Protein 5H3H (pdb70)

B-factor: mean 27.65, std 9.48, range [9.7, 84.26]

Secondary structure (DSSP, 8-state):
---EEE-TT--EEEEEEESSSSEEEEEPPTT--GGGGHHHHHHHHHHT-EEEEEPPTTSTTS---SS--SHHHHHHHHHHHHHHHT--SEEEEEETHHHHHHHHHHHHH-STTEEEEEEES---S-SB-BTTB--SB-HHHHHHHHHHHTT-HHHHHHHHHHHH-SS---HHHHHHHHHHHHTS-HHHHHHHHHHHHH---TTTGGG--SEEEEEEETT-SSS-HHHHHHHHHHSTT-EEEEETT--S-HHHHTHHHHHHHHHHHHH-/---EEE-TT-PEEEEEEE-SSSEEEEEPPTT--GGGGHHHHHHHHHTT-EEEEEPPTTSTTS---SS--SHHHHHHHHHHHHHHHT--SEEEEEETHHHHHHHHHHHHH-STTEEEEEEES---SBSB-BTTB--SB-HHHHHHHHHHHTT-HHHHHHHHHHHH-SS---HHHHHHHHHHHHTS-HHHHHHHHHHHHH-B-GGGGGG--SEEEEEEETT-SSS-HHHHHHHHHHSTT-EEEEETT--S-HHHHTHHHHHHHHHHHHH--

Foldseek 3Di:
DAAWFQFPVGWTKGKDKDAADAEEEEADAPPFFQCLCVLLCVVQRVVGYIYIGIGFAQFDPTHHDLDQLALLSRLSVVVRVCVVVVHAQYAYEAAACGLCSVLNNCVPPHPGRYQEYEYALYCPPAQADDVVRRDHHHLVVLVVLLVVLVVPVLVSLVVCLVLQKLDDDDPVVSVVRSVSNVPGHSSSSNVNSVNRNDHGCLVRQLVDDHEYEYEYECSARRGHPVRSVVSQVRHPNYHYDYRDQIYSPCCPSVVVCVSVVVVVVSVD/DDFWFQFPVRWTKGKDKAFDPAAEEEAEAPPFFQCLCVLLVVVCRVVGHIYITIGFAQADPTPNDLDQLALLSRLSVVVRVCVVVVAAQYEYEAAACGLCSVLSNCVVPNCGRYQEYEYALYCPPAQAADDPRHDHHHLVVLVVLLVCLVPPVLVSLVVVLVLQKLDDDDPVVSVVRSVSRVRGHSSSSNNNSVNNSDHGCLVRLLVADHEYEYEYECAARRRHCVRVVSSCVRHPNYDYDYDDQIYSSCCPSVVVVVSVVVVVVSVDD

Structure (mmCIF, N/CA/C/O backbone):
data_5H3H
#
_entry.id   5H3H
#
_cell.length_a   76.765
_cell.length_b   76.765
_cell.length_c   68.161
_cell.angle_alpha   90.00
_cell.angle_beta   90.00
_cell.angle_gamma   120.00
#
_symmetry.space_group_name_H-M   'P 3'
#
loop_
_entity.id
_entity.type
_entity.pdbx_description
1 polymer 'Abhydrolase domain-containing protein'
2 non-polymer 'ETHANEPEROXOIC ACID'
3 water water
#
loop_
_atom_site.group_PDB
_atom_site.id
_atom_site.type_symbol
_atom_site.label_atom_id
_atom_site.label_alt_id
_atom_site.label_comp_id
_atom_site.label_asym_id
_atom_site.label_entity_id
_atom_site.label_seq_id
_atom_site.pdbx_PDB_ins_code
_atom_site.Cartn_x
_atom_site.Cartn_y
_atom_site.Cartn_z
_atom_site.occupancy
_atom_site.B_iso_or_equiv
_atom_site.auth_seq_id
_atom_site.auth_comp_id
_atom_site.auth_asym_id
_atom_site.auth_atom_id
_atom_site.pdbx_PDB_model_num
ATOM 1 N N . MET A 1 1 ? 31.072 14.824 -8.870 1.00 47.73 1 MET A N 1
ATOM 2 C CA . MET A 1 1 ? 30.054 14.279 -9.841 1.00 55.14 1 MET A CA 1
ATOM 3 C C . MET A 1 1 ? 29.002 15.263 -10.259 1.00 58.50 1 MET A C 1
ATOM 4 O O . MET A 1 1 ? 28.559 16.063 -9.470 1.00 70.22 1 MET A O 1
ATOM 9 N N . GLY A 1 2 ? 28.514 15.112 -11.474 1.00 57.95 2 GLY A N 1
ATOM 10 C CA . GLY A 1 2 ? 27.510 15.988 -11.997 1.00 58.23 2 GLY A CA 1
ATOM 11 C C . GLY A 1 2 ? 28.178 17.014 -12.872 1.00 54.06 2 GLY A C 1
ATOM 12 O O . GLY A 1 2 ? 29.357 17.375 -12.710 1.00 51.38 2 GLY A O 1
ATOM 13 N N . THR A 1 3 ? 27.428 17.470 -13.844 1.00 49.17 3 THR A N 1
ATOM 14 C CA . THR A 1 3 ? 27.971 18.393 -14.789 1.00 49.87 3 THR A CA 1
ATOM 15 C C . THR A 1 3 ? 27.972 19.799 -14.240 1.00 40.76 3 THR A C 1
ATOM 16 O O . THR A 1 3 ? 27.613 20.078 -13.070 1.00 34.70 3 THR A O 1
ATOM 20 N N . PHE A 1 4 ? 28.395 20.688 -15.117 1.00 39.44 4 PHE A N 1
ATOM 21 C CA . PHE A 1 4 ? 28.212 22.089 -14.949 1.00 35.47 4 PHE A CA 1
ATOM 22 C C . PHE A 1 4 ? 27.251 22.503 -16.037 1.00 40.86 4 PHE A C 1
ATOM 23 O O . PHE A 1 4 ? 27.303 21.984 -17.164 1.00 36.98 4 PHE A O 1
ATOM 31 N N . ILE A 1 5 ? 26.398 23.454 -15.710 1.00 34.98 5 ILE A N 1
ATOM 32 C CA . ILE A 1 5 ? 25.484 24.008 -16.691 1.00 35.26 5 ILE A CA 1
ATOM 33 C C . ILE A 1 5 ? 25.863 25.440 -16.900 1.00 32.07 5 ILE A C 1
ATOM 34 O O . ILE A 1 5 ? 26.194 26.097 -15.933 1.00 35.43 5 ILE A O 1
ATOM 39 N N . GLN A 1 6 ? 25.810 25.937 -18.155 1.00 33.65 6 GLN A N 1
ATOM 40 C CA . GLN A 1 6 ? 25.989 27.379 -18.395 1.00 30.60 6 GLN A CA 1
ATOM 41 C C . GLN A 1 6 ? 24.726 28.175 -18.139 1.00 29.59 6 GLN A C 1
ATOM 42 O O . GLN A 1 6 ? 23.682 27.893 -18.736 1.00 28.97 6 GLN A O 1
ATOM 48 N N . ALA A 1 7 ? 24.851 29.193 -17.291 1.00 29.10 7 ALA A N 1
ATOM 49 C CA . ALA A 1 7 ? 23.846 30.262 -17.152 1.00 31.23 7 ALA A CA 1
ATOM 50 C C . ALA A 1 7 ? 23.791 31.104 -18.392 1.00 33.01 7 ALA A C 1
ATOM 51 O O . ALA A 1 7 ? 24.793 31.245 -19.117 1.00 34.62 7 ALA A O 1
ATOM 53 N N . VAL A 1 8 ? 22.694 31.824 -18.531 1.00 31.34 8 VAL A N 1
ATOM 54 C CA . VAL A 1 8 ? 22.530 32.732 -19.673 1.00 30.39 8 VAL A CA 1
ATOM 55 C C . VAL A 1 8 ? 23.736 33.649 -19.871 1.00 29.47 8 VAL A C 1
ATOM 56 O O . VAL A 1 8 ? 24.106 33.928 -21.018 1.00 26.33 8 VAL A O 1
ATOM 60 N N . ASP A 1 9 ? 24.357 34.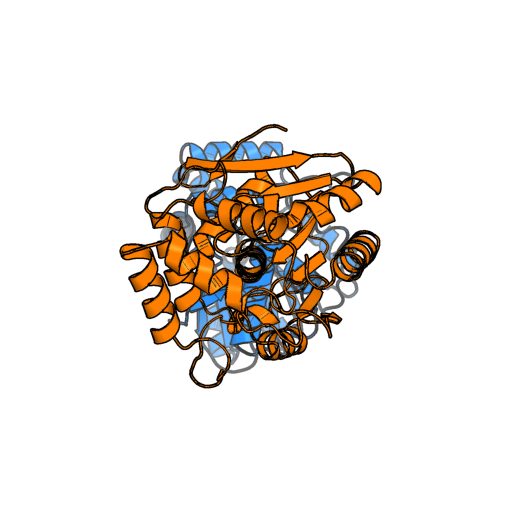124 -18.794 1.00 26.95 9 ASP A N 1
ATOM 61 C CA . ASP A 1 9 ? 25.558 34.970 -18.912 1.00 25.91 9 ASP A CA 1
ATOM 62 C C . ASP A 1 9 ? 26.917 34.177 -18.972 1.00 27.01 9 ASP A C 1
ATOM 63 O O . ASP A 1 9 ? 27.981 34.775 -18.838 1.00 26.87 9 ASP A O 1
ATOM 68 N N . GLY A 1 10 ? 26.839 32.855 -19.129 1.00 27.23 10 GLY A N 1
ATOM 69 C CA . GLY A 1 10 ? 27.990 31.966 -19.228 1.00 30.42 10 GLY A CA 1
ATOM 70 C C . GLY A 1 10 ? 28.540 31.349 -17.941 1.00 31.68 10 GLY A C 1
ATOM 71 O O . GLY A 1 10 ? 29.314 30.402 -18.023 1.00 31.61 10 GLY A O 1
ATOM 72 N N . THR A 1 11 ? 28.183 31.887 -16.768 1.00 33.66 11 THR A N 1
ATOM 73 C CA . THR A 1 11 ? 28.670 31.357 -15.477 1.00 28.97 11 THR A CA 1
ATOM 74 C C . THR A 1 11 ? 28.434 29.861 -15.445 1.00 31.77 11 THR A C 1
ATOM 75 O O . THR A 1 11 ? 27.332 29.396 -15.792 1.00 29.47 11 THR A O 1
ATOM 79 N N . LYS A 1 12 ? 29.429 29.100 -14.988 1.00 26.39 12 LYS A N 1
ATOM 80 C CA . LYS A 1 12 ? 29.285 27.682 -14.866 1.00 31.21 12 LYS A CA 1
ATOM 81 C C . LYS A 1 12 ? 28.554 27.464 -13.546 1.00 30.63 12 LYS A C 1
ATOM 82 O O . LYS A 1 12 ? 28.964 28.059 -12.535 1.00 29.00 12 LYS A O 1
ATOM 88 N N . ILE A 1 13 ? 27.518 26.603 -13.581 1.00 29.40 13 ILE A N 1
ATOM 89 C CA . ILE A 1 13 ? 26.705 26.273 -12.414 1.00 29.12 13 ILE A CA 1
ATOM 90 C C . ILE A 1 13 ? 26.821 24.756 -12.211 1.00 28.12 13 ILE A C 1
ATOM 91 O O . ILE A 1 13 ? 26.446 23.953 -13.091 1.00 26.74 13 ILE A O 1
ATOM 96 N N . TYR A 1 14 ? 27.303 24.343 -11.034 1.00 25.27 14 TYR A N 1
ATOM 97 C CA . TYR A 1 14 ? 27.479 22.935 -10.775 1.00 25.43 14 TYR A CA 1
ATOM 98 C C . TYR A 1 14 ? 26.180 22.308 -10.360 1.00 25.52 14 TYR A C 1
ATOM 99 O O . TYR A 1 14 ? 25.523 22.839 -9.441 1.00 21.93 14 TYR A O 1
ATOM 108 N N . VAL A 1 15 ? 25.838 21.168 -10.960 1.00 22.25 15 VAL A N 1
ATOM 109 C CA . VAL A 1 15 ? 24.639 20.436 -10.636 1.00 26.97 15 VAL A CA 1
ATOM 110 C C . VAL A 1 15 ? 25.014 18.979 -10.363 1.00 30.82 15 VAL A C 1
ATOM 111 O O . VAL A 1 15 ? 25.609 18.344 -11.219 1.00 31.29 15 VAL A O 1
ATOM 115 N N . GLU A 1 16 ? 24.608 18.451 -9.198 1.00 28.53 16 GLU A N 1
ATOM 116 C CA . GLU A 1 16 ? 24.793 17.025 -8.832 1.00 31.10 16 GLU A CA 1
ATOM 117 C C . GLU A 1 16 ? 23.567 16.218 -9.280 1.00 31.06 16 GLU A C 1
ATOM 118 O O . GLU A 1 16 ? 22.446 16.445 -8.820 1.00 26.08 16 GLU A O 1
ATOM 124 N N . ASP A 1 17 ? 23.752 15.262 -10.167 1.00 32.09 17 ASP A N 1
ATOM 125 C CA . ASP A 1 17 ? 22.609 14.559 -10.744 1.00 32.93 17 ASP A CA 1
ATOM 126 C C . ASP A 1 17 ? 22.799 13.086 -10.474 1.00 33.89 17 ASP A C 1
ATOM 127 O O . ASP A 1 17 ? 23.701 12.448 -11.038 1.00 33.64 17 ASP A O 1
ATOM 132 N N . ILE A 1 18 ? 21.972 12.534 -9.588 1.00 36.68 18 ILE A N 1
ATOM 133 C CA . ILE A 1 18 ? 22.230 11.199 -9.100 1.00 35.67 18 ILE A CA 1
ATOM 134 C C . ILE A 1 18 ? 20.922 10.494 -8.771 1.00 35.12 18 ILE A C 1
ATOM 135 O O . ILE A 1 18 ? 20.000 11.098 -8.194 1.00 30.04 18 ILE A O 1
ATOM 140 N N . GLY A 1 19 ? 20.866 9.192 -9.104 1.00 30.16 19 GLY A N 1
ATOM 141 C CA . GLY A 1 19 ? 19.696 8.352 -8.835 1.00 33.62 19 GLY A CA 1
ATOM 142 C C . GLY A 1 19 ? 18.777 8.254 -10.048 1.00 34.68 19 GLY A C 1
ATOM 143 O O . GLY A 1 19 ? 19.001 8.944 -11.057 1.00 32.39 19 GLY A O 1
ATOM 144 N N . SER A 1 20 ? 17.760 7.388 -9.937 1.00 32.41 20 SER A N 1
ATOM 145 C CA . SER A 1 20 ? 16.780 7.138 -11.030 1.00 32.53 20 SER A CA 1
ATOM 146 C C . SER A 1 20 ? 15.378 7.472 -10.633 1.00 28.95 20 SER A C 1
ATOM 147 O O . SER A 1 20 ? 15.009 7.357 -9.469 1.00 32.73 20 SER A O 1
ATOM 150 N N . GLY A 1 21 ? 14.591 7.821 -11.650 1.00 29.48 21 GLY A N 1
ATOM 151 C CA . GLY A 1 21 ? 13.177 8.137 -11.537 1.00 26.16 21 GLY A CA 1
ATOM 152 C C . GLY A 1 21 ? 12.865 9.635 -11.686 1.00 25.30 21 GLY A C 1
ATOM 153 O O . GLY A 1 21 ? 13.602 10.386 -12.296 1.00 25.34 21 GLY A O 1
ATOM 154 N N . GLN A 1 22 ? 11.751 10.024 -11.079 1.00 30.25 22 GLN A N 1
ATOM 155 C CA . GLN A 1 22 ? 11.188 11.371 -11.154 1.00 30.37 22 GLN A CA 1
ATOM 156 C C . GLN A 1 22 ? 12.091 12.322 -10.380 1.00 30.22 22 GLN A C 1
ATOM 157 O O . GLN A 1 22 ? 12.662 11.919 -9.352 1.00 26.89 22 GLN A O 1
ATOM 163 N N . PRO A 1 23 ? 12.271 13.550 -10.893 1.00 29.09 23 PRO A N 1
ATOM 164 C CA . PRO A 1 23 ? 13.304 14.453 -10.349 1.00 26.60 23 PRO A CA 1
ATOM 165 C C . PRO A 1 23 ? 12.901 15.222 -9.087 1.00 24.67 23 PRO A C 1
ATOM 166 O O . PRO A 1 23 ? 11.751 15.620 -8.963 1.00 25.20 23 PRO A O 1
ATOM 170 N N . VAL A 1 24 ? 13.838 15.349 -8.140 1.00 24.26 24 VAL A N 1
ATOM 171 C CA . VAL A 1 24 ? 13.677 16.145 -6.925 1.00 23.44 24 VAL A CA 1
ATOM 172 C C . VAL A 1 24 ? 14.833 17.208 -6.960 1.00 23.21 24 VAL A C 1
ATOM 173 O O . VAL A 1 24 ? 16.048 16.897 -6.812 1.00 22.60 24 VAL A O 1
ATOM 177 N N . VAL A 1 25 ? 14.470 18.468 -7.242 1.00 22.65 25 VAL A N 1
ATOM 178 C CA . VAL A 1 25 ? 15.432 19.562 -7.391 1.00 20.77 25 VAL A CA 1
ATOM 179 C C . VAL A 1 25 ? 15.470 20.238 -6.018 1.00 22.31 25 VAL A C 1
ATOM 180 O O . VAL A 1 25 ? 14.440 20.692 -5.527 1.00 20.31 25 VAL A O 1
ATOM 184 N N . MET A 1 26 ? 16.627 20.260 -5.394 1.00 20.29 26 MET A N 1
ATOM 185 C CA . MET A 1 26 ? 16.798 20.832 -4.050 1.00 20.49 26 MET A CA 1
ATOM 186 C C . MET A 1 26 ? 17.715 22.040 -4.155 1.00 19.33 26 MET A C 1
ATOM 187 O O . MET A 1 26 ? 18.809 21.945 -4.728 1.00 21.33 26 MET A O 1
ATOM 192 N N . LEU A 1 27 ? 17.294 23.153 -3.552 1.00 17.00 27 LEU A N 1
ATOM 193 C CA . LEU A 1 27 ? 17.933 24.478 -3.636 1.00 17.07 27 LEU A CA 1
ATOM 194 C C . LEU A 1 27 ? 18.367 24.918 -2.275 1.00 15.73 27 LEU A C 1
ATOM 195 O O . LEU A 1 27 ? 17.545 25.019 -1.355 1.00 14.82 27 LEU A O 1
ATOM 200 N N . HIS A 1 28 ? 19.663 25.155 -2.130 1.00 14.54 28 HIS A N 1
ATOM 201 C CA . HIS A 1 28 ? 20.266 25.310 -0.786 1.00 14.26 28 HIS A CA 1
ATOM 202 C C . HIS A 1 28 ? 20.041 26.702 -0.205 1.00 14.64 28 HIS A C 1
ATOM 203 O O . HIS A 1 28 ? 19.571 27.589 -0.872 1.00 15.70 28 HIS A O 1
ATOM 210 N N . GLY A 1 29 ? 20.346 26.824 1.083 1.00 15.81 29 GLY A N 1
ATOM 211 C CA . GLY A 1 29 ? 20.274 28.076 1.807 1.00 15.56 29 GLY A CA 1
ATOM 212 C C . GLY A 1 29 ? 21.548 28.860 1.803 1.00 15.36 29 GLY A C 1
ATOM 213 O O . GLY A 1 29 ? 22.614 28.433 1.286 1.00 16.11 29 GLY A O 1
ATOM 214 N N . TRP A 1 30 ? 21.420 30.071 2.300 1.00 14.60 30 TRP A N 1
ATOM 215 C CA . TRP A 1 30 ? 22.577 30.992 2.383 1.00 14.87 30 TRP A CA 1
ATOM 216 C C . TRP A 1 30 ? 23.347 30.596 3.631 1.00 15.66 30 TRP A C 1
ATOM 217 O O . TRP A 1 30 ? 22.689 30.313 4.614 1.00 14.15 30 TRP A O 1
ATOM 228 N N . PRO A 1 31 ? 24.708 30.497 3.611 1.00 16.63 31 PRO A N 1
ATOM 229 C CA . PRO A 1 31 ? 25.595 30.647 2.468 1.00 16.10 31 PRO A CA 1
ATOM 230 C C . PRO A 1 31 ? 26.306 29.308 2.181 1.00 16.66 31 PRO A C 1
ATOM 231 O O . PRO A 1 31 ? 27.544 29.275 2.060 1.00 17.75 31 PRO A O 1
ATOM 235 N N . ALA A 1 32 ? 25.521 28.233 2.118 1.00 16.71 32 ALA A N 1
ATOM 236 C CA . ALA A 1 32 ? 26.000 26.867 2.087 1.00 16.40 32 ALA A CA 1
ATOM 237 C C . ALA A 1 32 ? 26.155 26.374 0.620 1.00 15.73 32 ALA A C 1
ATOM 238 O O . ALA A 1 32 ? 26.583 27.152 -0.230 1.00 19.20 32 ALA A O 1
ATOM 240 N N . ASN A 1 33 ? 25.828 25.145 0.336 1.00 17.14 33 ASN A N 1
ATOM 241 C CA . ASN A 1 33 ? 25.847 24.611 -1.018 1.00 16.97 33 ASN A CA 1
ATOM 242 C C . ASN A 1 33 ? 25.038 23.366 -1.034 1.00 15.03 33 ASN A C 1
ATOM 243 O O . ASN A 1 33 ? 24.429 23.018 -0.013 1.00 14.08 33 ASN A O 1
ATOM 248 N N . ASN A 1 34 ? 24.929 22.692 -2.175 1.00 16.31 34 ASN A N 1
ATOM 249 C CA . ASN A 1 34 ? 24.061 21.517 -2.231 1.00 17.86 34 ASN A CA 1
ATOM 250 C C . ASN A 1 34 ? 24.360 20.372 -1.310 1.00 18.38 34 ASN A C 1
ATOM 251 O O . ASN A 1 34 ? 23.455 19.588 -1.059 1.00 15.86 34 ASN A O 1
ATOM 256 N N . ASN A 1 35 ? 25.591 20.225 -0.838 1.00 19.85 35 ASN A N 1
ATOM 257 C CA . ASN A 1 35 ? 25.927 19.141 0.076 1.00 19.41 35 ASN A CA 1
ATOM 258 C C . ASN A 1 35 ? 25.206 19.189 1.389 1.00 20.02 35 ASN A C 1
ATOM 259 O O . ASN A 1 35 ? 25.131 18.167 2.051 1.00 17.78 35 ASN A O 1
ATOM 264 N N . MET A 1 36 ? 24.612 20.337 1.759 1.00 18.32 36 MET A N 1
ATOM 265 C CA . MET A 1 36 ? 23.734 20.334 2.913 1.00 17.21 36 MET A CA 1
ATOM 266 C C . MET A 1 36 ? 22.568 19.303 2.915 1.00 15.69 36 MET A C 1
ATOM 267 O O . MET A 1 36 ? 22.090 18.922 3.987 1.00 15.17 36 MET A O 1
ATOM 272 N N . PHE A 1 37 ? 22.119 18.838 1.745 1.00 16.79 37 PHE A N 1
ATOM 273 C CA . PHE A 1 37 ? 21.042 17.861 1.599 1.00 18.74 37 PHE A CA 1
ATOM 274 C C . PHE A 1 37 ? 21.526 16.375 1.531 1.00 19.99 37 PHE A C 1
ATOM 275 O O . PHE A 1 37 ? 20.735 15.455 1.237 1.00 17.58 37 PHE A O 1
ATOM 283 N N . GLU A 1 38 ? 22.800 16.153 1.843 1.00 22.76 38 GLU A N 1
ATOM 284 C CA . GLU A 1 38 ? 23.413 14.829 1.803 1.00 21.44 38 GLU A CA 1
ATOM 285 C C . GLU A 1 38 ? 22.534 13.706 2.288 1.00 19.94 38 GLU A C 1
ATOM 286 O O . GLU A 1 38 ? 22.369 12.739 1.599 1.00 20.56 38 GLU A O 1
ATOM 292 N N . TYR A 1 39 ? 21.929 13.854 3.456 1.00 18.25 39 TYR A N 1
ATOM 293 C CA . TYR A 1 39 ? 21.135 12.806 4.076 1.00 20.70 39 TYR A CA 1
ATOM 294 C C . TYR A 1 39 ? 19.827 12.514 3.334 1.00 19.56 39 TYR A C 1
ATOM 295 O O . TYR A 1 39 ? 19.417 11.354 3.127 1.00 22.09 39 TYR A O 1
ATOM 304 N N . GLN A 1 40 ? 19.259 13.573 2.758 1.00 20.40 40 GLN A N 1
ATOM 305 C CA . GLN A 1 40 ? 18.062 13.447 1.964 1.00 19.27 40 GLN A CA 1
ATOM 306 C C . GLN A 1 40 ? 18.365 12.824 0.657 1.00 19.08 40 GLN A C 1
ATOM 307 O O . GLN A 1 40 ? 17.596 12.027 0.155 1.00 22.82 40 GLN A O 1
ATOM 313 N N . LYS A 1 41 ? 19.481 13.233 0.087 1.00 23.21 41 LYS A N 1
ATOM 314 C CA . LYS A 1 41 ? 19.980 12.711 -1.129 1.00 23.56 41 LYS A CA 1
ATOM 315 C C . LYS A 1 41 ? 20.141 11.168 -1.055 1.00 28.28 41 LYS A C 1
ATOM 316 O O . LYS A 1 41 ? 19.632 10.446 -1.921 1.00 26.71 41 LYS A O 1
ATOM 322 N N . ASN A 1 42 ? 20.789 10.685 0.011 1.00 23.55 42 ASN A N 1
ATOM 323 C CA . ASN A 1 42 ? 20.943 9.263 0.216 1.00 27.67 42 ASN A CA 1
ATOM 324 C C . ASN A 1 42 ? 19.586 8.539 0.205 1.00 24.53 42 ASN A C 1
ATOM 325 O O . ASN A 1 42 ? 19.421 7.560 -0.509 1.00 27.82 42 ASN A O 1
ATOM 330 N N . ARG A 1 43 ? 18.632 9.066 0.954 1.00 25.61 43 ARG A N 1
ATOM 331 C CA . ARG A 1 43 ? 17.287 8.521 1.191 1.00 29.35 43 ARG A CA 1
ATOM 332 C C . ARG A 1 43 ? 16.434 8.515 -0.099 1.00 33.33 43 ARG A C 1
ATOM 333 O O . ARG A 1 43 ? 15.639 7.573 -0.330 1.00 35.60 43 ARG A O 1
ATOM 341 N N . LEU A 1 44 ? 16.622 9.542 -0.940 1.00 30.12 44 LEU A N 1
ATOM 342 C CA . LEU A 1 44 ? 15.969 9.592 -2.264 1.00 32.30 44 LEU A CA 1
ATOM 343 C C . LEU A 1 44 ? 16.375 8.451 -3.183 1.00 34.26 44 LEU A C 1
ATOM 344 O O . LEU A 1 44 ? 15.520 7.817 -3.841 1.00 33.58 44 LEU A O 1
ATOM 349 N N . LEU A 1 45 ? 17.678 8.231 -3.233 1.00 34.42 45 LEU A N 1
ATOM 350 C CA . LEU A 1 45 ? 18.287 7.237 -4.106 1.00 40.57 45 LEU A CA 1
ATOM 351 C C . LEU A 1 45 ? 17.839 5.807 -3.752 1.00 41.33 45 LEU A C 1
ATOM 352 O O . LEU A 1 45 ? 17.487 5.036 -4.644 1.00 40.00 45 LEU A O 1
ATOM 357 N N . GLU A 1 46 ? 17.779 5.475 -2.461 1.00 40.01 46 GLU A N 1
ATOM 358 C CA . GLU A 1 46 ? 17.221 4.188 -2.057 1.00 42.69 46 GLU A CA 1
ATOM 359 C C . GLU A 1 46 ? 15.668 4.075 -2.207 1.00 39.69 46 GLU A C 1
ATOM 360 O O . GLU A 1 46 ? 15.190 2.956 -2.511 1.00 33.88 46 GLU A O 1
ATOM 366 N N . GLU A 1 47 ? 14.896 5.185 -2.109 1.00 32.12 47 GLU A N 1
ATOM 367 C CA . GLU A 1 47 ? 13.450 5.132 -2.427 1.00 31.69 47 GLU A CA 1
ATOM 368 C C . GLU A 1 47 ? 13.150 5.160 -3.948 1.00 30.43 47 GLU A C 1
ATOM 369 O O . GLU A 1 47 ? 11.980 4.971 -4.331 1.00 28.00 47 GLU A O 1
ATOM 375 N N . GLY A 1 48 ? 14.160 5.426 -4.782 1.00 26.29 48 GLY A N 1
ATOM 376 C CA . GLY A 1 48 ? 14.006 5.334 -6.270 1.00 26.22 48 GLY A CA 1
ATOM 377 C C . GLY A 1 48 ? 13.531 6.645 -6.872 1.00 26.45 48 GLY A C 1
ATOM 378 O O . GLY A 1 48 ? 12.628 6.667 -7.699 1.00 27.85 48 GLY A O 1
ATOM 379 N N . TYR A 1 49 ? 14.149 7.745 -6.443 1.00 23.72 49 TYR A N 1
ATOM 380 C CA . TYR A 1 49 ? 13.925 9.057 -7.009 1.00 24.64 49 TYR A CA 1
ATOM 381 C C . TYR A 1 49 ? 15.228 9.590 -7.445 1.00 25.01 49 TYR A C 1
ATOM 382 O O . TYR A 1 49 ? 16.284 9.047 -7.046 1.00 26.26 49 TYR A O 1
ATOM 391 N N . ARG A 1 50 ? 15.183 10.636 -8.268 1.00 21.43 50 ARG A N 1
ATOM 392 C CA . ARG A 1 50 ? 16.407 11.248 -8.817 1.00 21.68 50 ARG A CA 1
ATOM 393 C C . ARG A 1 50 ? 16.645 12.591 -8.108 1.00 22.58 50 ARG A C 1
ATOM 394 O O . ARG A 1 5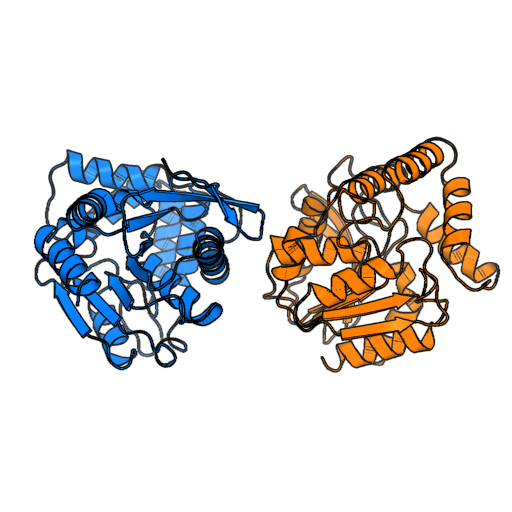0 ? 15.837 13.521 -8.199 1.00 26.30 50 ARG A O 1
ATOM 402 N N . TYR A 1 51 ? 17.766 12.670 -7.407 1.00 22.00 51 TYR A N 1
ATOM 403 C CA . TYR A 1 51 ? 18.221 13.893 -6.733 1.00 23.21 51 TYR A CA 1
ATOM 404 C C . TYR A 1 51 ? 18.923 14.819 -7.675 1.00 23.01 51 TYR A C 1
ATOM 405 O O . TYR A 1 51 ? 19.815 14.405 -8.328 1.00 22.90 51 TYR A O 1
ATOM 414 N N . ILE A 1 52 ? 18.529 16.104 -7.706 1.00 24.80 52 ILE A N 1
ATOM 415 C CA . ILE A 1 52 ? 19.178 17.138 -8.487 1.00 21.08 52 ILE A CA 1
ATOM 416 C C . ILE A 1 52 ? 19.527 18.264 -7.546 1.00 21.47 52 ILE A C 1
ATOM 417 O O . ILE A 1 52 ? 18.631 19.035 -7.099 1.00 19.70 52 ILE A O 1
ATOM 422 N N . GLY A 1 53 ? 20.822 18.359 -7.221 1.00 21.94 53 GLY A N 1
ATOM 423 C CA . GLY A 1 53 ? 21.317 19.342 -6.281 1.00 24.22 53 GLY A CA 1
ATOM 424 C C . GLY A 1 53 ? 22.088 20.436 -6.963 1.00 22.46 53 GLY A C 1
ATOM 425 O O . GLY A 1 53 ? 23.150 20.204 -7.473 1.00 29.12 53 GLY A O 1
ATOM 426 N N . VAL A 1 54 ? 21.576 21.666 -6.982 1.00 25.78 54 VAL A N 1
ATOM 427 C CA . VAL A 1 54 ? 22.316 22.771 -7.580 1.00 23.57 54 VAL A CA 1
ATOM 428 C C . VAL A 1 54 ? 23.062 23.654 -6.554 1.00 24.25 54 VAL A C 1
ATOM 429 O O . VAL A 1 54 ? 22.584 23.879 -5.475 1.00 23.79 54 VAL A O 1
ATOM 433 N N . ASP A 1 55 ? 24.291 24.057 -6.893 1.00 21.28 55 ASP A N 1
ATOM 434 C CA . ASP A 1 55 ? 25.059 25.018 -6.161 1.00 21.26 55 ASP A CA 1
ATOM 435 C C . ASP A 1 55 ? 24.820 26.319 -6.919 1.00 22.48 55 ASP A C 1
ATOM 436 O O . ASP A 1 55 ? 25.051 26.389 -8.171 1.00 22.47 55 ASP A O 1
ATOM 441 N N . TYR A 1 56 ? 24.367 27.350 -6.220 1.00 19.49 56 TYR A N 1
ATOM 442 C CA . TYR A 1 56 ? 24.161 28.656 -6.861 1.00 21.77 56 TYR A CA 1
ATOM 443 C C . TYR A 1 56 ? 25.505 29.228 -7.269 1.00 23.08 56 TYR A C 1
ATOM 444 O O . TYR A 1 56 ? 26.575 28.899 -6.705 1.00 20.42 56 TYR A O 1
ATOM 453 N N . ARG A 1 57 ? 25.433 30.090 -8.261 1.00 22.19 57 ARG A N 1
ATOM 454 C CA . ARG A 1 57 ? 26.534 30.939 -8.562 1.00 24.08 57 ARG A CA 1
ATOM 455 C C . ARG A 1 57 ? 27.058 31.578 -7.257 1.00 25.73 57 ARG A C 1
ATOM 456 O O . ARG A 1 57 ? 26.292 32.016 -6.427 1.00 22.66 57 ARG A O 1
ATOM 464 N N . GLY A 1 58 ? 28.377 31.497 -7.061 1.00 24.98 58 GLY A N 1
ATOM 465 C CA . GLY A 1 58 ? 29.029 32.021 -5.900 1.00 24.57 58 GLY A CA 1
ATOM 466 C C . GLY A 1 58 ? 29.245 31.034 -4.759 1.00 21.60 58 GLY A C 1
ATOM 467 O O . GLY A 1 58 ? 29.742 31.441 -3.728 1.00 25.52 58 GLY A O 1
ATOM 468 N N . TYR A 1 59 ? 28.778 29.801 -4.897 1.00 22.36 59 TYR A N 1
ATOM 469 C CA . TYR A 1 59 ? 28.721 28.836 -3.801 1.00 21.64 59 TYR A CA 1
ATOM 470 C C . TYR A 1 59 ? 29.225 27.497 -4.270 1.00 20.65 59 TYR A C 1
ATOM 471 O O . TYR A 1 59 ? 29.155 27.185 -5.463 1.00 20.92 59 TYR A O 1
ATOM 480 N N . GLY A 1 60 ? 29.759 26.718 -3.318 1.00 18.63 60 GLY A N 1
ATOM 481 C CA . GLY A 1 60 ? 30.212 25.347 -3.630 1.00 19.78 60 GLY A CA 1
ATOM 482 C C . GLY A 1 60 ? 31.144 25.294 -4.813 1.00 19.06 60 GLY A C 1
ATOM 483 O O . GLY A 1 60 ? 32.093 26.001 -4.850 1.00 19.25 60 GLY A O 1
ATOM 484 N N . LYS A 1 61 ? 30.830 24.482 -5.780 1.00 23.25 61 LYS A N 1
ATOM 485 C CA . LYS A 1 61 ? 31.726 24.264 -6.907 1.00 26.90 61 LYS A CA 1
ATOM 486 C C . LYS A 1 61 ? 31.350 25.065 -8.111 1.00 25.41 61 LYS A C 1
ATOM 487 O O . LYS A 1 61 ? 31.956 24.915 -9.177 1.00 23.42 61 LYS A O 1
ATOM 493 N N . SER A 1 62 ? 30.381 25.950 -7.972 1.00 25.09 62 SER A N 1
ATOM 494 C CA . SER A 1 62 ? 30.058 26.860 -9.089 1.00 25.21 62 SER A CA 1
ATOM 495 C C . SER A 1 62 ? 31.014 28.038 -9.151 1.00 25.59 62 SER A C 1
ATOM 496 O O . SER A 1 62 ? 31.659 28.416 -8.169 1.00 26.39 62 SER A O 1
ATOM 499 N N . ASP A 1 63 ? 31.090 28.659 -10.333 1.00 27.99 63 ASP A N 1
ATOM 500 C CA . ASP A 1 63 ? 31.767 29.924 -10.484 1.00 28.78 63 ASP A CA 1
ATOM 501 C C . ASP A 1 63 ? 31.129 31.035 -9.692 1.00 30.41 63 ASP A C 1
ATOM 502 O O . ASP A 1 63 ? 29.908 30.993 -9.387 1.00 26.68 63 ASP A O 1
ATOM 507 N N . ALA A 1 64 ? 31.951 32.064 -9.429 1.00 25.53 64 ALA A N 1
ATOM 508 C CA . ALA A 1 64 ? 31.577 33.159 -8.557 1.00 29.12 64 ALA A CA 1
ATOM 509 C C . ALA A 1 64 ? 31.727 34.534 -9.256 1.00 33.11 64 ALA A C 1
ATOM 510 O O . ALA A 1 64 ? 32.625 35.338 -8.932 1.00 33.62 64 ALA A O 1
ATOM 512 N N . PRO A 1 65 ? 30.809 34.862 -10.189 1.00 34.32 65 PRO A N 1
ATOM 513 C CA . PRO A 1 65 ? 30.912 36.207 -10.791 1.00 35.26 65 PRO A CA 1
ATOM 514 C C . PRO A 1 65 ? 30.791 37.395 -9.817 1.00 37.87 65 PRO A C 1
ATOM 515 O O . PRO A 1 65 ? 30.412 37.248 -8.648 1.00 31.13 65 PRO A O 1
ATOM 519 N N . ALA A 1 66 ? 31.170 38.580 -10.285 1.00 35.89 66 ALA A N 1
ATOM 520 C CA . ALA A 1 66 ? 31.052 39.782 -9.464 1.00 38.99 66 ALA A CA 1
ATOM 521 C C . ALA A 1 66 ? 29.569 40.197 -9.281 1.00 36.41 66 ALA A C 1
ATOM 522 O O . ALA A 1 66 ? 29.251 40.995 -8.393 1.00 34.06 66 ALA A O 1
ATOM 524 N N . THR A 1 67 ? 28.685 39.593 -10.082 1.00 35.60 67 THR A N 1
ATOM 525 C CA . THR A 1 67 ? 27.280 40.015 -10.244 1.00 35.44 67 THR A CA 1
ATOM 526 C C . THR A 1 67 ? 26.248 38.894 -10.381 1.00 30.16 67 THR A C 1
ATOM 527 O O . THR A 1 67 ? 26.521 37.760 -10.793 1.00 25.81 67 THR A O 1
ATOM 531 N N . GLY A 1 68 ? 24.994 39.223 -10.075 1.00 29.09 68 GLY A N 1
ATOM 532 C CA . GLY A 1 68 ? 23.909 38.300 -10.340 1.00 24.22 68 GLY A CA 1
ATOM 533 C C . GLY A 1 68 ? 23.337 37.552 -9.174 1.00 20.61 68 GLY A C 1
ATOM 534 O O . GLY A 1 68 ? 22.718 36.505 -9.372 1.00 26.36 68 GLY A O 1
ATOM 535 N N . TYR A 1 69 ? 23.378 38.156 -7.983 1.00 23.04 69 TYR A N 1
ATOM 536 C CA . TYR A 1 69 ? 22.994 37.448 -6.759 1.00 22.28 69 TYR A CA 1
ATOM 537 C C . TYR A 1 69 ? 21.538 37.776 -6.349 1.00 23.66 69 TYR A C 1
ATOM 538 O O . TYR A 1 69 ? 20.994 37.264 -5.373 1.00 26.64 69 TYR A O 1
ATOM 547 N N . ASP A 1 70 ? 20.891 38.589 -7.160 1.00 22.86 70 ASP A N 1
ATOM 548 C CA . ASP A 1 70 ? 19.484 38.959 -6.936 1.00 21.42 70 ASP A CA 1
ATOM 549 C C . ASP A 1 70 ? 18.646 37.724 -7.363 1.00 21.80 70 ASP A C 1
ATOM 550 O O . ASP A 1 70 ? 19.103 36.892 -8.154 1.00 19.38 70 ASP A O 1
ATOM 555 N N . TYR A 1 71 ? 17.433 37.600 -6.837 1.00 19.93 71 TYR A N 1
ATOM 556 C CA . TYR A 1 71 ? 16.611 36.463 -7.133 1.00 19.05 71 TYR A CA 1
ATOM 557 C C . TYR A 1 71 ? 16.249 36.274 -8.606 1.00 18.70 71 TYR A C 1
ATOM 558 O O . TYR A 1 71 ? 16.042 35.166 -8.998 1.00 16.66 71 TYR A O 1
ATOM 567 N N . THR A 1 72 ? 16.117 37.337 -9.388 1.00 19.98 72 THR A N 1
ATOM 568 C CA . THR A 1 72 ? 15.841 37.213 -10.848 1.00 20.38 72 THR A CA 1
ATOM 569 C C . THR A 1 72 ? 16.893 36.411 -11.574 1.00 20.96 72 THR A C 1
ATOM 570 O O . THR A 1 72 ? 16.568 35.412 -12.229 1.00 22.95 72 THR A O 1
ATOM 574 N N . THR A 1 73 ? 18.146 36.811 -11.381 1.00 19.80 73 THR A N 1
ATOM 575 C CA . THR A 1 73 ? 19.311 36.139 -11.986 1.00 21.81 73 THR A CA 1
ATOM 576 C C . THR A 1 73 ? 19.456 34.717 -11.481 1.00 20.06 73 THR A C 1
ATOM 577 O O . THR A 1 73 ? 19.631 33.788 -12.266 1.00 18.87 73 THR A O 1
ATOM 581 N N . MET A 1 74 ? 19.301 34.523 -10.170 1.00 20.28 74 MET A N 1
ATOM 582 C CA . MET A 1 74 ? 19.341 33.171 -9.606 1.00 20.42 74 MET A CA 1
ATOM 583 C C . MET A 1 74 ? 18.230 32.260 -10.173 1.00 20.13 74 MET A C 1
ATOM 584 O O . MET A 1 74 ? 18.440 31.088 -10.495 1.00 19.30 74 MET A O 1
ATOM 589 N N . ALA A 1 75 ? 17.010 32.814 -10.300 1.00 21.76 75 ALA A N 1
ATOM 590 C CA . ALA A 1 75 ? 15.872 32.064 -10.861 1.00 20.77 75 ALA A CA 1
ATOM 591 C C . ALA A 1 75 ? 16.101 31.672 -12.359 1.00 20.31 75 ALA A C 1
ATOM 592 O O . ALA A 1 75 ? 15.673 30.593 -12.815 1.00 21.32 75 ALA A O 1
ATOM 594 N N . SER A 1 76 ? 16.814 32.517 -13.074 1.00 21.28 76 SER A N 1
ATOM 595 C CA . SER A 1 76 ? 17.222 32.216 -14.487 1.00 25.10 76 SER A CA 1
ATOM 596 C C . SER A 1 76 ? 18.246 31.092 -14.533 1.00 25.41 76 SER A C 1
ATOM 597 O O . SER A 1 76 ? 18.229 30.265 -15.463 1.00 26.85 76 SER A O 1
ATOM 600 N N . ASP A 1 77 ? 19.119 31.049 -13.531 1.00 23.88 77 ASP A N 1
ATOM 601 C CA . ASP A 1 77 ? 20.017 29.906 -13.393 1.00 23.75 77 ASP A CA 1
ATOM 602 C C . ASP A 1 77 ? 19.220 28.631 -13.194 1.00 25.06 77 ASP A C 1
ATOM 603 O O . ASP A 1 77 ? 19.493 27.610 -13.870 1.00 23.03 77 ASP A O 1
ATOM 608 N N . ILE A 1 78 ? 18.206 28.653 -12.299 1.00 22.19 78 ILE A N 1
ATOM 609 C CA . ILE A 1 78 ? 17.422 27.459 -12.065 1.00 21.25 78 ILE A CA 1
ATOM 610 C C . ILE A 1 78 ? 16.685 27.047 -13.338 1.00 22.03 78 ILE A C 1
ATOM 611 O O . ILE A 1 78 ? 16.500 25.823 -13.620 1.00 16.90 78 ILE A O 1
ATOM 616 N N . ASN A 1 79 ? 16.216 28.063 -14.062 1.00 22.61 79 ASN A N 1
ATOM 617 C CA . ASN A 1 79 ? 15.522 27.821 -15.332 1.00 22.47 79 ASN A CA 1
ATOM 618 C C . ASN A 1 79 ? 16.428 27.070 -16.300 1.00 21.68 79 ASN A C 1
ATOM 619 O O . ASN A 1 79 ? 15.957 26.112 -16.925 1.00 22.67 79 ASN A O 1
ATOM 624 N N . GLU A 1 80 ? 17.666 27.512 -16.448 1.00 24.89 80 GLU A N 1
ATOM 625 C CA . GLU A 1 80 ? 18.650 26.799 -17.307 1.00 27.48 80 GLU A CA 1
ATOM 626 C C . GLU A 1 80 ? 18.890 25.352 -16.880 1.00 25.98 80 GLU A C 1
ATOM 627 O O . GLU A 1 80 ? 18.912 24.423 -17.714 1.00 21.36 80 GLU A O 1
ATOM 633 N N . VAL A 1 81 ? 18.971 25.122 -15.568 1.00 22.35 81 VAL A N 1
ATOM 634 C CA . VAL A 1 81 ? 19.154 23.764 -15.104 1.00 25.94 81 VAL A CA 1
ATOM 635 C C . VAL A 1 81 ? 17.969 22.881 -15.516 1.00 23.01 81 VAL A C 1
ATOM 636 O O . VAL A 1 81 ? 18.127 21.754 -16.027 1.00 23.42 81 VAL A O 1
ATOM 640 N N . ILE A 1 82 ? 16.766 23.389 -15.307 1.00 21.82 82 ILE A N 1
ATOM 641 C CA . ILE A 1 82 ? 15.571 22.632 -15.625 1.00 26.44 82 ILE A CA 1
ATOM 642 C C . ILE A 1 82 ? 15.445 22.378 -17.148 1.00 27.52 82 ILE A C 1
ATOM 643 O O . ILE A 1 82 ? 15.098 21.258 -17.546 1.00 26.97 82 ILE A O 1
ATOM 648 N N . GLN A 1 83 ? 15.840 23.380 -17.922 1.00 30.45 83 GLN A N 1
ATOM 649 C CA . GLN A 1 83 ? 15.892 23.292 -19.387 1.00 36.72 83 GLN A CA 1
ATOM 650 C C . GLN A 1 83 ? 16.928 22.309 -19.928 1.00 35.06 83 GLN A C 1
ATOM 651 O O . GLN A 1 83 ? 16.571 21.478 -20.779 1.00 37.49 83 GLN A O 1
ATOM 657 N N . GLN A 1 84 ? 18.199 22.428 -19.517 1.00 36.97 84 GLN A N 1
ATOM 658 C CA . GLN A 1 84 ? 19.231 21.525 -20.060 1.00 38.81 84 GLN A CA 1
ATOM 659 C C . GLN A 1 84 ? 18.796 20.099 -19.730 1.00 39.75 84 GLN A C 1
ATOM 660 O O . GLN A 1 84 ? 18.731 19.222 -20.609 1.00 34.51 84 GLN A O 1
ATOM 666 N N . LEU A 1 85 ? 18.419 19.879 -18.480 1.00 33.80 85 LEU A N 1
ATOM 667 C CA . LEU A 1 85 ? 18.220 18.516 -18.041 1.00 36.03 85 LEU A CA 1
ATOM 668 C C . LEU A 1 85 ? 16.860 17.979 -18.385 1.00 35.78 85 LEU A C 1
ATOM 669 O O . LEU A 1 85 ? 16.596 16.804 -18.160 1.00 34.59 85 LEU A O 1
ATOM 674 N N . LYS A 1 86 ? 15.979 18.842 -18.903 1.00 36.37 86 LYS A N 1
ATOM 675 C CA . LYS A 1 86 ? 14.725 18.438 -19.482 1.00 30.68 86 LYS A CA 1
ATOM 676 C C . LYS A 1 86 ? 13.801 17.863 -18.427 1.00 33.33 86 LYS A C 1
ATOM 677 O O . LYS A 1 86 ? 13.096 16.878 -18.623 1.00 33.99 86 LYS A O 1
ATOM 683 N N . LEU A 1 87 ? 13.788 18.511 -17.278 1.00 28.25 87 LEU A N 1
ATOM 684 C CA . LEU A 1 87 ? 13.064 17.978 -16.144 1.00 28.18 87 LEU A CA 1
ATOM 685 C C . LEU A 1 87 ? 11.590 18.346 -16.117 1.00 31.50 87 LEU A C 1
ATOM 686 O O . LEU A 1 87 ? 11.206 19.547 -16.215 1.00 25.19 87 LEU A O 1
ATOM 691 N N . THR A 1 88 ? 10.755 17.326 -15.945 1.00 29.26 88 THR A N 1
ATOM 692 C CA . THR A 1 88 ? 9.329 17.560 -15.768 1.00 31.92 88 THR A CA 1
ATOM 693 C C . THR A 1 88 ? 8.869 16.793 -14.543 1.00 27.14 88 THR A C 1
ATOM 694 O O . THR A 1 88 ? 9.615 15.985 -14.046 1.00 26.40 88 THR A O 1
ATOM 698 N N . ASN A 1 89 ? 7.652 17.051 -14.097 1.00 26.91 89 ASN A N 1
ATOM 699 C CA . ASN A 1 89 ? 7.103 16.451 -12.885 0.50 28.41 89 ASN A CA 1
ATOM 700 C C . ASN A 1 89 ? 8.091 16.567 -11.695 1.00 27.68 89 ASN A C 1
ATOM 701 O O . ASN A 1 89 ? 8.237 15.613 -10.887 1.00 24.36 89 ASN A O 1
ATOM 706 N N . VAL A 1 90 ? 8.699 17.765 -11.586 1.00 26.06 90 VAL A N 1
ATOM 707 C CA . VAL A 1 90 ? 9.673 18.129 -10.552 1.00 23.47 90 VAL A CA 1
ATOM 708 C C . VAL A 1 90 ? 9.013 18.312 -9.190 1.00 23.74 90 VAL A C 1
ATOM 709 O O . VAL A 1 90 ? 7.964 18.970 -9.080 1.00 19.12 90 VAL A O 1
ATOM 713 N N . THR A 1 91 ? 9.617 17.713 -8.150 1.00 23.74 91 THR A N 1
ATOM 714 C CA . THR A 1 91 ? 9.371 18.159 -6.777 1.00 21.83 91 THR A CA 1
ATOM 715 C C . THR A 1 91 ? 10.504 19.151 -6.475 1.00 21.94 91 THR A C 1
ATOM 716 O O . THR A 1 91 ? 11.674 18.788 -6.468 1.00 22.02 91 THR A O 1
ATOM 720 N N . LEU A 1 92 ? 10.167 20.402 -6.293 1.00 18.01 92 LEU A N 1
ATOM 721 C CA . LEU A 1 92 ? 11.145 21.486 -6.143 1.00 18.07 92 LEU A CA 1
ATOM 722 C C . LEU A 1 92 ? 11.236 21.861 -4.689 1.00 16.43 92 LEU A C 1
ATOM 723 O O . LEU A 1 92 ? 10.262 22.314 -4.136 1.00 17.09 92 LEU A O 1
ATOM 728 N N . LEU A 1 93 ? 12.352 21.590 -4.030 1.00 16.62 93 LEU A N 1
ATOM 729 C CA . LEU A 1 93 ? 12.496 21.961 -2.636 1.00 18.19 93 LEU A CA 1
ATOM 730 C C . LEU A 1 93 ? 13.412 23.158 -2.550 1.00 16.31 93 LEU A C 1
ATOM 731 O O . LEU A 1 93 ? 14.516 23.131 -3.111 1.00 19.24 93 LEU A O 1
ATOM 736 N N . GLY A 1 94 ? 12.956 24.200 -1.913 1.00 15.32 94 GLY A N 1
ATOM 737 C CA . GLY A 1 94 ? 13.775 25.390 -1.627 1.00 14.58 94 GLY A CA 1
ATOM 738 C C . GLY A 1 94 ? 13.944 25.543 -0.132 1.00 13.77 94 GLY A C 1
ATOM 739 O O . GLY A 1 94 ? 12.932 25.641 0.602 1.00 16.11 94 GLY A O 1
ATOM 740 N N . PHE A 1 95 ? 15.184 25.563 0.323 1.00 13.11 95 PHE A N 1
ATOM 741 C CA . PHE A 1 95 ? 15.504 25.726 1.720 1.00 13.48 95 PHE A CA 1
ATOM 742 C C . PHE A 1 95 ? 15.977 27.158 1.945 1.00 13.92 95 PHE A C 1
ATOM 743 O O . PHE A 1 95 ? 16.978 27.594 1.379 1.00 13.26 95 PHE A O 1
ATOM 751 N N . SER A 1 96 ? 15.304 27.845 2.840 1.00 15.02 96 SER A N 1
ATOM 752 C CA . SER A 1 96 ? 15.662 29.212 3.223 1.00 16.41 96 SER A CA 1
ATOM 753 C C . SER A 1 96 ? 15.771 30.168 2.056 1.00 15.36 96 SER A C 1
ATOM 754 O O . SER A 1 96 ? 14.778 30.325 1.337 1.00 14.79 96 SER A O 1
ATOM 757 N N . MET A 1 97 ? 16.927 30.801 1.778 1.00 15.16 97 MET A N 1
ATOM 758 C CA . MET A 1 97 ? 17.000 31.570 0.573 1.00 15.22 97 MET A CA 1
ATOM 759 C C . MET A 1 97 ? 16.555 30.828 -0.642 1.00 15.27 97 MET A C 1
ATOM 760 O O . MET A 1 97 ? 15.962 31.419 -1.536 1.00 14.51 97 MET A O 1
ATOM 765 N N . GLY A 1 98 ? 16.851 29.540 -0.702 1.00 15.23 98 GLY A N 1
ATOM 766 C CA . GLY A 1 98 ? 16.339 28.730 -1.794 1.00 16.40 98 GLY A CA 1
ATOM 767 C C . GLY A 1 98 ? 14.840 28.691 -1.984 1.00 16.23 98 GLY A C 1
ATOM 768 O O . GLY A 1 98 ? 14.356 28.531 -3.117 1.00 16.54 98 GLY A O 1
ATOM 769 N N . GLY A 1 99 ? 14.101 28.762 -0.907 1.00 15.31 99 GLY A N 1
ATOM 770 C CA . GLY A 1 99 ? 12.661 28.948 -1.023 1.00 17.56 99 GLY A CA 1
ATOM 771 C C . GLY A 1 99 ? 12.288 30.234 -1.743 1.00 17.08 99 GLY A C 1
ATOM 772 O O . GLY A 1 99 ? 11.353 30.230 -2.588 1.00 20.13 99 GLY A O 1
ATOM 773 N N . GLY A 1 100 ? 12.977 31.335 -1.443 1.00 16.85 100 GLY A N 1
ATOM 774 C CA . GLY A 1 100 ? 12.774 32.557 -2.171 1.00 16.63 100 GLY A CA 1
ATOM 775 C C . GLY A 1 100 ? 13.074 32.437 -3.655 1.00 16.33 100 GLY A C 1
ATOM 776 O O . GLY A 1 100 ? 12.299 32.889 -4.500 1.00 17.15 100 GLY A O 1
ATOM 777 N N . ILE A 1 101 ? 14.198 31.814 -3.974 1.00 17.51 101 ILE A N 1
ATOM 778 C CA . ILE A 1 101 ? 14.616 31.548 -5.344 1.00 17.92 101 ILE A CA 1
ATOM 779 C C . ILE A 1 101 ? 13.655 30.639 -6.083 1.00 18.57 101 ILE A C 1
ATOM 780 O O . ILE A 1 101 ? 13.299 30.916 -7.266 1.00 18.30 101 ILE A O 1
ATOM 785 N N . ALA A 1 102 ? 13.221 29.576 -5.416 1.00 17.17 102 ALA A N 1
ATOM 786 C CA . ALA A 1 102 ? 12.157 28.688 -5.967 1.00 18.64 102 ALA A CA 1
ATOM 787 C C . ALA A 1 102 ? 10.832 29.426 -6.338 1.00 17.31 102 ALA A C 1
ATOM 788 O O . ALA A 1 102 ? 10.332 29.318 -7.476 1.00 19.76 102 ALA A O 1
ATOM 790 N N . LEU A 1 103 ? 10.333 30.242 -5.419 1.00 17.73 103 LEU A N 1
ATOM 791 C CA . LEU A 1 103 ? 9.164 31.127 -5.677 1.00 18.34 103 LEU A CA 1
ATOM 792 C C . LEU A 1 103 ? 9.496 32.060 -6.856 1.00 17.29 103 LEU A C 1
ATOM 793 O O . LEU A 1 103 ? 8.699 32.182 -7.778 1.00 20.86 103 LEU A O 1
ATOM 798 N N . LYS A 1 104 ? 10.664 32.704 -6.889 1.00 17.17 104 LYS A N 1
ATOM 799 C CA . LYS A 1 104 ? 10.955 33.600 -7.993 1.00 19.54 104 LYS A CA 1
ATOM 800 C C . LYS A 1 104 ? 10.958 32.851 -9.316 1.00 18.02 104 LYS A C 1
ATOM 801 O O . LYS A 1 104 ? 10.508 33.368 -10.344 1.00 20.42 104 LYS A O 1
ATOM 807 N N . TYR A 1 105 ? 11.555 31.664 -9.315 1.00 19.26 105 TYR A N 1
ATOM 808 C CA . TYR A 1 105 ? 11.552 30.796 -10.526 1.00 18.70 105 TYR A CA 1
ATOM 809 C C . TYR A 1 105 ? 10.129 30.529 -11.044 1.00 17.70 105 TYR A C 1
ATOM 810 O O . TYR A 1 105 ? 9.886 30.698 -12.238 1.00 18.84 105 TYR A O 1
ATOM 819 N N . LEU A 1 106 ? 9.220 30.141 -10.158 1.00 17.70 106 LEU A N 1
ATOM 820 C CA . LEU A 1 106 ? 7.819 29.893 -10.525 1.00 18.48 106 LEU A CA 1
ATOM 821 C C . LEU A 1 106 ? 7.140 31.126 -11.090 1.00 21.04 106 LEU A C 1
ATOM 822 O O . LEU A 1 106 ? 6.501 31.035 -12.181 1.00 21.26 106 LEU A O 1
ATOM 827 N N . LEU A 1 107 ? 7.347 32.256 -10.410 1.00 20.12 107 LEU A N 1
ATOM 828 C CA . LEU A 1 107 ? 6.827 33.551 -10.823 1.00 22.00 107 LEU A CA 1
ATOM 829 C C . LEU A 1 107 ? 7.345 34.022 -12.165 1.00 21.04 107 LEU A C 1
ATOM 830 O O . LEU A 1 107 ? 6.584 34.517 -12.974 1.00 22.84 107 LEU A O 1
ATOM 835 N N . ASN A 1 108 ? 8.616 33.853 -12.417 1.00 18.84 108 ASN A N 1
ATOM 836 C CA . ASN A 1 108 ? 9.223 34.399 -13.622 1.00 22.99 108 ASN A CA 1
ATOM 837 C C . ASN A 1 108 ? 9.219 33.454 -14.801 1.00 23.88 108 ASN A C 1
ATOM 838 O O . ASN A 1 108 ? 9.232 33.918 -15.924 1.00 28.56 108 ASN A O 1
ATOM 843 N N . HIS A 1 109 ? 9.204 32.155 -14.559 1.00 23.86 109 HIS A N 1
ATOM 844 C CA . HIS A 1 109 ? 9.372 31.169 -15.662 1.00 24.09 109 HIS A CA 1
ATOM 845 C C . HIS A 1 109 ? 8.223 30.176 -15.813 1.00 24.65 109 HIS A C 1
ATOM 846 O O . HIS A 1 109 ? 8.215 29.376 -16.750 1.00 28.69 109 HIS A O 1
ATOM 853 N N . GLY A 1 110 ? 7.256 30.203 -14.887 1.00 24.11 110 GLY A N 1
ATOM 854 C CA . GLY A 1 110 ? 6.092 29.411 -14.981 1.00 22.75 110 GLY A CA 1
ATOM 855 C C . GLY A 1 110 ? 6.110 28.194 -14.134 1.00 25.50 110 GLY A C 1
ATOM 856 O O . GLY A 1 110 ? 7.153 27.805 -13.592 1.00 23.84 110 GLY A O 1
ATOM 857 N N . GLU A 1 111 ? 4.945 27.586 -14.005 1.00 23.30 111 GLU A N 1
ATOM 858 C CA . GLU A 1 111 ? 4.760 26.524 -12.988 1.00 25.20 111 GLU A CA 1
ATOM 859 C C . GLU A 1 111 ? 4.636 25.138 -13.588 1.00 23.37 111 GLU A C 1
ATOM 860 O O . GLU A 1 111 ? 4.474 24.185 -12.846 1.00 23.93 111 GLU A O 1
ATOM 866 N N . SER A 1 112 ? 4.628 25.004 -14.922 1.00 22.42 112 SER A N 1
ATOM 867 C CA . SER A 1 112 ? 4.234 23.697 -15.530 1.00 24.11 112 SER A CA 1
ATOM 868 C C . SER A 1 112 ? 5.209 22.519 -15.346 1.00 24.41 112 SER A C 1
ATOM 869 O O . SER A 1 112 ? 4.767 21.337 -15.415 1.00 24.34 112 SER A O 1
ATOM 872 N N . ASN A 1 113 ? 6.499 22.816 -15.143 1.00 24.03 113 ASN A N 1
ATOM 873 C CA . ASN A 1 113 ? 7.563 21.806 -14.861 1.00 26.74 113 ASN A CA 1
ATOM 874 C C . ASN A 1 113 ? 7.512 21.263 -13.477 1.00 23.72 113 ASN A C 1
ATOM 875 O O . ASN A 1 113 ? 8.119 20.211 -13.214 1.00 23.64 113 ASN A O 1
ATOM 880 N N . VAL A 1 114 ? 6.873 21.991 -12.576 1.00 22.35 114 VAL A N 1
ATOM 881 C CA . VAL A 1 114 ? 6.830 21.598 -11.141 1.00 22.10 114 VAL A CA 1
ATOM 882 C C . VAL A 1 114 ? 5.512 21.023 -10.715 1.00 24.83 114 VAL A C 1
ATOM 883 O O . VAL A 1 114 ? 4.481 21.691 -10.685 1.00 25.54 114 VAL A O 1
ATOM 887 N N . SER A 1 115 ? 5.548 19.766 -10.344 1.00 23.83 115 SER A N 1
ATOM 888 C CA . SER A 1 115 ? 4.396 19.110 -9.827 1.00 25.38 115 SER A CA 1
ATOM 889 C C . SER A 1 115 ? 4.161 19.473 -8.416 1.00 24.66 115 SER A C 1
ATOM 890 O O . SER A 1 115 ? 3.022 19.499 -7.961 1.00 26.40 115 SER A O 1
ATOM 893 N N . LYS A 1 116 ? 5.222 19.676 -7.666 1.00 22.48 116 LYS A N 1
ATOM 894 C CA . LYS A 1 116 ? 5.012 20.176 -6.296 1.00 23.46 116 LYS A CA 1
ATOM 895 C C . LYS A 1 116 ? 6.160 20.936 -5.801 1.00 20.81 116 LYS A C 1
ATOM 896 O O . LYS A 1 116 ? 7.274 20.681 -6.238 1.00 20.17 116 LYS A O 1
ATOM 902 N N . LEU A 1 117 ? 5.845 21.824 -4.847 1.00 20.93 117 LEU A N 1
ATOM 903 C CA . LEU A 1 117 ? 6.812 22.719 -4.256 1.00 17.33 117 LEU A CA 1
ATOM 904 C C . LEU A 1 117 ? 6.888 22.406 -2.785 1.00 17.30 117 LEU A C 1
ATOM 905 O O . LEU A 1 117 ? 5.858 22.303 -2.120 1.00 19.06 117 LEU A O 1
ATOM 910 N N . ILE A 1 118 ? 8.115 22.376 -2.234 1.00 17.08 118 ILE A N 1
ATOM 911 C CA . ILE A 1 118 ? 8.291 22.266 -0.795 1.00 15.93 118 ILE A CA 1
ATOM 912 C C . ILE A 1 118 ? 9.045 23.517 -0.346 1.00 16.00 118 ILE A C 1
ATOM 913 O O . ILE A 1 118 ? 10.039 23.894 -0.984 1.00 15.50 118 ILE A O 1
ATOM 918 N N . LEU A 1 119 ? 8.499 24.218 0.636 1.00 16.79 119 LEU A N 1
ATOM 919 C CA . LEU A 1 119 ? 9.181 25.393 1.150 1.00 16.23 119 LEU A CA 1
ATOM 920 C C . LEU A 1 119 ? 9.585 25.034 2.549 1.00 15.77 119 LEU A C 1
ATOM 921 O O . LEU A 1 119 ? 8.747 24.832 3.414 1.00 17.51 119 LEU A O 1
ATOM 926 N N . ALA A 1 120 ? 10.916 24.965 2.771 1.00 14.72 120 ALA A N 1
ATOM 927 C CA . ALA A 1 120 ? 11.476 24.498 3.995 1.00 13.40 120 ALA A CA 1
ATOM 928 C C . ALA A 1 120 ? 12.292 25.585 4.626 1.00 15.27 120 ALA A C 1
ATOM 929 O O . ALA A 1 120 ? 13.391 25.966 4.115 1.00 14.71 120 ALA A O 1
ATOM 931 N N . GLY A 1 121 ? 11.874 26.035 5.799 1.00 16.28 121 GLY A N 1
ATOM 932 C CA . GLY A 1 121 ? 12.614 27.132 6.452 1.00 16.36 121 GLY A CA 1
ATOM 933 C C . GLY A 1 121 ? 12.731 28.306 5.551 1.00 15.55 121 GLY A C 1
ATOM 934 O O . GLY A 1 121 ? 13.704 29.027 5.651 1.00 15.10 121 GLY A O 1
ATOM 935 N N . ALA A 1 122 ? 11.746 28.488 4.629 1.00 15.89 122 ALA A N 1
ATOM 936 C CA . ALA A 1 122 ? 11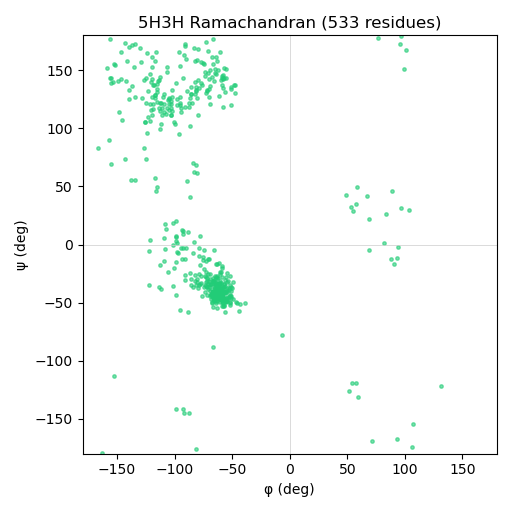.934 29.448 3.562 1.00 15.07 122 ALA A CA 1
ATOM 937 C C . ALA A 1 122 ? 12.014 30.904 4.035 1.00 14.65 122 ALA A C 1
ATOM 938 O O . ALA A 1 122 ? 11.311 31.285 4.938 1.00 17.22 122 ALA A O 1
ATOM 940 N N . ALA A 1 123 ? 12.905 31.651 3.409 1.00 15.20 123 ALA A N 1
ATOM 941 C CA . ALA A 1 123 ? 13.025 33.098 3.554 1.00 16.53 123 ALA A CA 1
ATOM 942 C C . ALA A 1 123 ? 12.014 33.814 2.606 1.00 17.59 123 ALA A C 1
ATOM 943 O O . ALA A 1 123 ? 12.376 34.424 1.588 1.00 20.02 123 ALA A O 1
ATOM 945 N N . ALA A 1 124 ? 10.732 33.683 2.951 1.00 18.63 124 ALA A N 1
ATOM 946 C CA . ALA A 1 124 ? 9.606 34.018 2.052 1.00 19.78 124 ALA A CA 1
ATOM 947 C C . ALA A 1 124 ? 8.374 34.347 2.858 1.00 17.49 124 ALA A C 1
ATOM 948 O O . ALA A 1 124 ? 8.157 33.746 3.875 1.00 15.99 124 ALA A O 1
ATOM 950 N N . PRO A 1 125 ? 7.555 35.311 2.419 1.00 15.77 125 PRO A N 1
ATOM 951 C CA . PRO A 1 125 ? 7.729 36.086 1.229 1.00 14.77 125 PRO A CA 1
ATOM 952 C C . PRO A 1 125 ? 8.835 37.166 1.394 1.00 15.59 125 PRO A C 1
ATOM 953 O O . PRO A 1 125 ? 9.168 37.780 0.410 1.00 14.61 125 PRO A O 1
ATOM 957 N N . VAL A 1 126 ? 9.283 37.427 2.626 0.50 12.67 126 VAL A N 1
ATOM 958 C CA . VAL A 1 126 ? 10.352 38.361 2.891 0.50 13.60 126 VAL A CA 1
ATOM 959 C C . VAL A 1 126 ? 11.212 37.821 4.005 0.50 12.17 126 VAL A C 1
ATOM 960 O O . VAL A 1 126 ? 10.678 37.278 4.945 0.50 9.70 126 VAL A O 1
ATOM 964 N N . PHE A 1 127 ? 12.545 37.999 3.903 1.00 13.14 127 PHE A N 1
ATOM 965 C CA . PHE A 1 127 ? 13.444 37.665 4.996 1.00 13.56 127 PHE A CA 1
ATOM 966 C C . PHE A 1 127 ? 13.468 38.729 6.100 1.00 13.50 127 PHE A C 1
ATOM 967 O O . PHE A 1 127 ? 13.800 38.448 7.256 1.00 14.59 127 PHE A O 1
ATOM 975 N N . THR A 1 128 ? 13.149 39.959 5.726 1.00 15.29 128 THR A N 1
ATOM 976 C CA . THR A 1 128 ? 13.217 41.066 6.664 1.00 14.16 128 THR A CA 1
ATOM 977 C C . THR A 1 128 ? 11.836 41.727 6.845 1.00 15.29 128 THR A C 1
ATOM 978 O O . THR A 1 128 ? 10.980 41.596 5.991 1.00 13.96 128 THR A O 1
ATOM 982 N N . GLN A 1 129 ? 11.704 42.477 7.965 1.00 15.25 129 GLN A N 1
ATOM 983 C CA . GLN A 1 129 ? 10.459 43.159 8.354 1.00 18.97 129 GLN A CA 1
ATOM 984 C C . GLN A 1 129 ? 9.951 44.130 7.308 1.00 18.19 129 GLN A C 1
ATOM 985 O O . GLN A 1 129 ? 10.703 44.722 6.592 1.00 19.24 129 GLN A O 1
ATOM 991 N N . ARG A 1 130 ? 8.619 44.181 7.163 1.00 17.37 130 ARG A N 1
ATOM 992 C CA . ARG A 1 130 ? 7.967 45.103 6.300 1.00 18.16 130 ARG A CA 1
ATOM 993 C C . ARG A 1 130 ? 6.649 45.558 6.959 1.00 21.17 130 ARG A C 1
ATOM 994 O O . ARG A 1 130 ? 6.279 45.086 8.027 1.00 19.27 130 ARG A O 1
ATOM 1002 N N . ASP A 1 131 ? 5.970 46.527 6.340 1.00 23.47 131 ASP A N 1
ATOM 1003 C CA . ASP A 1 131 ? 4.637 46.927 6.814 1.00 24.07 131 ASP A CA 1
ATOM 1004 C C . ASP A 1 131 ? 3.740 45.694 6.823 1.00 23.55 131 ASP A C 1
ATOM 1005 O O . ASP A 1 131 ? 3.680 44.992 5.794 1.00 23.93 131 ASP A O 1
ATOM 1010 N N . GLY A 1 132 ? 3.022 45.456 7.935 1.00 24.00 132 GLY A N 1
ATOM 1011 C CA . GLY A 1 132 ? 2.146 44.289 8.068 1.00 24.87 132 GLY A CA 1
ATOM 1012 C C . GLY A 1 132 ? 2.893 42.938 8.145 1.00 27.62 132 GLY A C 1
ATOM 1013 O O . GLY A 1 132 ? 2.305 41.881 7.854 1.00 28.30 132 GLY A O 1
ATOM 1014 N N . TYR A 1 133 ? 4.172 42.965 8.539 1.00 22.53 133 TYR A N 1
ATOM 1015 C CA . TYR A 1 133 ? 5.037 41.756 8.515 1.00 20.47 133 TYR A CA 1
ATOM 1016 C C . TYR A 1 133 ? 6.117 41.983 9.557 1.00 22.82 133 TYR A C 1
ATOM 1017 O O . TYR A 1 133 ? 7.296 42.206 9.238 1.00 22.37 133 TYR A O 1
ATOM 1026 N N . PRO A 1 134 ? 5.716 41.965 10.828 1.00 23.26 134 PRO A N 1
ATOM 1027 C CA . PRO A 1 134 ? 6.555 42.358 11.927 1.00 23.80 134 PRO A CA 1
ATOM 1028 C C . PRO A 1 134 ? 7.418 41.203 12.443 1.00 25.04 134 PRO A C 1
ATOM 1029 O O . PRO A 1 134 ? 7.626 41.050 13.613 1.00 26.67 134 PRO A O 1
ATOM 1033 N N . TYR A 1 135 ? 7.948 40.426 11.526 1.00 24.73 135 TYR A N 1
ATOM 1034 C CA . TYR A 1 135 ? 8.642 39.212 11.803 1.00 25.81 135 TYR A CA 1
ATOM 1035 C C . TYR A 1 135 ? 10.004 39.216 11.156 1.00 22.59 135 TYR A C 1
ATOM 1036 O O . TYR A 1 135 ? 10.143 39.676 10.023 1.00 23.83 135 TYR A O 1
ATOM 1045 N N . GLY A 1 136 ? 10.975 38.661 11.886 1.00 22.41 136 GLY A N 1
ATOM 1046 C CA . GLY A 1 136 ? 12.285 38.408 11.358 1.00 20.66 136 GLY A CA 1
ATOM 1047 C C . GLY A 1 136 ? 13.228 39.540 11.625 1.00 22.07 136 GLY A C 1
ATOM 1048 O O . GLY A 1 136 ? 12.944 40.454 12.393 1.00 19.63 136 GLY A O 1
ATOM 1049 N N . MET A 1 137 ? 14.362 39.476 10.940 1.00 21.58 137 MET A N 1
ATOM 1050 C CA . MET A 1 137 ? 15.361 40.485 11.047 1.00 21.74 137 MET A CA 1
ATOM 1051 C C . MET A 1 137 ? 14.895 41.772 10.383 1.00 20.15 137 MET A C 1
ATOM 1052 O O . MET A 1 137 ? 14.207 41.743 9.374 1.00 19.61 137 MET A O 1
ATOM 1057 N N . THR A 1 138 ? 15.330 42.904 10.935 1.00 20.00 138 THR A N 1
ATOM 1058 C CA . THR A 1 138 ? 15.165 44.179 10.252 1.00 22.25 138 THR A CA 1
ATOM 1059 C C . THR A 1 138 ? 16.294 44.336 9.237 1.00 21.32 138 THR A C 1
ATOM 1060 O O . THR A 1 138 ? 17.345 43.657 9.354 1.00 19.39 138 THR A O 1
ATOM 1064 N N . LYS A 1 139 ? 16.081 45.170 8.232 1.00 18.61 139 LYS A N 1
ATOM 1065 C CA . LYS A 1 139 ? 17.200 45.506 7.314 1.00 21.10 139 LYS A CA 1
ATOM 1066 C C . LYS A 1 139 ? 18.464 45.951 8.042 1.00 21.64 139 LYS A C 1
ATOM 1067 O O . LYS A 1 139 ? 19.574 45.612 7.614 1.00 18.60 139 LYS A O 1
ATOM 1073 N N . ASP A 1 140 ? 18.294 46.735 9.099 1.00 21.15 140 ASP A N 1
ATOM 1074 C CA . ASP A 1 140 ? 19.452 47.170 9.906 1.00 24.67 140 ASP A CA 1
ATOM 1075 C C . ASP A 1 140 ? 20.178 45.971 10.549 1.00 22.93 140 ASP A C 1
ATOM 1076 O O . ASP A 1 140 ? 21.414 45.982 10.670 1.00 18.83 140 ASP A O 1
ATOM 1081 N N . GLU A 1 141 ? 19.469 44.932 10.932 1.00 23.83 141 GLU A N 1
ATOM 1082 C CA . GLU A 1 141 ? 20.163 43.742 11.477 1.00 23.00 141 GLU A CA 1
ATOM 1083 C C . GLU A 1 141 ? 20.903 43.020 10.384 1.00 22.55 141 GLU A C 1
ATOM 1084 O O . GLU A 1 141 ? 22.025 42.478 10.613 1.00 20.27 141 GLU A O 1
ATOM 1090 N N . VAL A 1 142 ? 20.337 43.040 9.185 1.00 19.98 142 VAL A N 1
ATOM 1091 C CA . VAL A 1 142 ? 21.030 42.396 8.093 1.00 19.10 142 VAL A CA 1
ATOM 1092 C C . VAL A 1 142 ? 22.256 43.208 7.702 1.00 21.37 142 VAL A C 1
ATOM 1093 O O . VAL A 1 142 ? 23.317 42.625 7.459 1.00 16.87 142 VAL A O 1
ATOM 1097 N N . ASP A 1 143 ? 22.150 44.532 7.722 1.00 21.73 143 ASP A N 1
ATOM 1098 C CA . ASP A 1 143 ? 23.339 45.368 7.512 1.00 22.87 143 ASP A CA 1
ATOM 1099 C C . ASP A 1 143 ? 24.453 45.159 8.510 1.00 24.46 143 ASP A C 1
ATOM 1100 O O . ASP A 1 143 ? 25.637 45.151 8.092 1.00 24.12 143 ASP A O 1
ATOM 1105 N N . ALA A 1 144 ? 24.121 45.008 9.800 1.00 22.58 144 ALA A N 1
ATOM 1106 C CA . ALA A 1 144 ? 25.086 44.648 10.832 1.00 24.75 144 ALA A CA 1
ATOM 1107 C C . ALA A 1 144 ? 25.706 43.285 10.531 1.00 25.34 144 ALA A C 1
ATOM 1108 O O . ALA A 1 144 ? 26.908 43.120 10.707 1.00 23.83 144 ALA A O 1
ATOM 1110 N N . LEU A 1 145 ? 24.907 42.354 10.016 1.00 21.91 145 LEU A N 1
ATOM 1111 C CA . LEU A 1 145 ? 25.404 41.057 9.579 1.00 24.22 145 LEU A CA 1
ATOM 1112 C C . LEU A 1 145 ? 26.343 41.185 8.386 1.00 20.83 145 LEU A C 1
ATOM 1113 O O . LEU A 1 145 ? 27.372 40.526 8.356 1.00 21.76 145 LEU A O 1
ATOM 1118 N N . ILE A 1 146 ? 26.015 42.016 7.431 1.00 21.04 146 ILE A N 1
ATOM 1119 C CA . ILE A 1 146 ? 26.948 42.322 6.332 1.00 23.02 146 ILE A CA 1
ATOM 1120 C C . ILE A 1 146 ? 28.282 42.940 6.870 1.00 26.67 146 ILE A C 1
ATOM 1121 O O . ILE A 1 146 ? 29.371 42.499 6.443 1.00 25.56 146 ILE A O 1
ATOM 1126 N N . GLU A 1 147 ? 28.201 43.896 7.809 1.00 30.31 147 GLU A N 1
ATOM 1127 C CA . GLU A 1 147 ? 29.407 44.504 8.449 1.00 35.48 147 GLU A CA 1
ATOM 1128 C C . GLU A 1 147 ? 30.298 43.455 9.030 1.00 31.58 147 GLU A C 1
ATOM 1129 O O . GLU A 1 147 ? 31.505 43.530 8.814 1.00 27.16 147 GLU A O 1
ATOM 1135 N N . ASP A 1 148 ? 29.686 42.505 9.755 1.00 28.03 148 ASP A N 1
ATOM 1136 C CA . ASP A 1 148 ? 30.414 41.407 10.450 1.00 28.77 148 ASP A CA 1
ATOM 1137 C C . ASP A 1 148 ? 31.068 40.579 9.452 1.00 26.21 148 ASP A C 1
ATOM 1138 O O . ASP A 1 148 ? 32.218 40.206 9.691 1.00 30.16 148 ASP A O 1
ATOM 1143 N N . THR A 1 149 ? 30.364 40.273 8.342 1.00 27.07 149 THR A N 1
ATOM 1144 C CA . THR A 1 149 ? 30.946 39.403 7.325 1.00 27.66 149 THR A CA 1
ATOM 1145 C C . THR A 1 149 ? 32.158 40.040 6.608 1.00 33.15 149 THR A C 1
ATOM 1146 O O . THR A 1 149 ? 33.101 39.322 6.281 1.00 27.46 149 THR A O 1
ATOM 1150 N N . LYS A 1 150 ? 32.155 41.368 6.449 1.00 33.34 150 LYS A N 1
ATOM 1151 C CA . LYS A 1 150 ? 33.353 42.150 6.022 1.00 31.15 150 LYS A CA 1
ATOM 1152 C C . LYS A 1 150 ? 34.438 42.364 7.122 1.00 30.97 150 LYS A C 1
ATOM 1153 O O . LYS A 1 150 ? 35.524 42.874 6.839 1.00 33.80 150 LYS A O 1
ATOM 1159 N N . GLN A 1 151 ? 34.174 42.056 8.378 1.00 31.86 151 GLN A N 1
ATOM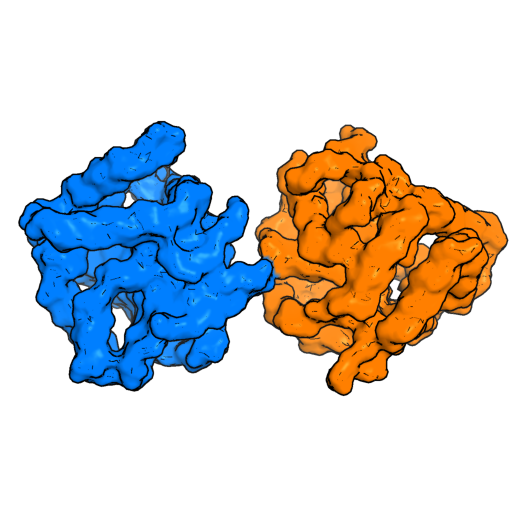 1160 C CA . GLN A 1 151 ? 35.228 42.103 9.378 1.00 35.05 151 GLN A CA 1
ATOM 1161 C C . GLN A 1 151 ? 35.865 40.772 9.707 1.00 34.29 151 GLN A C 1
ATOM 1162 O O . GLN A 1 151 ? 37.093 40.712 9.857 1.00 32.39 151 GLN A O 1
ATOM 1168 N N . ASP A 1 152 ? 35.045 39.729 9.865 1.00 26.59 152 ASP A N 1
ATOM 1169 C CA . ASP A 1 152 ? 35.539 38.386 10.173 1.00 23.59 152 ASP A CA 1
ATOM 1170 C C . ASP A 1 152 ? 34.385 37.426 9.690 1.00 22.19 152 ASP A C 1
ATOM 1171 O O . ASP A 1 152 ? 33.468 37.168 10.413 1.00 20.04 152 ASP A O 1
ATOM 1176 N N . ARG A 1 153 ? 34.414 36.970 8.437 1.00 21.60 153 ARG A N 1
ATOM 1177 C CA . ARG A 1 153 ? 33.386 36.027 7.950 1.00 18.60 153 ARG A CA 1
ATOM 1178 C C . ARG A 1 153 ? 33.278 34.721 8.761 1.00 17.64 153 ARG A C 1
ATOM 1179 O O . ARG A 1 153 ? 32.144 34.276 9.112 1.00 15.01 153 ARG A O 1
ATOM 1187 N N . PRO A 1 154 ? 34.449 34.130 9.171 1.00 17.16 154 PRO A N 1
ATOM 1188 C CA . PRO A 1 154 ? 34.336 32.899 9.908 1.00 17.59 154 PRO A CA 1
ATOM 1189 C C . PRO A 1 154 ? 33.629 33.061 11.235 1.00 16.89 154 PRO A C 1
ATOM 1190 O O . PRO A 1 154 ? 32.805 32.211 11.580 1.00 16.96 154 PRO A O 1
ATOM 1194 N N . SER A 1 155 ? 33.837 34.176 11.908 1.00 18.11 155 SER A N 1
ATOM 1195 C CA . SER A 1 155 ? 33.162 34.384 13.189 1.00 19.35 155 SER A CA 1
ATOM 1196 C C . SER A 1 155 ? 31.689 34.682 12.971 1.00 18.57 155 SER A C 1
ATOM 1197 O O . SER A 1 155 ? 30.884 34.214 13.746 1.00 18.18 155 SER A O 1
ATOM 1200 N N . MET A 1 156 ? 31.363 35.388 11.892 1.00 18.39 156 MET A N 1
ATOM 1201 C CA . MET A 1 156 ? 29.947 35.628 11.534 1.00 19.61 156 MET A CA 1
ATOM 1202 C C . MET A 1 156 ? 29.269 34.270 11.343 1.00 17.91 156 MET A C 1
ATOM 1203 O O . MET A 1 156 ? 28.167 34.022 11.880 1.00 17.19 156 MET A O 1
ATOM 1208 N N . LEU A 1 157 ? 29.933 33.402 10.585 1.00 19.86 157 LEU A N 1
ATOM 1209 C CA . LEU A 1 157 ? 29.451 32.057 10.307 1.00 18.36 157 LEU A CA 1
ATOM 1210 C C . LEU A 1 157 ? 29.283 31.229 11.562 1.00 18.93 157 LEU A C 1
ATOM 1211 O O . LEU A 1 157 ? 28.285 30.477 11.649 1.00 14.91 157 LEU A O 1
ATOM 1216 N N . LYS A 1 158 ? 30.230 31.338 12.478 1.00 18.29 158 LYS A N 1
ATOM 1217 C CA . LYS A 1 158 ? 30.074 30.641 13.754 1.00 19.03 158 LYS A CA 1
ATOM 1218 C C . LYS A 1 158 ? 28.820 31.069 14.460 1.00 20.28 158 LYS A C 1
ATOM 1219 O O . LYS A 1 158 ? 28.099 30.267 15.044 1.00 19.93 158 LYS A O 1
ATOM 1225 N N . GLY A 1 159 ? 28.603 32.390 14.504 1.00 19.56 159 GLY A N 1
ATOM 1226 C CA . GLY A 1 159 ? 27.397 32.947 15.127 1.00 19.41 159 GLY A CA 1
ATOM 1227 C C . GLY A 1 159 ? 26.110 32.520 14.494 1.00 16.04 159 GLY A C 1
ATOM 1228 O O . GLY A 1 159 ? 25.154 32.156 15.174 1.00 17.33 159 GLY A O 1
ATOM 1229 N N . PHE A 1 160 ? 26.103 32.533 13.171 1.00 17.10 160 PHE A N 1
ATOM 1230 C CA . PHE A 1 160 ? 24.992 32.093 12.389 1.00 17.89 160 PHE A CA 1
ATOM 1231 C C . PHE A 1 160 ? 24.652 30.615 12.721 1.00 18.24 160 PHE A C 1
ATOM 1232 O O . PHE A 1 160 ? 23.491 30.298 12.958 1.00 19.73 160 PHE A O 1
ATOM 1240 N N . GLY A 1 161 ? 25.691 29.774 12.802 1.00 17.06 161 GLY A N 1
ATOM 1241 C CA . GLY A 1 161 ? 25.596 28.362 13.213 1.00 18.15 161 GLY A CA 1
ATOM 1242 C C . GLY A 1 161 ? 24.917 28.107 14.557 1.00 20.11 161 GLY A C 1
ATOM 1243 O O . GLY A 1 161 ? 24.089 27.213 14.706 1.00 18.12 161 GLY A O 1
ATOM 1244 N N . GLU A 1 162 ? 25.220 28.984 15.484 1.00 22.35 162 GLU A N 1
ATOM 1245 C CA . GLU A 1 162 ? 24.683 28.953 16.813 1.00 23.61 162 GLU A CA 1
ATOM 1246 C C . GLU A 1 162 ? 23.168 29.213 16.834 1.00 24.50 162 GLU A C 1
ATOM 1247 O O . GLU A 1 162 ? 22.451 28.614 17.631 1.00 28.91 162 GLU A O 1
ATOM 1253 N N . ILE A 1 163 ? 22.663 30.057 15.936 1.00 19.68 163 ILE A N 1
ATOM 1254 C CA . ILE A 1 163 ? 21.238 30.321 15.840 1.00 20.11 163 ILE A CA 1
ATOM 1255 C C . ILE A 1 163 ? 20.507 29.454 14.801 1.00 19.62 163 ILE A C 1
ATOM 1256 O O . ILE A 1 163 ? 19.295 29.487 14.727 1.00 22.29 163 ILE A O 1
ATOM 1261 N N . PHE A 1 164 ? 21.234 28.615 14.075 1.00 16.40 164 PHE A N 1
ATOM 1262 C CA . PHE A 1 164 ? 20.724 27.882 12.917 1.00 19.34 164 PHE A CA 1
ATOM 1263 C C . PHE A 1 164 ? 20.016 26.598 13.402 1.00 18.34 164 PHE A C 1
ATOM 1264 O O . PHE A 1 164 ? 19.012 26.156 12.811 1.00 18.26 164 PHE A O 1
ATOM 1272 N N . PHE A 1 165 ? 20.540 25.962 14.465 1.00 17.23 165 PHE A N 1
ATOM 1273 C CA . PHE A 1 165 ? 19.959 24.699 14.946 1.00 19.46 165 PHE A CA 1
ATOM 1274 C C . PHE A 1 165 ? 19.382 24.855 16.321 1.00 21.91 165 PHE A C 1
ATOM 1275 O O . PHE A 1 165 ? 19.948 25.531 17.170 1.00 20.38 165 PHE A O 1
ATOM 1283 N N . ALA A 1 166 ? 18.212 24.286 16.568 1.00 21.25 166 ALA A N 1
ATOM 1284 C CA . ALA A 1 166 ? 17.719 24.281 17.929 1.00 22.51 166 ALA A CA 1
ATOM 1285 C C . ALA A 1 166 ? 18.461 23.309 18.850 1.00 23.54 166 ALA A C 1
ATOM 1286 O O . ALA A 1 166 ? 18.513 23.514 20.037 1.00 26.61 166 ALA A O 1
ATOM 1288 N N . LYS A 1 167 ? 19.084 22.282 18.305 1.00 22.99 167 LYS A N 1
ATOM 1289 C CA . LYS A 1 167 ? 19.668 21.243 19.137 1.00 26.92 167 LYS A CA 1
ATOM 1290 C C . LYS A 1 167 ? 21.148 21.270 18.927 1.00 27.43 167 LYS A C 1
ATOM 1291 O O . LYS A 1 167 ? 21.647 21.831 17.931 1.00 24.06 167 LYS A O 1
ATOM 1297 N N . GLU A 1 168 ? 21.853 20.598 19.821 1.00 28.15 168 GLU A N 1
ATOM 1298 C CA . GLU A 1 168 ? 23.295 20.693 19.909 1.00 29.95 168 GLU A CA 1
ATOM 1299 C C . GLU A 1 168 ? 23.782 19.467 19.222 1.00 26.50 168 GLU A C 1
ATOM 1300 O O . GLU A 1 168 ? 23.607 18.396 19.728 1.00 31.78 168 GLU A O 1
ATOM 1306 N N . HIS A 1 169 ? 24.306 19.621 18.016 1.00 22.62 169 HIS A N 1
ATOM 1307 C CA . HIS A 1 169 ? 24.734 18.479 17.225 1.00 21.95 169 HIS A CA 1
ATOM 1308 C C . HIS A 1 169 ? 26.187 18.168 17.528 1.00 19.70 169 HIS A C 1
ATOM 1309 O O . HIS A 1 169 ? 26.914 19.055 18.027 1.00 17.78 169 HIS A O 1
ATOM 1316 N N . PRO A 1 170 ? 26.630 16.943 17.239 1.00 19.87 170 PRO A N 1
ATOM 1317 C CA . PRO A 1 170 ? 28.058 16.673 17.511 1.00 19.96 170 PRO A CA 1
ATOM 1318 C C . PRO A 1 170 ? 28.999 17.604 16.761 1.00 22.14 170 PRO A C 1
ATOM 1319 O O . PRO A 1 170 ? 28.759 17.927 15.556 1.00 21.72 170 PRO A O 1
ATOM 1323 N N . GLU A 1 171 ? 30.109 17.945 17.406 1.00 22.54 171 GLU A N 1
ATOM 1324 C CA . GLU A 1 171 ? 31.143 18.806 16.777 1.00 24.47 171 GLU A CA 1
ATOM 1325 C C . GLU A 1 171 ? 31.506 18.509 15.310 1.00 22.48 171 GLU A C 1
ATOM 1326 O O . GLU A 1 171 ? 31.458 19.425 14.504 1.00 20.10 171 GLU A O 1
ATOM 1332 N N . PRO A 1 172 ? 31.818 17.249 14.948 1.00 20.61 172 PRO A N 1
ATOM 1333 C CA . PRO A 1 172 ? 32.165 16.983 13.522 1.00 19.47 172 PRO A CA 1
ATOM 1334 C C . PRO A 1 172 ? 31.044 17.336 12.551 1.00 16.58 172 PRO A C 1
ATOM 1335 O O . PRO A 1 172 ? 31.289 17.722 11.390 1.00 16.03 172 PRO A O 1
ATOM 1339 N N . LEU A 1 173 ? 29.824 17.151 13.011 1.00 17.27 173 LEU A N 1
ATOM 1340 C CA . LEU A 1 173 ? 28.641 17.534 12.189 1.00 21.63 173 LEU A CA 1
ATOM 1341 C C . LEU A 1 173 ? 28.514 19.045 11.986 1.00 19.63 173 LEU A C 1
ATOM 1342 O O . LEU A 1 173 ? 28.287 19.495 10.853 1.00 17.02 173 LEU A O 1
ATOM 1347 N N . GLN A 1 174 ? 28.594 19.792 13.079 1.00 17.78 174 GLN A N 1
ATOM 1348 C CA . GLN A 1 174 ? 28.627 21.264 13.060 1.00 18.93 174 GLN A CA 1
ATOM 1349 C C . GLN A 1 174 ? 29.787 21.845 12.262 1.00 17.82 174 GLN A C 1
ATOM 1350 O O . GLN A 1 174 ? 29.591 22.799 11.483 1.00 15.72 174 GLN A O 1
ATOM 1356 N N . GLN A 1 175 ? 30.963 21.217 12.391 1.00 15.72 175 GLN A N 1
ATOM 1357 C CA . GLN A 1 175 ? 32.133 21.592 11.606 1.00 17.68 175 GLN A CA 1
ATOM 1358 C C . GLN A 1 175 ? 31.888 21.347 10.102 1.00 15.81 175 GLN A C 1
ATOM 1359 O O . GLN A 1 175 ? 32.200 22.193 9.310 1.00 15.99 175 GLN A O 1
ATOM 1365 N N . TRP A 1 176 ? 31.330 20.218 9.721 1.00 18.82 176 TRP A N 1
ATOM 1366 C CA . TRP A 1 176 ? 31.090 19.920 8.283 1.00 16.19 176 TRP A CA 1
ATOM 1367 C C . TRP A 1 176 ? 30.137 20.971 7.725 1.00 16.90 176 TRP A C 1
ATOM 1368 O O . TRP A 1 176 ? 30.396 21.530 6.630 1.00 15.12 176 TRP A O 1
ATOM 1379 N N . PHE A 1 177 ? 29.114 21.297 8.509 1.00 15.64 177 PHE A N 1
ATOM 1380 C CA . PHE A 1 177 ? 28.204 22.393 8.128 1.00 17.27 177 PHE A CA 1
ATOM 1381 C C . PHE A 1 177 ? 28.834 23.784 7.977 1.00 16.40 177 PHE A C 1
ATOM 1382 O O . PHE A 1 177 ? 28.649 24.485 6.904 1.00 14.91 177 PHE A O 1
ATOM 1390 N N . HIS A 1 178 ? 29.598 24.160 8.989 1.00 15.90 178 HIS A N 1
ATOM 1391 C CA . HIS A 1 178 ? 30.424 25.372 8.955 1.00 17.89 178 HIS A CA 1
ATOM 1392 C C . HIS A 1 178 ? 31.289 25.428 7.713 1.00 19.10 178 HIS A C 1
ATOM 1393 O O . HIS A 1 178 ? 31.249 26.431 7.022 1.00 15.40 178 HIS A O 1
ATOM 1400 N N . ASN A 1 179 ? 31.964 24.336 7.330 1.00 18.02 179 ASN A N 1
ATOM 1401 C CA . ASN A 1 179 ? 32.815 24.396 6.145 1.00 20.71 179 ASN A CA 1
ATOM 1402 C C . ASN A 1 179 ? 32.126 24.500 4.773 1.00 21.77 179 ASN A C 1
ATOM 1403 O O . ASN A 1 179 ? 32.731 24.972 3.848 1.00 22.67 179 ASN A O 1
ATOM 1408 N N . LEU A 1 180 ? 30.901 24.035 4.636 1.00 20.23 180 LEU A N 1
ATOM 1409 C CA . LEU A 1 180 ? 30.084 24.404 3.457 1.00 21.73 180 LEU A CA 1
ATOM 1410 C C . LEU A 1 180 ? 30.024 25.891 3.244 1.00 19.89 180 LEU A C 1
ATOM 1411 O O . LEU A 1 180 ? 30.144 26.384 2.101 1.00 20.15 180 LEU A O 1
ATOM 1416 N N . SER A 1 181 ? 29.841 26.617 4.335 1.00 18.72 181 SER A N 1
ATOM 1417 C CA . SER A 1 181 ? 29.716 28.098 4.257 1.00 18.81 181 SER A CA 1
ATOM 1418 C C . SER A 1 181 ? 31.049 28.755 4.092 1.00 19.11 181 SER A C 1
ATOM 1419 O O . SER A 1 181 ? 31.170 29.715 3.364 1.00 19.37 181 SER A O 1
ATOM 1422 N N . VAL A 1 182 ? 32.109 28.195 4.680 1.00 19.52 182 VAL A N 1
ATOM 1423 C CA . VAL A 1 182 ? 33.396 28.866 4.551 1.00 21.77 182 VAL A CA 1
ATOM 1424 C C . VAL A 1 182 ? 33.904 28.794 3.101 1.00 20.68 182 VAL A C 1
ATOM 1425 O O . VAL A 1 182 ? 34.493 29.723 2.623 1.00 20.76 182 VAL A O 1
ATOM 1429 N N . ASP A 1 183 ? 33.626 27.727 2.379 1.00 23.44 183 ASP A N 1
ATOM 1430 C CA . ASP A 1 183 ? 34.096 27.722 1.004 1.00 26.28 183 ASP A CA 1
ATOM 1431 C C . ASP A 1 183 ? 33.248 28.538 0.005 1.00 22.63 183 ASP A C 1
ATOM 1432 O O . ASP A 1 183 ? 33.609 28.592 -1.140 1.00 19.65 183 ASP A O 1
ATOM 1437 N N . ALA A 1 184 ? 32.139 29.138 0.427 1.00 21.61 184 ALA A N 1
ATOM 1438 C CA . ALA A 1 184 ? 31.444 30.166 -0.381 1.00 20.80 184 ALA A CA 1
ATOM 1439 C C . ALA A 1 184 ? 32.345 31.292 -0.695 1.00 19.94 184 ALA A C 1
ATOM 1440 O O . ALA A 1 184 ? 33.195 31.663 0.109 1.00 20.44 184 ALA A O 1
ATOM 1442 N N . SER A 1 185 ? 32.158 31.859 -1.874 1.00 20.98 185 SER A N 1
ATOM 1443 C CA . SER A 1 185 ? 32.834 33.115 -2.184 1.00 22.27 185 SER A CA 1
ATOM 1444 C C . SER A 1 185 ? 32.416 34.179 -1.191 1.00 22.04 185 SER A C 1
ATOM 1445 O O . SER A 1 185 ? 31.218 34.267 -0.810 1.00 23.07 185 SER A O 1
ATOM 1448 N N . SER A 1 186 ? 33.350 35.017 -0.782 1.00 22.37 186 SER A N 1
ATOM 1449 C CA . SER A 1 186 ? 33.046 36.095 0.132 1.00 25.19 186 SER A CA 1
ATOM 1450 C C . SER A 1 186 ? 32.124 37.122 -0.521 1.00 28.06 186 SER A C 1
ATOM 1451 O O . SER A 1 186 ? 31.204 37.639 0.103 1.00 22.93 186 SER A O 1
ATOM 1454 N N . HIS A 1 187 ? 32.410 37.467 -1.767 1.00 28.51 187 HIS A N 1
ATOM 1455 C CA . HIS A 1 187 ? 31.536 38.448 -2.453 1.00 29.24 187 HIS A CA 1
ATOM 1456 C C . HIS A 1 187 ? 30.124 37.904 -2.779 1.00 25.86 187 HIS A C 1
ATOM 1457 O O . HIS A 1 187 ? 29.159 38.643 -2.651 1.00 28.91 187 HIS A O 1
ATOM 1464 N N . GLY A 1 188 ? 29.979 36.655 -3.205 1.00 23.41 188 GLY A N 1
ATOM 1465 C CA . GLY A 1 188 ? 28.670 36.038 -3.343 1.00 20.69 188 GLY A CA 1
ATOM 1466 C C . GLY A 1 188 ? 27.904 36.050 -2.018 1.00 19.74 188 GLY A C 1
ATOM 1467 O O . GLY A 1 188 ? 26.714 36.387 -1.965 1.00 18.65 188 GLY A O 1
ATOM 1468 N N . THR A 1 189 ? 28.555 35.584 -0.968 1.00 16.26 189 THR A N 1
ATOM 1469 C CA . THR A 1 189 ? 27.965 35.689 0.372 1.00 17.50 189 THR A CA 1
ATOM 1470 C C . THR A 1 189 ? 27.384 37.076 0.685 1.00 19.03 189 THR A C 1
ATOM 1471 O O . THR A 1 189 ? 26.223 37.207 1.131 1.00 14.98 189 THR A O 1
ATOM 1475 N N . ILE A 1 190 ? 28.169 38.110 0.431 1.00 18.59 190 ILE A N 1
ATOM 1476 C CA . ILE A 1 190 ? 27.726 39.483 0.680 1.00 19.75 190 ILE A CA 1
ATOM 1477 C C . ILE A 1 190 ? 26.578 39.936 -0.199 1.00 19.32 190 ILE A C 1
ATOM 1478 O O . ILE A 1 190 ? 25.606 40.495 0.301 1.00 18.74 190 ILE A O 1
ATOM 1483 N N . GLN A 1 191 ? 26.677 39.715 -1.503 1.00 20.21 191 GLN A N 1
ATOM 1484 C CA . GLN A 1 191 ? 25.637 40.165 -2.408 1.00 21.37 191 GLN A CA 1
ATOM 1485 C C . GLN A 1 191 ? 24.316 39.437 -2.211 1.00 20.84 191 GLN A C 1
ATOM 1486 O O . GLN A 1 191 ? 23.221 40.009 -2.507 1.00 19.41 191 GLN A O 1
ATOM 1492 N N . SER A 1 192 ? 24.382 38.167 -1.800 1.00 17.84 192 SER A N 1
ATOM 1493 C CA . SER A 1 192 ? 23.176 37.396 -1.510 1.00 18.25 192 SER A CA 1
ATOM 1494 C C . SER A 1 192 ? 22.483 37.916 -0.231 1.00 16.60 192 SER A C 1
ATOM 1495 O O . SER A 1 192 ? 21.233 37.899 -0.120 1.00 15.01 192 SER A O 1
ATOM 1498 N N . ALA A 1 193 ? 23.283 38.328 0.741 1.00 16.08 193 ALA A N 1
ATOM 1499 C CA . ALA A 1 193 ? 22.780 38.923 1.963 1.00 18.22 193 ALA A CA 1
ATOM 1500 C C . ALA A 1 193 ? 22.047 40.231 1.606 1.00 18.15 193 ALA A C 1
ATOM 1501 O O . ALA A 1 193 ? 20.969 40.480 2.154 1.00 16.80 193 ALA A O 1
ATOM 1503 N N . ILE A 1 194 ? 22.588 40.981 0.634 1.00 17.75 194 ILE A N 1
ATOM 1504 C CA . ILE A 1 194 ? 21.896 42.178 0.112 1.00 20.55 194 ILE A CA 1
ATOM 1505 C C . ILE A 1 194 ? 20.535 41.787 -0.517 1.00 20.14 194 ILE A C 1
ATOM 1506 O O . ILE A 1 194 ? 19.543 42.441 -0.271 1.00 20.20 194 ILE A O 1
ATOM 1511 N N . ALA A 1 195 ? 20.486 40.684 -1.255 1.00 18.73 195 ALA A N 1
ATOM 1512 C CA . ALA A 1 195 ? 19.229 40.202 -1.801 1.00 19.42 195 ALA A CA 1
ATOM 1513 C C . ALA A 1 195 ? 18.239 39.725 -0.729 1.00 18.77 195 ALA A C 1
ATOM 1514 O O . ALA A 1 195 ? 17.034 40.054 -0.785 1.00 17.20 195 ALA A O 1
ATOM 1516 N N . LEU A 1 196 ? 18.702 38.942 0.235 1.00 16.89 196 LEU A N 1
ATOM 1517 C CA . LEU A 1 196 ? 17.893 38.621 1.374 1.00 17.81 196 LEU A CA 1
ATOM 1518 C C . LEU A 1 196 ? 17.306 39.841 2.050 1.00 18.12 196 LEU A C 1
ATOM 1519 O O . LEU A 1 196 ? 16.123 39.854 2.419 1.00 15.69 196 LEU A O 1
ATOM 1524 N N . ARG A 1 197 ? 18.114 40.887 2.238 1.00 17.26 197 ARG A N 1
ATOM 1525 C CA . ARG A 1 197 ? 17.588 42.087 2.881 1.00 19.34 197 ARG A CA 1
ATOM 1526 C C . ARG A 1 197 ? 16.461 42.795 2.097 1.00 18.64 197 ARG A C 1
ATOM 1527 O O . ARG A 1 197 ? 15.501 43.209 2.697 1.00 18.11 197 ARG A O 1
ATOM 1535 N N . ASP A 1 198 ? 16.564 42.823 0.773 1.00 17.42 198 ASP A N 1
ATOM 1536 C CA . ASP A 1 198 ? 15.726 43.647 -0.062 1.00 21.53 198 ASP A CA 1
ATOM 1537 C C . ASP A 1 198 ? 14.565 42.984 -0.774 1.00 21.06 198 ASP A C 1
ATOM 1538 O O . ASP A 1 198 ? 13.530 43.664 -0.900 1.00 20.75 198 ASP A O 1
ATOM 1543 N N . GLU A 1 199 ? 14.727 41.719 -1.218 1.00 20.28 199 GLU A N 1
ATOM 1544 C CA . GLU A 1 199 ? 13.714 40.986 -2.010 1.00 20.76 199 GLU A CA 1
ATOM 1545 C C . GLU A 1 199 ? 12.341 40.884 -1.275 1.00 19.40 199 GLU A C 1
ATOM 1546 O O . GLU A 1 199 ? 12.279 40.767 -0.072 1.00 20.61 199 GLU A O 1
ATOM 1552 N N . ASP A 1 200 ? 11.244 40.959 -2.011 1.00 23.15 200 ASP A N 1
ATOM 1553 C CA . ASP A 1 200 ? 9.912 40.963 -1.403 1.00 22.95 200 ASP A CA 1
ATOM 1554 C C . ASP A 1 200 ? 8.999 40.262 -2.432 1.00 21.83 200 ASP A C 1
ATOM 1555 O O . ASP A 1 200 ? 8.816 40.750 -3.557 1.00 22.24 200 ASP A O 1
ATOM 1560 N N . LEU A 1 201 ? 8.501 39.119 -2.032 1.00 20.05 201 LEU A N 1
ATOM 1561 C CA . LEU A 1 201 ? 7.666 38.288 -2.875 1.00 21.59 201 LEU A CA 1
ATOM 1562 C C . LEU A 1 201 ? 6.176 38.260 -2.455 1.00 19.40 201 LEU A C 1
ATOM 1563 O O . LEU A 1 201 ? 5.403 37.355 -2.882 1.00 17.65 201 LEU A O 1
ATOM 1568 N N . ARG A 1 202 ? 5.756 39.229 -1.640 1.00 22.22 202 ARG A N 1
ATOM 1569 C CA . ARG A 1 202 ? 4.363 39.278 -1.116 1.00 21.90 202 ARG A CA 1
ATOM 1570 C C . ARG A 1 202 ? 3.329 39.410 -2.204 1.00 24.27 202 ARG A C 1
ATOM 1571 O O . ARG A 1 202 ? 2.229 38.818 -2.088 1.00 24.91 202 ARG A O 1
ATOM 1579 N N . ASP A 1 203 ? 3.665 40.123 -3.278 1.00 27.26 203 ASP A N 1
ATOM 1580 C CA . ASP A 1 203 ? 2.701 40.314 -4.351 1.00 31.98 203 ASP A CA 1
ATOM 1581 C C . ASP A 1 203 ? 2.519 39.032 -5.163 1.00 32.31 203 ASP A C 1
ATOM 1582 O O . ASP A 1 203 ? 1.497 38.867 -5.787 1.00 28.23 203 ASP A O 1
ATOM 1587 N N . GLY A 1 204 ? 3.560 38.190 -5.199 1.00 27.16 204 GLY A N 1
ATOM 1588 C CA . GLY A 1 204 ? 3.589 36.975 -5.968 1.00 25.65 204 GLY A CA 1
ATOM 1589 C C . GLY A 1 204 ? 3.003 35.776 -5.304 1.00 23.12 204 GLY A C 1
ATOM 1590 O O . GLY A 1 204 ? 2.483 34.911 -5.993 1.00 25.38 204 GLY A O 1
ATOM 1591 N N . LEU A 1 205 ? 3.036 35.670 -3.975 1.00 23.42 205 LEU A N 1
ATOM 1592 C CA . LEU A 1 205 ? 2.462 34.483 -3.334 1.00 22.63 205 LEU A CA 1
ATOM 1593 C C . LEU A 1 205 ? 1.016 34.113 -3.713 1.00 25.19 205 LEU A C 1
ATOM 1594 O O . LEU A 1 205 ? 0.702 32.895 -4.002 1.00 23.80 205 LEU A O 1
ATOM 1599 N N . PRO A 1 206 ? 0.108 35.107 -3.747 1.00 26.77 206 PRO A N 1
ATOM 1600 C CA . PRO A 1 206 ? -1.255 34.678 -4.114 1.00 27.20 206 PRO A CA 1
ATOM 1601 C C . PRO A 1 206 ? -1.365 34.265 -5.574 1.00 27.95 206 PRO A C 1
ATOM 1602 O O . PRO A 1 206 ? -2.363 33.683 -5.970 1.00 33.37 206 PRO A O 1
ATOM 1606 N N . LYS A 1 207 ? -0.352 34.572 -6.373 1.00 27.52 207 LYS A N 1
ATOM 1607 C CA . LYS A 1 207 ? -0.298 34.139 -7.761 1.00 32.19 207 LYS A CA 1
ATOM 1608 C C . LYS A 1 207 ? 0.129 32.656 -7.877 1.00 32.29 207 LYS A C 1
ATOM 1609 O O . LYS A 1 207 ? -0.098 32.061 -8.915 1.00 29.91 207 LYS A O 1
ATOM 1615 N N . ILE A 1 208 ? 0.722 32.058 -6.834 1.00 29.11 208 ILE A N 1
ATOM 1616 C CA . ILE A 1 208 ? 1.223 30.671 -6.909 1.00 29.39 208 ILE A CA 1
ATOM 1617 C C . ILE A 1 208 ? 0.088 29.646 -6.977 1.00 28.93 208 ILE A C 1
ATOM 1618 O O . ILE A 1 208 ? -0.815 29.652 -6.141 1.00 26.00 208 ILE A O 1
ATOM 1623 N N . THR A 1 209 ? 0.131 28.773 -7.985 1.00 28.14 209 THR A N 1
ATOM 1624 C CA . THR A 1 209 ? -0.880 27.692 -8.145 1.00 32.24 209 THR A CA 1
ATOM 1625 C C . THR A 1 209 ? -0.360 26.236 -7.859 1.00 27.38 209 THR A C 1
ATOM 1626 O O . THR A 1 209 ? -1.173 25.357 -7.624 1.00 28.34 209 THR A O 1
ATOM 1630 N N . VAL A 1 210 ? 0.948 26.006 -7.773 1.00 27.22 210 VAL A N 1
ATOM 1631 C CA . VAL A 1 210 ? 1.455 24.643 -7.535 1.00 25.29 210 VAL A CA 1
ATOM 1632 C C . VAL A 1 210 ? 1.029 24.097 -6.173 1.00 25.70 210 VAL A C 1
ATOM 1633 O O . VAL A 1 210 ? 0.857 24.849 -5.192 1.00 22.57 210 VAL A O 1
ATOM 1637 N N . ASP A 1 211 ? 0.812 22.786 -6.116 1.00 24.50 211 ASP A N 1
ATOM 1638 C CA . ASP A 1 211 ? 0.624 22.116 -4.847 1.00 27.15 211 ASP A CA 1
ATOM 1639 C C . ASP A 1 211 ? 1.856 22.367 -3.964 1.00 24.10 211 ASP A C 1
ATOM 1640 O O . ASP A 1 211 ? 2.970 22.246 -4.444 1.00 19.19 211 ASP A O 1
ATOM 1645 N N . THR A 1 212 ? 1.634 22.701 -2.690 1.00 24.14 212 THR A N 1
ATOM 1646 C CA . THR A 1 212 ? 2.708 23.247 -1.827 1.00 21.96 212 THR A CA 1
ATOM 1647 C C . THR A 1 212 ? 2.628 22.677 -0.451 1.00 23.93 212 THR A C 1
ATOM 1648 O O . THR A 1 212 ? 1.553 22.711 0.201 1.00 22.46 212 THR A O 1
ATOM 1652 N N . LEU A 1 213 ? 3.775 22.096 -0.033 1.00 23.25 213 LEU A N 1
ATOM 1653 C CA . LEU A 1 213 ? 4.027 21.748 1.358 1.00 20.89 213 LEU A CA 1
ATOM 1654 C C . LEU A 1 213 ? 4.947 22.782 2.006 1.00 18.31 213 LEU A C 1
ATOM 1655 O O . LEU A 1 213 ? 5.996 23.045 1.460 1.00 18.94 213 LEU A O 1
ATOM 1660 N N . ILE A 1 214 ? 4.631 23.272 3.207 1.00 17.06 214 ILE A N 1
ATOM 1661 C CA . ILE A 1 214 ? 5.520 24.227 3.887 1.00 20.07 214 ILE A CA 1
ATOM 1662 C C . ILE A 1 214 ? 6.042 23.463 5.073 1.00 19.29 214 ILE A C 1
ATOM 1663 O O . ILE A 1 214 ? 5.252 22.947 5.803 1.00 21.74 214 ILE A O 1
ATOM 1668 N N . MET A 1 215 ? 7.350 23.315 5.179 1.00 17.64 215 MET A N 1
ATOM 1669 C CA . MET A 1 215 ? 7.953 22.688 6.335 1.00 18.47 215 MET A CA 1
ATOM 1670 C C . MET A 1 215 ? 8.659 23.756 7.115 1.00 16.58 215 MET A C 1
ATOM 1671 O O . MET A 1 215 ? 9.471 24.437 6.545 1.00 17.14 215 MET A O 1
ATOM 1676 N N . HIS A 1 216 ? 8.436 23.863 8.433 1.00 16.83 216 HIS A N 1
ATOM 1677 C CA . HIS A 1 216 ? 9.096 24.912 9.176 1.00 15.91 216 HIS A CA 1
ATOM 1678 C C . HIS A 1 216 ? 9.211 24.562 10.649 1.00 17.78 216 HIS A C 1
ATOM 1679 O O . HIS A 1 216 ? 8.297 23.933 11.255 1.00 17.10 216 HIS A O 1
ATOM 1686 N N . GLY A 1 217 ? 10.338 24.971 11.225 1.00 17.39 217 GLY A N 1
ATOM 1687 C CA . GLY A 1 217 ? 10.635 24.681 12.596 1.00 19.21 217 GLY A CA 1
ATOM 1688 C C . GLY A 1 217 ? 10.023 25.717 13.449 1.00 21.31 217 GLY A C 1
ATOM 1689 O O . GLY A 1 217 ? 10.195 26.909 13.195 1.00 21.73 217 GLY A O 1
ATOM 1690 N N . LYS A 1 218 ? 9.284 25.289 14.477 1.00 23.51 218 LYS A N 1
ATOM 1691 C CA . LYS A 1 218 ? 8.693 26.215 15.426 1.00 24.08 218 LYS A CA 1
ATOM 1692 C C . LYS A 1 218 ? 9.736 27.134 16.106 1.00 23.59 218 LYS A C 1
ATOM 1693 O O . LYS A 1 218 ? 9.432 28.305 16.360 1.00 21.66 218 LYS A O 1
ATOM 1699 N N . LYS A 1 219 ? 10.952 26.628 16.346 1.00 20.27 219 LYS A N 1
ATOM 1700 C CA . LYS A 1 219 ? 11.985 27.368 17.032 1.00 21.70 219 LYS A CA 1
ATOM 1701 C C . LYS A 1 219 ? 12.915 28.096 16.120 1.00 20.04 219 LYS A C 1
ATOM 1702 O O . LYS A 1 219 ? 13.944 28.540 16.585 1.00 19.11 219 LYS A O 1
ATOM 1708 N N . ASP A 1 220 ? 12.581 28.216 14.839 1.00 17.55 220 ASP A N 1
ATOM 1709 C CA . ASP A 1 220 ? 13.457 28.831 13.885 1.00 17.94 220 ASP A CA 1
ATOM 1710 C C . ASP A 1 220 ? 13.812 30.265 14.297 1.00 17.48 220 ASP A C 1
ATOM 1711 O O . ASP A 1 220 ? 12.973 31.133 14.453 1.00 17.19 220 ASP A O 1
ATOM 1716 N N . GLN A 1 221 ? 15.091 30.501 14.514 1.00 18.28 221 GLN A N 1
ATOM 1717 C CA . GLN A 1 221 ? 15.595 31.822 14.883 1.00 19.65 221 GLN A CA 1
ATOM 1718 C C . GLN A 1 221 ? 16.140 32.606 13.707 1.00 18.64 221 GLN A C 1
ATOM 1719 O O . GLN A 1 221 ? 16.460 33.761 13.863 1.00 21.56 221 GLN A O 1
ATOM 1725 N N . VAL A 1 222 ? 16.248 32.006 12.524 1.00 17.94 222 VAL A N 1
ATOM 1726 C CA . VAL A 1 222 ? 16.746 32.651 11.319 1.00 18.14 222 VAL A CA 1
ATOM 1727 C C . VAL A 1 222 ? 15.594 33.182 10.466 1.00 19.50 222 VAL A C 1
ATOM 1728 O O . VAL A 1 222 ? 15.540 34.372 10.128 1.00 18.60 222 VAL A O 1
ATOM 1732 N N . CYS A 1 223 ? 14.694 32.293 10.107 1.00 18.74 223 CYS A N 1
ATOM 1733 C CA . CYS A 1 223 ? 13.410 32.655 9.482 1.00 17.35 223 CYS A CA 1
ATOM 1734 C C . CYS A 1 223 ? 12.320 32.292 10.495 1.00 18.30 223 CYS A C 1
ATOM 1735 O O . CYS A 1 223 ? 11.949 31.127 10.595 1.00 18.00 223 CYS A O 1
ATOM 1738 N N . PRO A 1 224 ? 11.790 33.255 11.272 1.00 19.34 224 PRO A N 1
ATOM 1739 C CA . PRO A 1 224 ? 10.770 32.861 12.292 1.00 20.30 224 PRO A CA 1
ATOM 1740 C C . PRO A 1 224 ? 9.547 32.096 11.763 1.00 17.78 224 PRO A C 1
ATOM 1741 O O . PRO A 1 224 ? 9.182 32.200 10.564 1.00 17.49 224 PRO A O 1
ATOM 1745 N N . PHE A 1 225 ? 8.993 31.269 12.641 1.00 16.75 225 PHE A N 1
ATOM 1746 C CA . PHE A 1 225 ? 7.862 30.401 12.284 1.00 18.52 225 PHE A CA 1
ATOM 1747 C C . PHE A 1 225 ? 6.662 31.189 11.699 1.00 18.76 225 PHE A C 1
ATOM 1748 O O . PHE A 1 225 ? 5.908 30.675 10.840 1.00 19.30 225 PHE A O 1
ATOM 1756 N N . GLU A 1 226 ? 6.563 32.460 12.117 1.00 18.47 226 GLU A N 1
ATOM 1757 C CA . GLU A 1 226 ? 5.538 33.373 11.598 1.00 20.54 226 GLU A CA 1
ATOM 1758 C C . GLU A 1 226 ? 5.632 33.481 10.068 1.00 18.47 226 GLU A C 1
ATOM 1759 O O . GLU A 1 226 ? 4.628 33.609 9.393 1.00 18.27 226 GLU A O 1
ATOM 1765 N N . PHE A 1 227 ? 6.830 33.329 9.486 1.00 17.27 227 PHE A N 1
ATOM 1766 C CA . PHE A 1 227 ? 6.946 33.309 8.023 1.00 16.33 227 PHE A CA 1
ATOM 1767 C C . PHE A 1 227 ? 6.130 32.194 7.435 1.00 16.93 227 PHE A C 1
ATOM 1768 O O . PHE A 1 227 ? 5.525 32.355 6.352 1.00 17.72 227 PHE A O 1
ATOM 1776 N N . ALA A 1 228 ? 6.226 31.033 8.070 1.00 18.00 228 ALA A N 1
ATOM 1777 C CA . ALA A 1 228 ? 5.549 29.840 7.556 1.00 18.61 228 ALA A CA 1
ATOM 1778 C C . ALA A 1 228 ? 4.004 30.038 7.590 1.00 16.77 228 ALA A C 1
ATOM 1779 O O . ALA A 1 228 ? 3.309 29.580 6.682 1.00 14.83 228 ALA A O 1
ATOM 1781 N N . GLU A 1 229 ? 3.521 30.688 8.639 1.00 19.50 229 GLU A N 1
ATOM 1782 C CA . GLU A 1 229 ? 2.064 31.039 8.797 1.00 22.37 229 GLU A CA 1
ATOM 1783 C C . GLU A 1 229 ? 1.661 31.978 7.679 1.00 20.91 229 GLU A C 1
ATOM 1784 O O . GLU A 1 229 ? 0.655 31.745 7.046 1.00 21.40 229 GLU A O 1
ATOM 1790 N N . VAL A 1 230 ? 2.473 32.984 7.382 1.00 18.58 230 VAL A N 1
ATOM 1791 C CA . VAL A 1 230 ? 2.224 33.832 6.202 1.00 18.83 230 VAL A CA 1
ATOM 1792 C C . VAL A 1 230 ? 2.222 33.087 4.820 1.00 17.39 230 VAL A C 1
ATOM 1793 O O . VAL A 1 230 ? 1.434 33.403 3.967 1.00 16.13 230 VAL A O 1
ATOM 1797 N N . MET A 1 231 ? 3.135 32.139 4.606 1.00 16.48 231 MET A N 1
ATOM 1798 C CA . MET A 1 231 ? 3.184 31.398 3.371 1.00 16.76 231 MET A CA 1
ATOM 1799 C C . MET A 1 231 ? 1.901 30.538 3.198 1.00 16.70 231 MET A C 1
ATOM 1800 O O . MET A 1 231 ? 1.345 30.453 2.119 1.00 16.87 231 MET A O 1
ATOM 1805 N N . HIS A 1 232 ? 1.454 29.958 4.299 1.00 15.58 232 HIS A N 1
ATOM 1806 C CA . HIS A 1 232 ? 0.292 29.061 4.319 1.00 18.23 232 HIS A CA 1
ATOM 1807 C C . HIS A 1 232 ? -0.952 29.899 4.117 1.00 18.22 232 HIS A C 1
ATOM 1808 O O . HIS A 1 232 ? -1.786 29.588 3.247 1.00 20.02 232 HIS A O 1
ATOM 1815 N N . GLU A 1 233 ? -1.005 31.048 4.806 1.00 17.85 233 GLU A N 1
ATOM 1816 C CA . GLU A 1 233 ? -2.105 32.010 4.568 1.00 18.83 233 GLU A CA 1
ATOM 1817 C C . GLU A 1 233 ? -2.221 32.493 3.122 1.00 18.60 233 GLU A C 1
ATOM 1818 O O . GLU A 1 233 ? -3.318 32.640 2.638 1.00 19.27 233 GLU A O 1
ATOM 1824 N N . ASN A 1 234 ? -1.096 32.688 2.402 1.00 20.37 234 ASN A N 1
ATOM 1825 C CA . ASN A 1 234 ? -1.058 33.263 1.076 1.00 20.64 234 ASN A CA 1
ATOM 1826 C C . ASN A 1 234 ? -0.964 32.327 -0.135 1.00 23.01 234 ASN A C 1
ATOM 1827 O O . ASN A 1 234 ? -1.180 32.764 -1.272 1.00 29.86 234 ASN A O 1
ATOM 1832 N N . ILE A 1 235 ? -0.624 31.058 0.050 1.00 20.21 235 ILE A N 1
ATOM 1833 C CA . ILE A 1 235 ? -0.558 30.135 -1.032 1.00 18.86 235 ILE A CA 1
ATOM 1834 C C . ILE A 1 235 ? -1.824 29.242 -0.970 1.00 18.59 235 ILE A C 1
ATOM 1835 O O . ILE A 1 235 ? -2.060 28.513 0.023 1.00 17.20 235 ILE A O 1
ATOM 1840 N N . ALA A 1 236 ? -2.648 29.311 -2.007 1.00 19.91 236 ALA A N 1
ATOM 1841 C CA . ALA A 1 236 ? -3.944 28.613 -2.000 1.00 23.89 236 ALA A CA 1
ATOM 1842 C C . ALA A 1 236 ? -3.719 27.103 -2.087 1.00 22.12 236 ALA A C 1
ATOM 1843 O O . ALA A 1 236 ? -2.940 26.640 -2.869 1.00 23.50 236 ALA A O 1
ATOM 1845 N N . GLY A 1 237 ? -4.403 26.342 -1.253 1.00 23.07 237 GLY A N 1
ATOM 1846 C CA . GLY A 1 237 ? -4.261 24.898 -1.254 1.00 23.29 237 GLY A CA 1
ATOM 1847 C C . GLY A 1 237 ? -3.053 24.368 -0.485 1.00 23.76 237 GLY A C 1
ATOM 1848 O O . GLY A 1 237 ? -2.862 23.171 -0.452 1.00 22.03 237 GLY A O 1
ATOM 1849 N N . SER A 1 238 ? -2.235 25.223 0.151 1.00 23.36 238 SER A N 1
ATOM 1850 C CA . SER A 1 238 ? -1.014 24.757 0.783 1.00 22.25 238 SER A CA 1
ATOM 1851 C C . SER A 1 238 ? -1.212 23.987 2.089 1.00 23.88 238 SER A C 1
ATOM 1852 O O . SER A 1 238 ? -2.263 24.143 2.776 1.00 19.95 238 SER A O 1
ATOM 1855 N N . ARG A 1 239 ? -0.222 23.136 2.416 1.00 21.47 239 ARG A N 1
ATOM 1856 C CA . ARG A 1 239 ? -0.243 22.361 3.667 1.00 23.55 239 ARG A CA 1
ATOM 1857 C C . ARG A 1 239 ? 0.917 22.857 4.483 1.00 23.21 239 ARG A C 1
ATOM 1858 O O . ARG A 1 239 ? 2.029 22.960 3.962 1.00 23.77 239 ARG A O 1
ATOM 1866 N N . LEU A 1 240 ? 0.674 23.114 5.749 1.00 22.36 240 LEU A N 1
ATOM 1867 C CA . LEU A 1 240 ? 1.726 23.425 6.707 1.00 25.91 240 LEU A CA 1
ATOM 1868 C C . LEU A 1 240 ? 2.037 22.211 7.570 1.00 23.97 240 LEU A C 1
ATOM 1869 O O . LEU A 1 240 ? 1.125 21.699 8.185 1.00 23.52 240 LEU A O 1
ATOM 1874 N N . GLU A 1 241 ? 3.321 21.803 7.640 1.00 24.91 241 GLU A N 1
ATOM 1875 C CA . GLU A 1 241 ? 3.835 20.784 8.580 1.00 27.56 241 GLU A CA 1
ATOM 1876 C C . GLU A 1 241 ? 4.797 21.416 9.584 1.00 24.87 241 GLU A C 1
ATOM 1877 O O . GLU A 1 241 ? 5.835 21.939 9.176 1.00 22.70 241 GLU A O 1
ATOM 1883 N N . VAL A 1 242 ? 4.455 21.385 10.879 1.00 21.69 242 VAL A N 1
ATOM 1884 C CA . VAL A 1 242 ? 5.187 22.103 11.885 1.00 22.65 242 VAL A CA 1
ATOM 1885 C C . VAL A 1 242 ? 6.194 21.149 12.509 1.00 22.37 242 VAL A C 1
ATOM 1886 O O . VAL A 1 242 ? 5.871 20.032 12.857 1.00 19.35 242 VAL A O 1
ATOM 1890 N N . PHE A 1 243 ? 7.448 21.566 12.518 1.00 21.89 243 PHE A N 1
ATOM 1891 C CA . PHE A 1 243 ? 8.519 20.801 13.153 1.00 21.32 243 PHE A CA 1
ATOM 1892 C C . PHE A 1 243 ? 8.710 21.375 14.537 1.00 21.74 243 PHE A C 1
ATOM 1893 O O . PHE A 1 243 ? 9.443 22.374 14.764 1.00 21.38 243 PHE A O 1
ATOM 1901 N N . GLU A 1 244 ? 8.052 20.743 15.476 1.00 21.33 244 GLU A N 1
ATOM 1902 C CA . GLU A 1 244 ? 7.954 21.264 16.819 1.00 25.23 244 GLU A CA 1
ATOM 1903 C C . GLU A 1 244 ? 9.258 21.365 17.560 1.00 22.51 244 GLU A C 1
ATOM 1904 O O . GLU A 1 244 ? 9.371 22.194 18.400 1.00 22.94 244 GLU A O 1
ATOM 1910 N N . GLU A 1 245 ? 10.222 20.521 17.245 1.00 26.06 245 GLU A N 1
ATOM 1911 C CA . GLU A 1 245 ? 11.492 20.456 17.977 1.00 27.35 245 GLU A CA 1
ATOM 1912 C C . GLU A 1 245 ? 12.654 21.169 17.268 1.00 28.08 245 GLU A C 1
ATOM 1913 O O . GLU A 1 245 ? 13.784 21.145 17.764 1.00 26.06 245 GLU A O 1
ATOM 1919 N N . SER A 1 246 ? 12.396 21.738 16.093 1.00 23.94 246 SER A N 1
ATOM 1920 C CA . SER A 1 246 ? 13.450 22.246 15.205 1.00 23.79 246 SER A CA 1
ATOM 1921 C C . SER A 1 246 ? 13.557 23.750 15.150 1.00 20.35 246 SER A C 1
ATOM 1922 O O . SER A 1 246 ? 12.527 24.476 15.274 1.00 18.94 246 SER A O 1
ATOM 1925 N N . GLY A 1 247 ? 14.804 24.212 14.933 1.00 18.25 247 GLY A N 1
ATOM 1926 C CA . GLY A 1 247 ? 15.100 25.559 14.537 1.00 17.08 247 GLY A CA 1
ATOM 1927 C C . GLY A 1 247 ? 15.145 25.618 13.024 1.00 17.43 247 GLY A C 1
ATOM 1928 O O . GLY A 1 247 ? 14.428 24.852 12.346 1.00 17.09 247 GLY A O 1
ATOM 1929 N N . HIS A 1 248 ? 16.033 26.458 12.473 1.00 16.31 248 HIS A N 1
ATOM 1930 C CA . HIS A 1 248 ? 16.146 26.618 11.030 1.00 15.19 248 HIS A CA 1
ATOM 1931 C C . HIS A 1 248 ? 16.604 25.302 10.373 1.00 17.25 248 HIS A C 1
ATOM 1932 O O . HIS A 1 248 ? 16.118 24.927 9.333 1.00 19.28 248 HIS A O 1
ATOM 1939 N N . GLY A 1 249 ? 17.592 24.641 10.958 1.00 18.54 249 GLY A N 1
ATOM 1940 C CA . GLY A 1 249 ? 18.132 23.435 10.381 1.00 20.25 249 GLY A CA 1
ATOM 1941 C C . GLY A 1 249 ? 17.360 22.141 10.693 1.00 20.30 249 GLY A C 1
ATOM 1942 O O . GLY A 1 249 ? 17.913 21.190 11.243 1.00 21.64 249 GLY A O 1
ATOM 1943 N N . MET A 1 250 ? 16.110 22.073 10.253 1.00 20.38 250 MET A N 1
ATOM 1944 C CA . MET A 1 250 ? 15.276 20.920 10.594 1.00 22.69 250 MET A CA 1
ATOM 1945 C C . MET A 1 250 ? 15.835 19.571 10.020 1.00 22.53 250 MET A C 1
ATOM 1946 O O . MET A 1 250 ? 15.666 18.477 10.632 1.00 22.30 250 MET A O 1
ATOM 1951 N N . PHE A 1 251 ? 16.576 19.694 8.911 1.00 24.51 251 PHE A N 1
ATOM 1952 C CA . PHE A 1 251 ? 17.287 18.610 8.251 1.00 26.59 251 PHE A CA 1
ATOM 1953 C C . PHE A 1 251 ? 18.346 17.881 9.131 1.00 29.58 251 PHE A C 1
ATOM 1954 O O . PHE A 1 251 ? 18.707 16.758 8.839 1.00 36.44 251 PHE A O 1
ATOM 1962 N N . LEU A 1 252 ? 18.784 18.509 10.224 1.00 25.54 252 LEU A N 1
ATOM 1963 C CA . LEU A 1 252 ? 19.443 17.855 11.332 1.00 24.74 252 LEU A CA 1
ATOM 1964 C C . LEU A 1 252 ? 18.686 17.796 12.637 1.00 28.24 252 LEU A C 1
ATOM 1965 O O . LEU A 1 252 ? 18.826 16.804 13.364 1.00 29.08 252 LEU A O 1
ATOM 1970 N N . ASP A 1 253 ? 17.944 18.848 13.039 1.00 24.41 253 ASP A N 1
ATOM 1971 C CA . ASP A 1 253 ? 17.287 18.791 14.323 1.00 23.63 253 ASP A CA 1
ATOM 1972 C C . ASP A 1 253 ? 16.199 17.677 14.366 1.00 24.29 253 ASP A C 1
ATOM 1973 O O . ASP A 1 253 ? 15.916 17.149 15.433 1.00 29.57 253 ASP A O 1
ATOM 1978 N N . GLU A 1 254 ? 15.571 17.420 13.245 1.00 22.44 254 GLU A N 1
ATOM 1979 C CA . GLU A 1 254 ? 14.562 16.361 13.128 1.00 25.03 254 GLU A CA 1
ATOM 1980 C C . GLU A 1 254 ? 14.775 15.616 11.834 1.00 24.90 254 GLU A C 1
ATOM 1981 O O . GLU A 1 254 ? 13.887 15.515 10.985 1.00 24.71 254 GLU A O 1
ATOM 1987 N N . ARG A 1 255 ? 16.010 15.092 11.647 1.00 27.80 255 ARG A N 1
ATOM 1988 C CA . ARG A 1 255 ? 16.462 14.571 10.337 1.00 28.61 255 ARG A CA 1
ATOM 1989 C C . ARG A 1 255 ? 15.492 13.503 9.779 1.00 25.32 255 ARG A C 1
ATOM 1990 O O . ARG A 1 255 ? 15.152 13.556 8.628 1.00 24.85 255 ARG A O 1
ATOM 1998 N N . GLU A 1 256 ? 15.067 12.579 10.621 1.00 29.29 256 GLU A N 1
ATOM 1999 C CA . GLU A 1 256 ? 14.212 11.469 10.175 1.00 32.16 256 GLU A CA 1
ATOM 2000 C C . GLU A 1 256 ? 12.814 12.019 9.770 1.00 27.16 256 GLU A C 1
ATOM 2001 O O . GLU A 1 256 ? 12.356 11.704 8.685 1.00 29.84 256 GLU A O 1
ATOM 2007 N N . LYS A 1 257 ? 12.207 12.877 10.579 1.00 27.96 257 LYS A N 1
ATOM 2008 C CA . LYS A 1 257 ? 10.860 13.420 10.262 1.00 29.98 257 LYS A CA 1
ATOM 2009 C C . LYS A 1 257 ? 10.945 14.290 9.033 1.00 30.74 257 LYS A C 1
ATOM 2010 O O . LYS A 1 257 ? 10.103 14.214 8.125 1.00 31.10 257 LYS A O 1
ATOM 2016 N N . PHE A 1 258 ? 12.006 15.077 8.949 1.00 29.67 258 PHE A N 1
ATOM 2017 C CA . PHE A 1 258 ? 12.230 15.860 7.753 1.00 27.54 258 PHE A CA 1
ATOM 2018 C C . PHE A 1 258 ? 12.336 15.001 6.517 1.00 28.69 258 PHE A C 1
ATOM 2019 O O . PHE A 1 258 ? 11.701 15.310 5.481 1.00 29.51 258 PHE A O 1
ATOM 2027 N N . THR A 1 259 ? 13.161 13.956 6.548 1.00 24.76 259 THR A N 1
ATOM 2028 C CA . THR A 1 259 ? 13.329 13.199 5.327 1.00 29.99 259 THR A CA 1
ATOM 2029 C C . THR A 1 259 ? 12.090 12.277 5.095 1.00 25.83 259 THR A C 1
ATOM 2030 O O . THR A 1 259 ? 11.757 12.070 3.954 1.00 30.11 259 THR A O 1
ATOM 2034 N N . GLU A 1 260 ? 11.424 11.748 6.134 1.00 29.48 260 GLU A N 1
ATOM 2035 C CA . GLU A 1 260 ? 10.225 10.890 5.881 1.00 30.32 260 GLU A CA 1
ATOM 2036 C C . GLU A 1 260 ? 9.111 11.753 5.243 1.00 28.74 260 GLU A C 1
ATOM 2037 O O . GLU A 1 260 ? 8.378 11.324 4.332 1.00 25.99 260 GLU A O 1
ATOM 2043 N N . THR A 1 261 ? 8.985 12.973 5.769 1.00 29.49 261 THR A N 1
ATOM 2044 C CA . THR A 1 261 ? 7.991 13.947 5.295 1.00 25.26 261 THR A CA 1
ATOM 2045 C C . THR A 1 261 ? 8.240 14.310 3.838 1.00 26.09 261 THR A C 1
ATOM 2046 O O . THR A 1 261 ? 7.274 14.427 3.076 1.00 27.67 261 THR A O 1
ATOM 2050 N N . LEU A 1 262 ? 9.505 14.456 3.464 1.00 25.57 262 LEU A N 1
ATOM 2051 C CA . LEU A 1 262 ? 9.909 14.791 2.087 1.00 27.65 262 LEU A CA 1
ATOM 2052 C C . LEU A 1 262 ? 9.622 13.650 1.173 1.00 28.60 262 LEU A C 1
ATOM 2053 O O . LEU A 1 262 ? 9.191 13.852 0.042 1.00 32.39 262 LEU A O 1
ATOM 2058 N N . VAL A 1 263 ? 9.948 12.459 1.645 1.00 28.86 263 VAL A N 1
ATOM 2059 C CA . VAL A 1 263 ? 9.749 11.229 0.882 1.00 32.36 263 VAL A CA 1
ATOM 2060 C C . VAL A 1 263 ? 8.261 10.964 0.708 1.00 26.23 263 VAL A C 1
ATOM 2061 O O . VAL A 1 263 ? 7.838 10.755 -0.385 1.00 28.42 263 VAL A O 1
ATOM 2065 N N . SER A 1 264 ? 7.497 11.026 1.784 1.00 31.39 264 SER A N 1
ATOM 2066 C CA . SER A 1 264 ? 6.043 10.841 1.717 1.00 32.66 264 SER A CA 1
ATOM 2067 C C . SER A 1 264 ? 5.412 11.881 0.773 1.00 32.73 264 SER A C 1
ATOM 2068 O O . SER A 1 264 ? 4.538 11.552 -0.004 1.00 31.82 264 SER A O 1
ATOM 2071 N N . TYR A 1 265 ? 5.907 13.109 0.746 1.00 29.65 265 TYR A N 1
ATOM 2072 C CA . TYR A 1 265 ? 5.314 14.079 -0.169 1.00 29.28 265 TYR A CA 1
ATOM 2073 C C . TYR A 1 265 ? 5.689 13.842 -1.609 1.00 28.52 265 TYR A C 1
ATOM 2074 O O . TYR A 1 265 ? 4.878 14.048 -2.465 1.00 26.62 265 TYR A O 1
ATOM 2083 N N . VAL A 1 266 ? 6.905 13.413 -1.888 1.00 29.39 266 VAL A N 1
ATOM 2084 C CA . VAL A 1 266 ? 7.300 13.216 -3.260 1.00 30.58 266 VAL A CA 1
ATOM 2085 C C . VAL A 1 266 ? 6.558 12.012 -3.845 1.00 30.51 266 VAL A C 1
ATOM 2086 O O . VAL A 1 266 ? 6.298 11.995 -5.032 1.00 32.69 266 VAL A O 1
ATOM 2090 N N . LYS A 1 267 ? 6.247 11.010 -3.025 1.00 35.37 267 LYS A N 1
ATOM 2091 C CA . LYS A 1 267 ? 5.346 9.919 -3.451 1.00 41.10 267 LYS A CA 1
ATOM 2092 C C . LYS A 1 267 ? 3.930 10.493 -3.656 1.00 44.04 267 LYS A C 1
ATOM 2093 O O . LYS A 1 267 ? 3.628 10.946 -4.757 1.00 55.60 267 LYS A O 1
ATOM 2099 N N . SER A 1 268 ? 3.105 10.537 -2.608 1.00 47.84 268 SER A N 1
ATOM 2100 C CA . SER A 1 268 ? 1.728 11.082 -2.658 1.00 48.31 268 SER A CA 1
ATOM 2101 C C . SER A 1 268 ? 1.372 11.825 -3.960 1.00 53.07 268 SER A C 1
ATOM 2102 O O . SER A 1 268 ? 0.419 11.455 -4.650 1.00 66.22 268 SER A O 1
ATOM 2105 N N . MET B 1 1 ? 25.774 66.735 -18.232 1.00 77.25 1 MET B N 1
ATOM 2106 C CA . MET B 1 1 ? 25.866 65.677 -19.296 1.00 81.73 1 MET B CA 1
ATOM 2107 C C . MET B 1 1 ? 26.184 66.275 -20.690 1.00 79.83 1 MET B C 1
ATOM 2108 O O . MET B 1 1 ? 25.272 66.666 -21.417 1.00 78.04 1 MET B O 1
ATOM 2113 N N . GLY B 1 2 ? 27.461 66.397 -21.067 1.00 79.84 2 GLY B N 1
ATOM 2114 C CA . GLY B 1 2 ? 28.620 66.144 -20.208 1.00 81.09 2 GLY B CA 1
ATOM 2115 C C . GLY B 1 2 ? 29.652 65.261 -20.882 1.00 79.84 2 GLY B C 1
ATOM 2116 O O . GLY B 1 2 ? 30.149 65.602 -21.965 1.00 76.50 2 GLY B O 1
ATOM 2117 N N . THR B 1 3 ? 29.965 64.120 -20.253 1.00 74.77 3 THR B N 1
ATOM 2118 C CA . THR B 1 3 ? 31.246 63.443 -20.492 1.00 64.49 3 THR B CA 1
ATOM 2119 C C . THR B 1 3 ? 31.290 61.897 -20.278 1.00 52.29 3 THR B C 1
ATOM 2120 O O . THR B 1 3 ? 30.649 61.139 -21.039 1.00 44.59 3 THR B O 1
ATOM 2124 N N . PHE B 1 4 ? 32.041 61.440 -19.266 1.00 45.12 4 PHE B N 1
ATOM 2125 C CA . PHE B 1 4 ? 32.740 60.144 -19.321 1.00 39.36 4 PHE B CA 1
ATOM 2126 C C . PHE B 1 4 ? 32.312 59.160 -18.241 1.00 40.90 4 PHE B C 1
ATOM 2127 O O . PHE B 1 4 ? 32.054 59.546 -17.085 1.00 37.62 4 PHE B O 1
ATOM 2135 N N . ILE B 1 5 ? 32.250 57.887 -18.622 1.00 34.17 5 ILE B N 1
ATOM 2136 C CA . ILE B 1 5 ? 31.831 56.837 -17.743 1.00 32.89 5 ILE B CA 1
ATOM 2137 C C . ILE B 1 5 ? 33.030 55.958 -17.509 1.00 31.26 5 ILE B C 1
ATOM 2138 O O . ILE B 1 5 ? 33.767 55.702 -18.437 1.00 26.48 5 ILE B O 1
ATOM 2143 N N . GLN B 1 6 ? 33.204 55.462 -16.283 1.00 29.21 6 GLN B N 1
ATOM 2144 C CA . GLN B 1 6 ? 34.294 54.531 -16.002 1.00 28.02 6 GLN B CA 1
ATOM 2145 C C . GLN B 1 6 ? 33.897 53.070 -16.278 1.00 26.67 6 GLN B C 1
ATOM 2146 O O . GLN B 1 6 ? 32.969 52.581 -15.659 1.00 22.64 6 GLN B O 1
ATOM 2152 N N . ALA B 1 7 ? 34.627 52.393 -17.166 1.00 22.42 7 ALA B N 1
ATOM 2153 C CA . ALA B 1 7 ? 34.471 50.932 -17.379 1.00 25.57 7 ALA B CA 1
ATOM 2154 C C . ALA B 1 7 ? 35.053 50.147 -16.212 1.00 26.48 7 ALA B C 1
ATOM 2155 O O . ALA B 1 7 ? 35.701 50.716 -15.306 1.00 25.70 7 ALA B O 1
ATOM 2157 N N . VAL B 1 8 ? 34.867 48.839 -16.226 1.00 26.28 8 VAL B N 1
ATOM 2158 C CA . VAL B 1 8 ? 35.382 48.012 -15.097 1.00 27.82 8 VAL B CA 1
ATOM 2159 C C . VAL B 1 8 ? 36.882 48.099 -14.976 1.00 27.38 8 VAL B C 1
ATOM 2160 O O . VAL B 1 8 ? 37.413 48.247 -13.855 1.00 26.55 8 VAL B O 1
ATOM 2164 N N . ASP B 1 9 ? 37.552 48.060 -16.134 1.00 27.10 9 ASP B N 1
ATOM 2165 C CA . ASP B 1 9 ? 38.993 48.274 -16.178 1.00 26.99 9 ASP B CA 1
ATOM 2166 C C . ASP B 1 9 ? 39.451 49.745 -16.070 1.00 26.47 9 ASP B C 1
ATOM 2167 O O . ASP B 1 9 ? 40.620 49.984 -16.225 1.00 26.89 9 ASP B O 1
ATOM 2172 N N . GLY B 1 10 ? 38.580 50.706 -15.800 1.00 24.14 10 GLY B N 1
ATOM 2173 C CA . GLY B 1 10 ? 38.996 52.118 -15.670 1.00 25.01 10 GLY B CA 1
ATOM 2174 C C . GLY B 1 10 ? 39.031 52.931 -16.960 1.00 26.90 10 GLY B C 1
ATOM 2175 O O . GLY B 1 10 ? 39.168 54.162 -16.911 1.00 27.27 10 GLY B O 1
ATOM 2176 N N . THR B 1 11 ? 38.939 52.269 -18.115 1.00 25.78 11 THR B N 1
ATOM 2177 C CA . THR B 1 11 ? 38.862 52.995 -19.398 1.00 25.69 11 THR B CA 1
ATOM 2178 C C . THR B 1 11 ? 37.741 54.053 -19.306 1.00 26.99 11 THR B C 1
ATOM 2179 O O . THR B 1 11 ? 36.668 53.715 -18.810 1.00 29.11 11 THR B O 1
ATOM 2183 N N . LYS B 1 12 ? 37.970 55.289 -19.740 1.00 28.21 12 LYS B N 1
ATOM 2184 C CA . LYS B 1 12 ? 36.914 56.338 -19.791 1.00 26.07 12 LYS B CA 1
ATOM 2185 C C . LYS B 1 12 ? 36.058 56.292 -21.089 1.00 30.98 12 LYS B C 1
ATOM 2186 O O . LYS B 1 12 ? 36.596 56.489 -22.197 1.00 26.99 12 LYS B O 1
ATOM 2192 N N . ILE B 1 13 ? 34.732 56.127 -20.938 1.00 26.59 13 ILE B N 1
ATOM 2193 C CA . ILE B 1 13 ? 33.788 55.971 -22.062 1.00 27.28 13 ILE B CA 1
ATOM 2194 C C . ILE B 1 13 ? 33.057 57.279 -22.251 1.00 25.06 13 ILE B C 1
ATOM 2195 O O . ILE B 1 13 ? 32.361 57.722 -21.353 1.00 24.52 13 ILE B O 1
ATOM 2200 N N . TYR B 1 14 ? 33.157 57.886 -23.433 1.00 20.26 14 TYR B N 1
ATOM 2201 C CA . TYR B 1 14 ? 32.436 59.114 -23.722 1.00 20.81 14 TYR B CA 1
ATOM 2202 C C . TYR B 1 14 ? 30.990 58.778 -24.005 1.00 21.09 14 TYR B C 1
ATOM 2203 O O . TYR B 1 14 ? 30.716 57.813 -24.705 1.00 22.34 14 TYR B O 1
ATOM 2212 N N . VAL B 1 15 ? 30.077 59.588 -23.487 1.00 21.01 15 VAL B N 1
ATOM 2213 C CA . VAL B 1 15 ? 28.662 59.470 -23.776 1.00 23.02 15 VAL B CA 1
ATOM 2214 C C . VAL B 1 15 ? 28.079 60.854 -24.077 1.00 23.77 15 VAL B C 1
ATOM 2215 O O . VAL B 1 15 ? 28.229 61.797 -23.280 1.00 23.75 15 VAL B O 1
ATOM 2219 N N . GLU B 1 16 ? 27.402 60.984 -25.224 1.00 24.05 16 GLU B N 1
ATOM 2220 C CA . GLU B 1 16 ? 26.693 62.164 -25.585 1.00 23.68 16 GLU B CA 1
ATOM 2221 C C . GLU B 1 16 ? 25.278 62.001 -24.954 1.00 28.11 16 GLU B C 1
ATOM 2222 O O . GLU B 1 16 ? 24.407 61.265 -25.438 1.00 24.34 16 GLU B O 1
ATOM 2228 N N . ASP B 1 17 ? 25.068 62.678 -23.841 1.00 29.44 17 ASP B N 1
ATOM 2229 C CA . ASP B 1 17 ? 23.832 62.516 -23.081 1.00 31.72 17 ASP B CA 1
ATOM 2230 C C . ASP B 1 17 ? 23.069 63.848 -23.234 1.00 29.24 17 ASP B C 1
ATOM 2231 O O . ASP B 1 17 ? 23.525 64.888 -22.752 1.00 28.55 17 ASP B O 1
ATOM 2236 N N . ILE B 1 18 ? 21.951 63.819 -23.949 1.00 23.68 18 ILE B N 1
ATOM 2237 C CA . ILE B 1 18 ? 21.233 65.039 -24.381 1.00 25.19 18 ILE B CA 1
ATOM 2238 C C . ILE B 1 18 ? 19.701 64.875 -24.257 1.00 25.41 18 ILE B C 1
ATOM 2239 O O . ILE B 1 18 ? 19.140 63.856 -24.755 1.00 23.17 18 ILE B O 1
ATOM 2244 N N . GLY B 1 19 ? 19.020 65.870 -23.665 1.00 21.66 19 GLY B N 1
ATOM 2245 C CA . GLY B 1 19 ? 17.560 65.883 -23.545 1.00 20.80 19 GLY B CA 1
ATOM 2246 C C . GLY B 1 19 ? 17.115 65.356 -22.192 1.00 20.90 19 GLY B C 1
ATOM 2247 O O . GLY B 1 19 ? 17.951 64.985 -21.366 1.00 21.82 19 GLY B O 1
ATOM 2248 N N . SER B 1 20 ? 15.799 65.326 -21.971 1.00 26.12 20 SER B N 1
ATOM 2249 C CA . SER B 1 20 ? 15.184 64.844 -20.710 1.00 28.17 20 SER B CA 1
ATOM 2250 C C . SER B 1 20 ? 14.027 63.932 -21.088 1.00 33.72 20 SER B C 1
ATOM 2251 O O . SER B 1 20 ? 13.704 63.790 -22.285 1.00 34.03 20 SER B O 1
ATOM 2254 N N . GLY B 1 21 ? 13.416 63.256 -20.132 1.00 34.16 21 GLY B N 1
ATOM 2255 C CA . GLY B 1 21 ? 12.380 62.251 -20.585 1.00 40.97 21 GLY B CA 1
ATOM 2256 C C . GLY B 1 21 ? 13.020 61.029 -21.254 1.00 34.95 21 GLY B C 1
ATOM 2257 O O . GLY B 1 21 ? 14.217 60.901 -21.146 1.00 44.29 21 GLY B O 1
ATOM 2258 N N . GLN B 1 22 ? 12.262 60.125 -21.921 1.00 30.46 22 GLN B N 1
ATOM 2259 C CA . GLN B 1 22 ? 12.694 58.698 -21.931 1.00 28.00 22 GLN B CA 1
ATOM 2260 C C . GLN B 1 22 ? 13.973 58.416 -22.740 1.00 23.66 22 GLN B C 1
ATOM 2261 O O . GLN B 1 22 ? 14.122 58.929 -23.841 1.00 23.48 22 GLN B O 1
ATOM 2267 N N . PRO B 1 23 ? 14.871 57.598 -22.177 1.00 25.84 23 PRO B N 1
ATOM 2268 C CA . PRO B 1 23 ? 16.189 57.322 -22.760 1.00 23.02 23 PRO B CA 1
ATOM 2269 C C . PRO B 1 23 ? 16.146 56.319 -23.908 1.00 22.26 23 PRO B C 1
ATOM 2270 O O . PRO B 1 23 ? 15.440 55.296 -23.826 1.00 22.43 23 PRO B O 1
ATOM 2274 N N . VAL B 1 24 ? 16.874 56.679 -24.969 1.00 20.04 24 VAL B N 1
ATOM 2275 C CA . VAL B 1 24 ? 17.064 55.924 -26.186 1.00 19.76 24 VAL B CA 1
ATOM 2276 C C . VAL B 1 24 ? 18.570 55.858 -26.280 1.00 18.74 24 VAL B C 1
ATOM 2277 O O . VAL B 1 24 ? 19.218 56.899 -26.510 1.00 20.92 24 VAL B O 1
ATOM 2281 N N . VAL B 1 25 ? 19.128 54.678 -25.981 1.00 16.93 25 VAL B N 1
ATOM 2282 C CA . VAL B 1 25 ? 20.567 54.463 -25.941 1.00 17.69 25 VAL B CA 1
ATOM 2283 C C . VAL B 1 25 ? 20.930 53.920 -27.334 1.00 20.83 25 VAL B C 1
ATOM 2284 O O . VAL B 1 25 ? 20.405 52.908 -27.730 1.00 20.05 25 VAL B O 1
ATOM 2288 N N . MET B 1 26 ? 21.747 54.664 -28.073 1.00 19.08 26 MET B N 1
ATOM 2289 C CA . MET B 1 26 ? 22.073 54.315 -29.447 1.00 21.43 26 MET B CA 1
ATOM 2290 C C . MET B 1 26 ? 23.533 53.827 -29.554 1.00 20.07 26 MET B C 1
ATOM 2291 O O . MET B 1 26 ? 24.423 54.534 -29.165 1.00 20.25 26 MET B O 1
ATOM 2296 N N . LEU B 1 27 ? 23.728 52.587 -30.039 1.00 19.14 27 LEU B N 1
ATOM 2297 C CA . LEU B 1 27 ? 25.037 51.945 -30.138 1.00 18.34 27 LEU B CA 1
ATOM 2298 C C . LEU B 1 27 ? 25.505 51.819 -31.624 1.00 17.83 27 LEU B C 1
ATOM 2299 O O . LEU B 1 27 ? 24.879 51.098 -32.403 1.00 18.57 27 LEU B O 1
ATOM 2304 N N . HIS B 1 28 ? 26.579 52.536 -31.940 1.00 17.83 28 HIS B N 1
ATOM 2305 C CA . HIS B 1 28 ? 27.059 52.708 -33.330 1.00 17.63 28 HIS B CA 1
ATOM 2306 C C . HIS B 1 28 ? 27.671 51.454 -33.958 1.00 18.71 28 HIS B C 1
ATOM 2307 O O . HIS B 1 28 ? 28.021 50.479 -33.292 1.00 15.19 28 HIS B O 1
ATOM 2314 N N . GLY B 1 29 ? 27.847 51.498 -35.275 1.00 20.09 29 GLY B N 1
ATOM 2315 C CA . GLY B 1 29 ? 28.547 50.391 -35.937 1.00 19.51 29 GLY B CA 1
ATOM 2316 C C . GLY B 1 29 ? 30.040 50.634 -36.021 1.00 18.72 29 GLY B C 1
ATOM 2317 O O . GLY B 1 29 ? 30.518 51.714 -35.685 1.00 17.67 29 GLY B O 1
ATOM 2318 N N . TRP B 1 30 ? 30.741 49.602 -36.469 1.00 20.78 30 TRP B N 1
ATOM 2319 C CA . TRP B 1 30 ? 32.171 49.648 -36.756 1.00 22.56 30 TRP B CA 1
ATOM 2320 C C . TRP B 1 30 ? 32.364 50.385 -38.109 1.00 23.92 30 TRP B C 1
ATOM 2321 O O . TRP B 1 30 ? 31.619 50.073 -39.056 1.00 20.94 30 TRP B O 1
ATOM 2332 N N . PRO B 1 31 ? 33.354 51.287 -38.246 1.00 23.50 31 PRO B N 1
ATOM 2333 C CA . PRO B 1 31 ? 34.229 51.765 -37.177 1.00 21.23 31 PRO B CA 1
ATOM 2334 C C . PRO B 1 31 ? 33.988 53.250 -37.002 1.00 20.67 31 PRO B C 1
ATOM 2335 O O . PRO B 1 31 ? 34.892 54.082 -37.108 1.00 21.41 31 PRO B O 1
ATOM 2339 N N . ALA B 1 32 ? 32.722 53.597 -36.736 1.00 17.61 32 ALA B N 1
ATOM 2340 C CA . ALA B 1 32 ? 32.326 54.989 -36.743 1.00 17.97 32 ALA B CA 1
ATOM 2341 C C . ALA B 1 32 ? 32.297 55.511 -35.272 1.00 18.09 32 ALA B C 1
ATOM 2342 O O . ALA B 1 32 ? 33.205 55.183 -34.465 1.00 17.30 32 ALA B O 1
ATOM 2344 N N . ASN B 1 33 ? 31.303 56.344 -34.962 1.00 16.83 33 ASN B N 1
ATOM 2345 C CA . ASN B 1 33 ? 31.005 56.772 -33.575 1.00 18.20 33 ASN B CA 1
ATOM 2346 C C . ASN B 1 33 ? 29.544 57.210 -33.469 1.00 18.14 33 ASN B C 1
ATOM 2347 O O . ASN B 1 33 ? 28.855 57.193 -34.474 1.00 13.94 33 ASN B O 1
ATOM 2352 N N . ASN B 1 34 ? 29.084 57.572 -32.257 1.00 17.64 34 ASN B N 1
ATOM 2353 C CA . ASN B 1 34 ? 27.676 57.978 -32.032 1.00 18.40 34 ASN B CA 1
ATOM 2354 C C . ASN B 1 34 ? 27.163 59.061 -32.958 1.00 17.95 34 ASN B C 1
ATOM 2355 O O . ASN B 1 34 ? 25.948 59.151 -33.208 1.00 17.34 34 ASN B O 1
ATOM 2360 N N . ASN B 1 35 ? 28.054 59.913 -33.468 1.00 19.29 35 ASN B N 1
ATOM 2361 C CA . ASN B 1 35 ? 27.671 60.939 -34.418 1.00 20.81 35 ASN B CA 1
ATOM 2362 C C . ASN B 1 35 ? 27.037 60.395 -35.698 1.00 18.19 35 ASN B C 1
ATOM 2363 O O . ASN B 1 35 ? 26.339 61.120 -36.347 1.00 17.93 35 ASN B O 1
ATOM 2368 N N . MET B 1 36 ? 27.228 59.137 -36.046 1.00 20.10 36 MET B N 1
ATOM 2369 C CA . MET B 1 36 ? 26.522 58.620 -37.250 1.00 19.56 36 MET B CA 1
ATOM 2370 C C . MET B 1 36 ? 24.984 58.677 -37.095 1.00 19.38 36 MET B C 1
ATOM 2371 O O . MET B 1 36 ? 24.288 58.536 -38.069 1.00 17.02 36 MET B O 1
ATOM 2376 N N . PHE B 1 37 ? 24.478 58.845 -35.872 1.00 18.38 37 PHE B N 1
ATOM 2377 C CA . PHE B 1 37 ? 23.032 58.853 -35.623 1.00 20.97 37 PHE B CA 1
ATOM 2378 C C . PHE B 1 37 ? 22.447 60.266 -35.659 1.00 20.33 37 PHE B C 1
ATOM 2379 O O . PHE B 1 37 ? 21.265 60.462 -35.284 1.00 19.38 37 PHE B O 1
ATOM 2387 N N . GLU B 1 38 ? 23.223 61.261 -36.075 1.00 19.70 38 GLU B N 1
ATOM 2388 C CA . GLU B 1 38 ? 22.773 62.647 -35.920 1.00 22.76 38 GLU B CA 1
ATOM 2389 C C . GLU B 1 38 ? 21.359 62.959 -36.458 1.00 22.21 38 GLU B C 1
ATOM 2390 O O . GLU B 1 38 ? 20.616 63.659 -35.787 1.00 20.46 38 GLU B O 1
ATOM 2396 N N . TYR B 1 39 ? 21.033 62.451 -37.669 1.00 22.18 39 TYR B N 1
ATO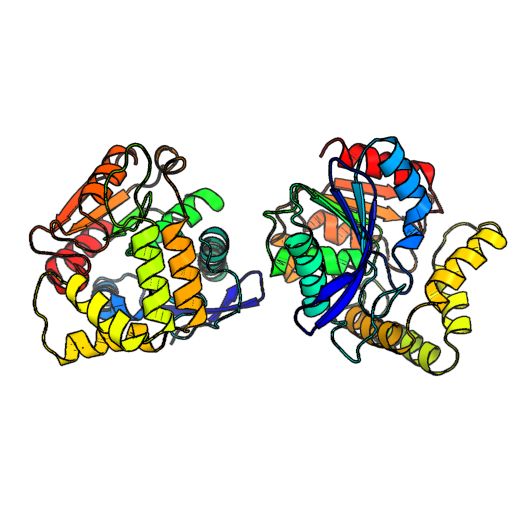M 2397 C CA . TYR B 1 39 ? 19.718 62.655 -38.316 1.00 20.93 39 TYR B CA 1
ATOM 2398 C C . TYR B 1 39 ? 18.540 62.075 -37.496 1.00 22.33 39 TYR B C 1
ATOM 2399 O O . TYR B 1 39 ? 17.453 62.644 -37.483 1.00 24.30 39 TYR B O 1
ATOM 2408 N N . GLN B 1 40 ? 18.785 60.959 -36.810 1.00 20.62 40 GLN B N 1
ATOM 2409 C CA . GLN B 1 40 ? 17.839 60.358 -35.890 1.00 23.70 40 GLN B CA 1
ATOM 2410 C C . GLN B 1 40 ? 17.779 61.119 -34.597 1.00 22.45 40 GLN B C 1
ATOM 2411 O O . GLN B 1 40 ? 16.723 61.402 -34.093 1.00 23.68 40 GLN B O 1
ATOM 2417 N N . LYS B 1 41 ? 18.933 61.479 -34.069 1.00 23.20 41 LYS B N 1
ATOM 2418 C CA . LYS B 1 41 ? 19.005 62.203 -32.792 1.00 22.38 41 LYS B CA 1
ATOM 2419 C C . LYS B 1 41 ? 18.200 63.493 -32.869 1.00 21.29 41 LYS B C 1
ATOM 2420 O O . LYS B 1 41 ? 17.539 63.851 -31.870 1.00 21.31 41 LYS B O 1
ATOM 2426 N N . ASN B 1 42 ? 18.283 64.197 -33.993 1.00 19.54 42 ASN B N 1
ATOM 2427 C CA . ASN B 1 42 ? 17.594 65.510 -34.146 1.00 21.58 42 ASN B CA 1
ATOM 2428 C C . ASN B 1 42 ? 16.114 65.317 -33.912 1.00 23.14 42 ASN B C 1
ATOM 2429 O O . ASN B 1 42 ? 15.495 66.073 -33.162 1.00 22.18 42 ASN B O 1
ATOM 2434 N N . ARG B 1 43 ? 15.566 64.276 -34.527 1.00 24.75 43 ARG B N 1
ATOM 2435 C CA . ARG B 1 43 ? 14.140 63.954 -34.327 1.00 26.14 43 ARG B CA 1
ATOM 2436 C C . ARG B 1 43 ? 13.815 63.462 -32.925 1.00 23.75 43 ARG B C 1
ATOM 2437 O O . ARG B 1 43 ? 12.798 63.898 -32.372 1.00 24.15 43 ARG B O 1
ATOM 2445 N N . LEU B 1 44 ? 14.613 62.584 -32.303 1.00 21.26 44 LEU B N 1
ATOM 2446 C CA . LEU B 1 44 ? 14.299 62.142 -30.905 1.00 22.27 44 LEU B CA 1
ATOM 2447 C C . LEU B 1 44 ? 14.239 63.317 -29.955 1.00 23.73 44 LEU B C 1
ATOM 2448 O O . LEU B 1 44 ? 13.292 63.464 -29.102 1.00 26.45 44 LEU B O 1
ATOM 2453 N N . LEU B 1 45 ? 15.192 64.211 -30.119 1.00 23.09 45 LEU B N 1
ATOM 2454 C CA . LEU B 1 45 ? 15.211 65.456 -29.291 1.00 26.53 45 LEU B CA 1
ATOM 2455 C C . LEU B 1 45 ? 13.981 66.364 -29.524 1.00 27.05 45 LEU B C 1
ATOM 2456 O O . LEU B 1 45 ? 13.311 66.751 -28.578 1.00 24.63 45 LEU B O 1
ATOM 2461 N N . GLU B 1 46 ? 13.604 66.659 -30.762 1.00 25.71 46 GLU B N 1
ATOM 2462 C CA . GLU B 1 46 ? 12.364 67.440 -30.890 1.00 29.32 46 GLU B CA 1
ATOM 2463 C C . GLU B 1 46 ? 11.120 66.717 -30.359 1.00 31.75 46 GLU B C 1
ATOM 2464 O O . GLU B 1 46 ? 10.224 67.355 -29.865 1.00 36.00 46 GLU B O 1
ATOM 2470 N N . GLU B 1 47 ? 11.083 65.387 -30.381 1.00 30.73 47 GLU B N 1
ATOM 2471 C CA . GLU B 1 47 ? 9.894 64.657 -29.872 1.00 32.38 47 GLU B CA 1
ATOM 2472 C C . GLU B 1 47 ? 9.971 64.495 -28.349 1.00 33.33 47 GLU B C 1
ATOM 2473 O O . GLU B 1 47 ? 9.111 63.851 -27.752 1.00 31.99 47 GLU B O 1
ATOM 2479 N N . GLY B 1 48 ? 11.026 65.042 -27.740 1.00 31.67 48 GLY B N 1
ATOM 2480 C CA . GLY B 1 48 ? 11.168 65.139 -26.298 1.00 32.32 48 GLY B CA 1
ATOM 2481 C C . GLY B 1 48 ? 11.715 63.895 -25.639 1.00 33.68 48 GLY B C 1
ATOM 2482 O O . GLY B 1 48 ? 11.397 63.645 -24.474 1.00 35.60 48 GLY B O 1
ATOM 2483 N N . TYR B 1 49 ? 12.494 63.093 -26.382 1.00 27.32 49 TYR B N 1
ATOM 2484 C CA . TYR B 1 49 ? 13.221 61.963 -25.796 1.00 27.69 49 TYR B CA 1
ATOM 2485 C C . TYR B 1 49 ? 14.665 62.357 -25.470 1.00 26.32 49 TYR B C 1
ATOM 2486 O O . TYR B 1 49 ? 15.130 63.394 -25.894 1.00 26.84 49 TYR B O 1
ATOM 2495 N N . ARG B 1 50 ? 15.326 61.534 -24.680 1.00 25.41 50 ARG B N 1
ATOM 2496 C CA . ARG B 1 50 ? 16.661 61.755 -24.269 1.00 25.04 50 ARG B CA 1
ATOM 2497 C C . ARG B 1 50 ? 17.579 60.808 -25.061 1.00 24.29 50 ARG B C 1
ATOM 2498 O O . ARG B 1 50 ? 17.425 59.597 -24.986 1.00 27.07 50 ARG B O 1
ATOM 2506 N N . TYR B 1 51 ? 18.521 61.396 -25.795 1.00 24.19 51 TYR B N 1
ATOM 2507 C CA . TYR B 1 51 ? 19.505 60.698 -26.627 1.00 22.79 51 TYR B CA 1
ATOM 2508 C C . TYR B 1 51 ? 20.711 60.337 -25.784 1.00 22.04 51 TYR B C 1
ATOM 2509 O O . TYR B 1 51 ? 21.269 61.189 -25.114 1.00 24.36 51 TYR B O 1
ATOM 2518 N N . ILE B 1 52 ? 21.093 59.064 -25.766 1.00 19.85 52 ILE B N 1
ATOM 2519 C CA . ILE B 1 52 ? 22.274 58.624 -25.091 1.00 20.74 52 ILE B CA 1
ATOM 2520 C C . ILE B 1 52 ? 23.120 57.891 -26.150 1.00 19.51 52 ILE B C 1
ATOM 2521 O O . ILE B 1 52 ? 22.913 56.751 -26.394 1.00 17.50 52 ILE B O 1
ATOM 2526 N N . GLY B 1 53 ? 24.070 58.588 -26.763 1.00 20.90 53 GLY B N 1
ATOM 2527 C CA . GLY B 1 53 ? 24.887 57.992 -27.833 1.00 19.29 53 GLY B CA 1
ATOM 2528 C C . GLY B 1 53 ? 26.237 57.652 -27.252 1.00 19.21 53 GLY B C 1
ATOM 2529 O O . GLY B 1 53 ? 26.975 58.573 -26.890 1.00 24.52 53 GLY B O 1
ATOM 2530 N N . VAL B 1 54 ? 26.518 56.372 -27.132 1.00 18.65 54 VAL B N 1
ATOM 2531 C CA . VAL B 1 54 ? 27.776 55.926 -26.568 1.00 22.00 54 VAL B CA 1
ATOM 2532 C C . VAL B 1 54 ? 28.867 55.866 -27.640 1.00 22.57 54 VAL B C 1
ATOM 2533 O O . VAL B 1 54 ? 28.604 55.396 -28.791 1.00 20.74 54 VAL B O 1
ATOM 2537 N N . ASP B 1 55 ? 30.065 56.358 -27.315 1.00 21.65 55 ASP B N 1
ATOM 2538 C CA . ASP B 1 55 ? 31.250 56.064 -28.183 1.00 20.18 55 ASP B CA 1
ATOM 2539 C C . ASP B 1 55 ? 31.917 54.930 -27.499 1.00 18.75 55 ASP B C 1
ATOM 2540 O O . ASP B 1 55 ? 32.303 55.116 -26.339 1.00 20.72 55 ASP B O 1
ATOM 2545 N N . TYR B 1 56 ? 32.073 53.773 -28.133 1.00 16.50 56 TYR B N 1
ATOM 2546 C CA . TYR B 1 56 ? 32.752 52.675 -27.483 1.00 20.82 56 TYR B CA 1
ATOM 2547 C C . TYR B 1 56 ? 34.186 53.063 -27.230 1.00 19.71 56 TYR B C 1
ATOM 2548 O O . TYR B 1 56 ? 34.754 53.968 -27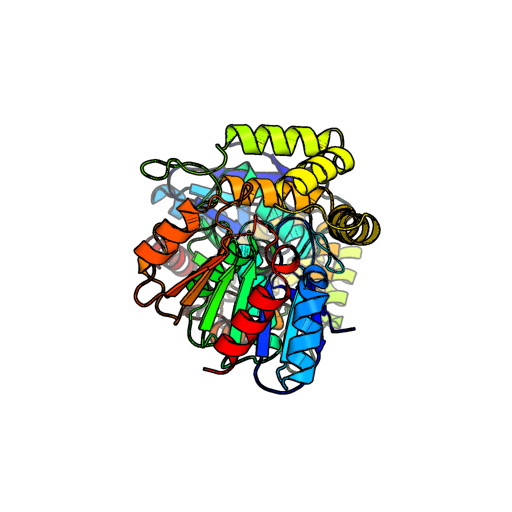.906 1.00 19.92 56 TYR B O 1
ATOM 2557 N N . ARG B 1 57 ? 34.795 52.324 -26.315 1.00 23.28 57 ARG B N 1
ATOM 2558 C CA . ARG B 1 57 ? 36.234 52.357 -26.223 1.00 22.08 57 ARG B CA 1
ATOM 2559 C C . ARG B 1 57 ? 36.822 52.182 -27.633 1.00 20.73 57 ARG B C 1
ATOM 2560 O O . ARG B 1 57 ? 36.374 51.355 -28.402 1.00 20.05 57 ARG B O 1
ATOM 2568 N N . GLY B 1 58 ? 37.833 52.971 -27.904 1.00 22.56 58 GLY B N 1
ATOM 2569 C CA . GLY B 1 58 ? 38.522 52.911 -29.191 1.00 22.47 58 GLY B CA 1
ATOM 2570 C C . GLY B 1 58 ? 37.977 53.902 -30.228 1.00 22.65 58 GLY B C 1
ATOM 2571 O O . GLY B 1 58 ? 38.592 54.027 -31.281 1.00 21.09 58 GLY B O 1
ATOM 2572 N N . TYR B 1 59 ? 36.811 54.541 -29.976 1.00 19.34 59 TYR B N 1
ATOM 2573 C CA . TYR B 1 59 ? 36.119 55.316 -31.009 1.00 20.53 59 TYR B CA 1
ATOM 2574 C C . TYR B 1 59 ? 35.800 56.660 -30.505 1.00 21.97 59 TYR B C 1
ATOM 2575 O O . TYR B 1 59 ? 35.763 56.859 -29.281 1.00 21.67 59 TYR B O 1
ATOM 2584 N N . GLY B 1 60 ? 35.608 57.614 -31.444 1.00 19.52 60 GLY B N 1
ATOM 2585 C CA . GLY B 1 60 ? 35.024 58.893 -31.077 1.00 20.18 60 GLY B CA 1
ATOM 2586 C C . GLY B 1 60 ? 35.902 59.553 -30.021 1.00 21.49 60 GLY B C 1
ATOM 2587 O O . GLY B 1 60 ? 37.093 59.582 -30.174 1.00 21.36 60 GLY B O 1
ATOM 2588 N N . LYS B 1 61 ? 35.324 60.025 -28.936 1.00 21.29 61 LYS B N 1
ATOM 2589 C CA . LYS B 1 61 ? 36.067 60.774 -27.906 1.00 24.16 61 LYS B CA 1
ATOM 2590 C C . LYS B 1 61 ? 36.461 59.901 -26.695 1.00 25.93 61 LYS B C 1
ATOM 2591 O O . LYS B 1 61 ? 37.010 60.371 -25.680 1.00 23.97 61 LYS B O 1
ATOM 2597 N N . SER B 1 62 ? 36.206 58.612 -26.804 1.00 24.92 62 SER B N 1
ATOM 2598 C CA . SER B 1 62 ? 36.555 57.681 -25.703 1.00 23.39 62 SER B CA 1
ATOM 2599 C C . SER B 1 62 ? 38.055 57.397 -25.704 1.00 25.63 62 SER B C 1
ATOM 2600 O O . SER B 1 62 ? 38.685 57.526 -26.754 1.00 23.76 62 SER B O 1
ATOM 2603 N N . ASP B 1 63 ? 38.591 56.978 -24.547 1.00 23.79 63 ASP B N 1
ATOM 2604 C CA . ASP B 1 63 ? 39.908 56.329 -24.438 1.00 24.87 63 ASP B CA 1
ATOM 2605 C C . ASP B 1 63 ? 39.963 55.078 -25.321 1.00 24.16 63 ASP B C 1
ATOM 2606 O O . ASP B 1 63 ? 38.931 54.417 -25.554 1.00 21.99 63 ASP B O 1
ATOM 2611 N N . ALA B 1 64 ? 41.157 54.726 -25.793 1.00 22.69 64 ALA B N 1
ATOM 2612 C CA . ALA B 1 64 ? 41.323 53.552 -26.657 1.00 22.62 64 ALA B CA 1
ATOM 2613 C C . ALA B 1 64 ? 42.413 52.692 -25.994 1.00 23.66 64 ALA B C 1
ATOM 2614 O O . ALA B 1 64 ? 43.588 52.794 -26.318 1.00 22.35 64 ALA B O 1
ATOM 2616 N N . PRO B 1 65 ? 42.032 51.888 -25.015 1.00 23.16 65 PRO B N 1
ATOM 2617 C CA . PRO B 1 65 ? 42.979 50.936 -24.447 1.00 24.60 65 PRO B CA 1
ATOM 2618 C C . PRO B 1 65 ? 43.413 49.843 -25.412 1.00 23.89 65 PRO B C 1
ATOM 2619 O O . PRO B 1 65 ? 42.894 49.702 -26.540 1.00 25.57 65 PRO B O 1
ATOM 2623 N N . ALA B 1 66 ? 44.331 49.014 -24.926 1.00 26.20 66 ALA B N 1
ATOM 2624 C CA . ALA B 1 66 ? 44.963 47.984 -25.718 1.00 26.85 66 ALA B CA 1
ATOM 2625 C C . ALA B 1 66 ? 44.013 46.870 -26.011 1.00 28.86 66 ALA B C 1
ATOM 2626 O O . ALA B 1 66 ? 44.020 46.306 -27.109 1.00 30.74 66 ALA B O 1
ATOM 2628 N N . THR B 1 67 ? 43.104 46.665 -25.066 1.00 25.44 67 THR B N 1
ATOM 2629 C CA . THR B 1 67 ? 42.313 45.507 -25.008 1.00 26.20 67 THR B CA 1
ATOM 2630 C C . THR B 1 67 ? 40.847 45.803 -24.621 1.00 24.69 67 THR B C 1
ATOM 2631 O O . THR B 1 67 ? 40.466 46.952 -24.273 1.00 22.78 67 THR B O 1
ATOM 2635 N N . GLY B 1 68 ? 40.040 44.750 -24.764 1.00 26.57 68 GLY B N 1
ATOM 2636 C CA . GLY B 1 68 ? 38.670 44.708 -24.314 1.00 27.62 68 GLY B CA 1
ATOM 2637 C C . GLY B 1 68 ? 37.630 45.017 -25.373 1.00 28.43 68 GLY B C 1
ATOM 2638 O O . GLY B 1 68 ? 36.562 45.491 -25.032 1.00 28.32 68 GLY B O 1
ATOM 2639 N N . TYR B 1 69 ? 37.907 44.671 -26.632 1.00 27.08 69 TYR B N 1
ATOM 2640 C CA . TYR B 1 69 ? 37.004 44.941 -27.758 1.00 27.16 6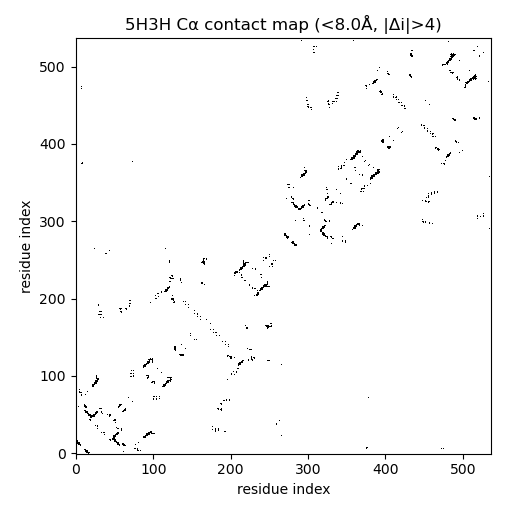9 TYR B CA 1
ATOM 2641 C C . TYR B 1 69 ? 36.063 43.784 -28.041 1.00 27.40 69 TYR B C 1
ATOM 2642 O O . TYR B 1 69 ? 35.192 43.882 -28.926 1.00 25.86 69 TYR B O 1
ATOM 2651 N N . ASP B 1 70 ? 36.237 42.699 -27.272 1.00 25.00 70 ASP B N 1
ATOM 2652 C CA . ASP B 1 70 ? 35.358 41.515 -27.289 1.00 24.67 70 ASP B CA 1
ATOM 2653 C C . ASP B 1 70 ? 33.998 41.943 -26.789 1.00 22.65 70 ASP B C 1
ATOM 2654 O O . ASP B 1 70 ? 33.872 42.983 -26.089 1.00 24.36 70 ASP B O 1
ATOM 2659 N N . TYR B 1 71 ? 32.960 41.278 -27.240 1.00 20.82 71 TYR B N 1
ATOM 2660 C CA . TYR B 1 71 ? 31.577 41.777 -26.957 1.00 20.60 71 TYR B CA 1
ATOM 2661 C C . TYR B 1 71 ? 31.283 41.678 -25.476 1.00 21.54 71 TYR B C 1
ATOM 2662 O O . TYR B 1 71 ? 30.548 42.514 -24.948 1.00 22.16 71 TYR B O 1
ATOM 2671 N N . THR B 1 72 ? 31.859 40.677 -24.795 1.00 22.14 72 THR B N 1
ATOM 2672 C CA . THR B 1 72 ? 31.683 40.597 -23.328 1.00 24.18 72 THR B CA 1
ATOM 2673 C C . THR B 1 72 ? 32.139 41.891 -22.668 1.00 25.01 72 THR B C 1
ATOM 2674 O O . THR B 1 72 ? 31.362 42.503 -21.975 1.00 26.64 72 THR B O 1
ATOM 2678 N N . THR B 1 73 ? 33.398 42.298 -22.862 1.00 22.19 73 THR B N 1
ATOM 2679 C CA . THR B 1 73 ? 33.887 43.547 -22.255 1.00 23.17 73 THR B CA 1
ATOM 2680 C C . THR B 1 73 ? 33.096 44.757 -22.751 1.00 20.04 73 THR B C 1
ATOM 2681 O O . THR B 1 73 ? 32.836 45.659 -22.029 1.00 23.52 73 THR B O 1
ATOM 2685 N N . MET B 1 74 ? 32.789 44.818 -24.034 1.00 20.63 74 MET B N 1
ATOM 2686 C CA . MET B 1 74 ? 32.002 45.953 -24.603 1.00 22.10 74 MET B CA 1
ATOM 2687 C C . MET B 1 74 ? 30.600 46.076 -23.981 1.00 21.33 74 MET B C 1
ATOM 2688 O O . MET B 1 74 ? 30.126 47.187 -23.727 1.00 23.44 74 MET B O 1
ATOM 2693 N N . ALA B 1 75 ? 29.946 44.918 -23.842 1.00 21.47 75 ALA B N 1
ATOM 2694 C CA . ALA B 1 75 ? 28.658 44.808 -23.188 1.00 23.75 75 ALA B CA 1
ATOM 2695 C C . ALA B 1 75 ? 28.771 45.244 -21.722 1.00 24.59 75 ALA B C 1
ATOM 2696 O O . ALA B 1 75 ? 27.868 45.933 -21.213 1.00 23.94 75 ALA B O 1
ATOM 2698 N N . SER B 1 76 ? 29.893 44.898 -21.082 1.00 22.78 76 SER B N 1
ATOM 2699 C CA . SER B 1 76 ? 30.183 45.399 -19.703 1.00 23.79 76 SER B CA 1
ATOM 2700 C C . SER B 1 76 ? 30.244 46.915 -19.676 1.00 23.29 76 SER B C 1
ATOM 2701 O O . SER B 1 76 ? 29.726 47.534 -18.734 1.00 22.40 76 SER B O 1
ATOM 2704 N N . ASP B 1 77 ? 30.835 47.522 -20.727 1.00 21.52 77 ASP B N 1
ATOM 2705 C CA . ASP B 1 77 ? 30.895 49.001 -20.798 1.00 21.60 77 ASP B CA 1
ATOM 2706 C C . ASP B 1 77 ? 29.522 49.556 -20.919 1.00 20.36 77 ASP B C 1
ATOM 2707 O O . ASP B 1 77 ? 29.200 50.546 -20.307 1.00 20.08 77 ASP B O 1
ATOM 2712 N N . ILE B 1 78 ? 28.669 48.913 -21.710 1.00 20.26 78 ILE B N 1
ATOM 2713 C CA . ILE B 1 78 ? 27.287 49.405 -21.799 1.00 21.65 78 ILE B CA 1
ATOM 2714 C C . ILE B 1 78 ? 26.578 49.307 -20.419 1.00 21.09 78 ILE B C 1
ATOM 2715 O O . ILE B 1 78 ? 25.860 50.218 -20.071 1.00 19.68 78 ILE B O 1
ATOM 2720 N N . ASN B 1 79 ? 26.832 48.235 -19.693 1.00 22.90 79 ASN B N 1
ATOM 2721 C CA . ASN B 1 79 ? 26.270 48.069 -18.341 1.00 24.01 79 ASN B CA 1
ATOM 2722 C C . ASN B 1 79 ? 26.681 49.209 -17.478 1.00 23.74 79 ASN B C 1
ATOM 2723 O O . ASN B 1 79 ? 25.843 49.818 -16.838 1.00 26.45 79 ASN B O 1
ATOM 2728 N N . GLU B 1 80 ? 27.957 49.581 -17.535 1.00 22.05 80 GLU B N 1
ATOM 2729 C CA . GLU B 1 80 ? 28.403 50.759 -16.830 1.00 22.79 80 GLU B CA 1
ATOM 2730 C C . GLU B 1 80 ? 27.702 52.053 -17.240 1.00 21.39 80 GLU B C 1
ATOM 2731 O O . GLU B 1 80 ? 27.319 52.831 -16.396 1.00 21.51 80 GLU B O 1
ATOM 2737 N N . VAL B 1 81 ? 27.489 52.277 -18.523 1.00 21.13 81 VAL B N 1
ATOM 2738 C CA . VAL B 1 81 ? 26.826 53.478 -18.958 1.00 21.24 81 VAL B CA 1
ATOM 2739 C C . VAL B 1 81 ? 25.452 53.592 -18.294 1.00 22.58 81 VAL B C 1
ATOM 2740 O O . VAL B 1 81 ? 25.121 54.617 -17.699 1.00 23.70 81 VAL B O 1
ATOM 2744 N N . ILE B 1 82 ? 24.674 52.535 -18.419 1.00 21.83 82 ILE B N 1
ATOM 2745 C CA . ILE B 1 82 ? 23.286 52.492 -17.935 1.00 25.79 82 ILE B CA 1
ATOM 2746 C C . ILE B 1 82 ? 23.259 52.587 -16.383 1.00 28.10 82 ILE B C 1
ATOM 2747 O O . ILE B 1 82 ? 22.505 53.400 -15.853 1.00 28.70 82 ILE B O 1
ATOM 2752 N N . GLN B 1 83 ? 24.104 51.792 -15.705 1.00 29.48 83 GLN B N 1
ATOM 2753 C CA . GLN B 1 83 ? 24.159 51.765 -14.216 1.00 30.62 83 GLN B CA 1
ATOM 2754 C C . GLN B 1 83 ? 24.607 53.097 -13.653 1.00 32.45 83 GLN B C 1
ATOM 2755 O O . GLN B 1 83 ? 23.918 53.657 -12.793 1.00 35.49 83 GLN B O 1
ATOM 2761 N N . GLN B 1 84 ? 25.710 53.650 -14.157 1.00 27.31 84 GLN B N 1
ATOM 2762 C CA . GLN B 1 84 ? 26.207 55.000 -13.686 1.00 26.96 84 GLN B CA 1
ATOM 2763 C C . GLN B 1 84 ? 25.350 56.198 -14.070 1.00 27.67 84 GLN B C 1
ATOM 2764 O O . GLN B 1 84 ? 25.329 57.197 -13.356 1.00 30.99 84 GLN B O 1
ATOM 2770 N N . LEU B 1 85 ? 24.641 56.152 -15.199 1.00 27.44 85 LEU B N 1
ATOM 2771 C CA . LEU B 1 85 ? 23.696 57.231 -15.510 1.00 26.90 85 LEU B CA 1
ATOM 2772 C C . LEU B 1 85 ? 22.299 56.902 -14.928 1.00 25.71 85 LEU B C 1
ATOM 2773 O O . LEU B 1 85 ? 21.378 57.706 -15.067 1.00 25.34 85 LEU B O 1
ATOM 2778 N N . LYS B 1 86 ? 22.141 55.728 -14.316 1.00 26.32 86 LYS B N 1
ATOM 2779 C CA . LYS B 1 86 ? 20.921 55.360 -13.556 1.00 31.99 86 LYS B CA 1
ATOM 2780 C C . LYS B 1 86 ? 19.671 55.433 -14.437 1.00 31.39 86 LYS B C 1
ATOM 2781 O O . LYS B 1 86 ? 18.679 56.071 -14.103 1.00 29.03 86 LYS B O 1
ATOM 2787 N N . LEU B 1 87 ? 19.781 54.792 -15.611 1.00 30.13 87 LEU B N 1
ATOM 2788 C CA . LEU B 1 87 ? 18.737 54.792 -16.581 1.00 30.24 87 LEU B CA 1
ATOM 2789 C C . LEU B 1 87 ? 17.870 53.568 -16.352 1.00 27.92 87 LEU B C 1
ATOM 2790 O O . LEU B 1 87 ? 18.365 52.493 -16.040 1.00 29.40 87 LEU B O 1
ATOM 2795 N N . THR B 1 88 ? 16.579 53.729 -16.551 1.00 28.39 88 THR B N 1
ATOM 2796 C CA . THR B 1 88 ? 15.628 52.583 -16.742 1.00 26.89 88 THR B CA 1
ATOM 2797 C C . THR B 1 88 ? 14.632 52.841 -17.864 1.00 25.65 88 THR B C 1
ATOM 2798 O O . THR B 1 88 ? 14.595 53.940 -18.450 1.00 26.69 88 THR B O 1
ATOM 2802 N N . ASN B 1 89 ? 13.860 51.820 -18.237 1.00 24.88 89 ASN B N 1
ATOM 2803 C CA . ASN B 1 89 ? 12.910 51.915 -19.349 0.50 25.91 89 ASN B CA 1
ATOM 2804 C C . ASN B 1 89 ? 13.604 52.312 -20.647 1.00 24.45 89 ASN B C 1
ATOM 2805 O O . ASN B 1 89 ? 13.043 53.061 -21.453 1.00 23.00 89 ASN B O 1
ATOM 2810 N N . VAL B 1 90 ? 14.830 51.857 -20.848 1.00 23.87 90 VAL B N 1
ATOM 2811 C CA . VAL B 1 90 ? 15.592 52.390 -22.008 1.00 22.32 90 VAL B CA 1
ATOM 2812 C C . VAL B 1 90 ? 15.133 51.675 -23.265 1.00 20.04 90 VAL B C 1
ATOM 2813 O O . VAL B 1 90 ? 14.836 50.474 -23.247 1.00 18.34 90 VAL B O 1
ATOM 2817 N N . THR B 1 91 ? 15.041 52.423 -24.344 1.00 18.70 91 THR B N 1
ATOM 2818 C CA . THR B 1 91 ? 15.045 51.787 -25.674 1.00 19.88 91 THR B CA 1
ATOM 2819 C C . THR B 1 91 ? 16.480 51.638 -26.130 1.00 20.16 91 THR B C 1
ATOM 2820 O O . THR B 1 91 ? 17.199 52.605 -26.178 1.00 23.25 91 THR B O 1
ATOM 2824 N N . LEU B 1 92 ? 16.906 50.419 -26.338 1.00 19.41 92 LEU B N 1
ATOM 2825 C CA . LEU B 1 92 ? 18.282 50.126 -26.719 1.00 18.76 92 LEU B CA 1
ATOM 2826 C C . LEU B 1 92 ? 18.358 49.829 -28.268 1.00 19.69 92 LEU B C 1
ATOM 2827 O O . LEU B 1 92 ? 17.781 48.861 -28.746 1.00 21.17 92 LEU B O 1
ATOM 2832 N N . LEU B 1 93 ? 19.033 50.671 -29.033 1.00 19.38 93 LEU B N 1
ATOM 2833 C CA . LEU B 1 93 ? 19.231 50.412 -30.482 1.00 20.55 93 LEU B CA 1
ATOM 2834 C C . LEU B 1 93 ? 20.694 50.074 -30.765 1.00 20.23 93 LEU B C 1
ATOM 2835 O O . LEU B 1 93 ? 21.587 50.827 -30.397 1.00 19.93 93 LEU B O 1
ATOM 2840 N N . GLY B 1 94 ? 20.921 48.945 -31.438 1.00 19.30 94 GLY B N 1
ATOM 2841 C CA . GLY B 1 94 ? 22.230 48.631 -31.888 1.00 19.21 94 GLY B CA 1
ATOM 2842 C C . GLY B 1 94 ? 22.271 48.571 -33.398 1.00 19.51 94 GLY B C 1
ATOM 2843 O O . GLY B 1 94 ? 21.443 47.885 -33.989 1.00 19.32 94 GLY B O 1
ATOM 2844 N N . PHE B 1 95 ? 23.205 49.289 -33.988 1.00 20.51 95 PHE B N 1
ATOM 2845 C CA . PHE B 1 95 ? 23.417 49.261 -35.458 1.00 19.14 95 PHE B CA 1
ATOM 2846 C C . PHE B 1 95 ? 24.674 48.451 -35.715 1.00 20.48 95 PHE B C 1
ATOM 2847 O O . PHE B 1 95 ? 25.738 48.733 -35.157 1.00 20.75 95 PHE B O 1
ATOM 2855 N N . SER B 1 96 ? 24.541 47.420 -36.540 1.00 19.29 96 SER B N 1
ATOM 2856 C CA . SER B 1 96 ? 25.637 46.614 -36.974 1.00 21.99 96 SER B CA 1
ATOM 2857 C C . SER B 1 96 ? 26.399 45.973 -35.799 1.00 21.15 96 SER B C 1
ATOM 2858 O O . SER B 1 96 ? 25.779 45.188 -35.086 1.00 22.09 96 SER B O 1
ATOM 2861 N N . MET B 1 97 ? 27.677 46.249 -35.606 1.00 19.07 97 MET B N 1
ATOM 2862 C CA . MET B 1 97 ? 28.377 45.694 -34.436 1.00 23.26 97 MET B CA 1
ATOM 2863 C C . MET B 1 97 ? 27.640 46.023 -33.119 1.00 20.76 97 MET B C 1
ATOM 2864 O O . MET B 1 97 ? 27.655 45.221 -32.182 1.00 20.99 97 MET B O 1
ATOM 2869 N N . GLY B 1 98 ? 26.985 47.175 -33.118 1.00 21.34 98 GLY B N 1
ATOM 2870 C CA . GLY B 1 98 ? 26.114 47.665 -32.038 1.00 22.97 98 GLY B CA 1
ATOM 2871 C C . GLY B 1 98 ? 24.974 46.745 -31.698 1.00 23.88 98 GLY B C 1
ATOM 2872 O O . GLY B 1 98 ? 24.671 46.516 -30.504 1.00 24.44 98 GLY B O 1
ATOM 2873 N N . GLY B 1 99 ? 24.416 46.137 -32.727 1.00 22.71 99 GLY B N 1
ATOM 2874 C CA . GLY B 1 99 ? 23.457 45.072 -32.587 1.00 20.85 99 GLY B CA 1
ATOM 2875 C C . GLY B 1 99 ? 23.978 43.899 -31.789 1.00 21.68 99 GLY B C 1
ATOM 2876 O O . GLY B 1 99 ? 23.343 43.475 -30.819 1.00 21.93 99 GLY B O 1
ATOM 2877 N N . GLY B 1 100 ? 25.139 43.396 -32.178 1.00 21.79 100 GLY B N 1
ATOM 2878 C CA . GLY B 1 100 ? 25.775 42.319 -31.469 1.00 23.73 100 GLY B CA 1
ATOM 2879 C C . GLY B 1 100 ? 26.054 42.650 -30.021 1.00 24.83 100 GLY B C 1
ATOM 2880 O O . GLY B 1 100 ? 25.861 41.810 -29.104 1.00 23.66 100 GLY B O 1
ATOM 2881 N N . ILE B 1 101 ? 26.562 43.863 -29.796 1.00 25.82 101 ILE B N 1
ATOM 2882 C CA . ILE B 1 101 ? 26.881 44.304 -28.420 1.00 22.83 101 ILE B CA 1
ATOM 2883 C C . ILE B 1 101 ? 25.606 44.461 -27.593 1.00 23.95 101 ILE B C 1
ATOM 2884 O O . ILE B 1 101 ? 25.583 44.121 -26.400 1.00 19.77 101 ILE B O 1
ATOM 2889 N N . ALA B 1 102 ? 24.566 45.030 -28.184 1.00 21.55 102 ALA B N 1
ATOM 2890 C CA . ALA B 1 102 ? 23.283 45.133 -27.505 1.00 21.85 102 ALA B CA 1
ATOM 2891 C C . ALA B 1 102 ? 22.741 43.782 -27.010 1.00 22.10 102 ALA B C 1
ATOM 2892 O O . ALA B 1 102 ? 22.309 43.691 -25.881 1.00 24.57 102 ALA B O 1
ATOM 2894 N N . LEU B 1 103 ? 22.765 42.755 -27.844 1.00 20.55 103 LEU B N 1
ATOM 2895 C CA . LEU B 1 103 ? 22.375 41.381 -27.468 1.00 20.01 103 LEU B CA 1
ATOM 2896 C C . LEU B 1 103 ? 23.215 40.814 -26.308 1.00 23.08 103 LEU B C 1
ATOM 2897 O O . LEU B 1 103 ? 22.652 40.254 -25.321 1.00 22.30 103 LEU B O 1
ATOM 2902 N N . LYS B 1 104 ? 24.544 40.960 -26.425 1.00 23.83 104 LYS B N 1
ATOM 2903 C CA . LYS B 1 104 ? 25.465 40.437 -25.440 1.00 24.89 104 LYS B CA 1
ATOM 2904 C C . LYS B 1 104 ? 25.218 41.111 -24.080 1.00 26.55 104 LYS B C 1
ATOM 2905 O O . LYS B 1 104 ? 25.325 40.453 -23.037 1.00 25.64 104 LYS B O 1
ATOM 2911 N N . TYR B 1 105 ? 24.942 42.415 -24.130 1.00 21.94 105 TYR B N 1
ATOM 2912 C CA . TYR B 1 105 ? 24.613 43.178 -22.961 1.00 24.22 105 TYR B CA 1
ATOM 2913 C C . TYR B 1 105 ? 23.371 42.627 -22.307 1.00 28.78 105 TYR B C 1
ATOM 2914 O O . TYR B 1 105 ? 23.310 42.492 -21.039 1.00 29.75 105 TYR B O 1
ATOM 2923 N N . LEU B 1 106 ? 22.359 42.350 -23.134 1.00 27.91 106 LEU B N 1
ATOM 2924 C CA . LEU B 1 106 ? 21.112 41.722 -22.560 1.00 29.25 106 LEU B CA 1
ATOM 2925 C C . LEU B 1 106 ? 21.365 40.339 -21.945 1.00 28.09 106 LEU B C 1
ATOM 2926 O O . LEU B 1 106 ? 20.815 40.041 -20.872 1.00 28.74 106 LEU B O 1
ATOM 2931 N N . LEU B 1 107 ? 22.155 39.508 -22.619 1.00 24.46 107 LEU B N 1
ATOM 2932 C CA . LEU B 1 107 ? 22.479 38.197 -22.098 1.00 27.35 107 LEU B CA 1
ATOM 2933 C C . LEU B 1 107 ? 23.332 38.284 -20.827 1.00 25.25 107 LEU B C 1
ATOM 2934 O O . LEU B 1 107 ? 23.129 37.548 -19.930 1.00 22.91 107 LEU B O 1
ATOM 2939 N N . ASN B 1 108 ? 24.327 39.141 -20.811 1.00 24.33 108 ASN B N 1
ATOM 2940 C CA . ASN B 1 108 ? 25.263 39.184 -19.666 1.00 28.07 108 ASN B CA 1
ATOM 2941 C C . ASN B 1 108 ? 24.800 39.967 -18.458 1.00 28.86 108 ASN B C 1
ATOM 2942 O O . ASN B 1 108 ? 25.231 39.673 -17.338 1.00 30.10 108 ASN B O 1
ATOM 2947 N N . HIS B 1 109 ? 23.933 40.946 -18.679 1.00 24.59 109 HIS B N 1
ATOM 2948 C CA . HIS B 1 109 ? 23.434 41.754 -17.612 1.00 27.46 109 HIS B CA 1
ATOM 2949 C C . HIS B 1 109 ? 21.921 41.773 -17.402 1.00 28.57 109 HIS B C 1
ATOM 2950 O O . HIS B 1 109 ? 21.476 42.482 -16.533 1.00 30.72 109 HIS B O 1
ATOM 2957 N N . GLY B 1 110 ? 21.153 40.987 -18.159 1.00 25.92 110 GLY B N 1
ATOM 2958 C CA . GLY B 1 110 ? 19.682 40.955 -18.014 1.00 27.90 110 GLY B CA 1
ATOM 2959 C C . GLY B 1 110 ? 18.945 42.148 -18.628 1.00 26.87 110 GLY B C 1
ATOM 2960 O O . GLY B 1 110 ? 19.555 43.148 -19.069 1.00 29.26 110 GLY B O 1
ATOM 2961 N N . GLU B 1 111 ? 17.633 42.090 -18.540 1.00 24.88 111 GLU B N 1
ATOM 2962 C CA . GLU B 1 111 ? 16.726 43.026 -19.202 1.00 29.94 111 GLU B CA 1
ATOM 2963 C C . GLU B 1 111 ? 15.997 44.001 -18.286 1.00 29.72 111 GLU B C 1
ATOM 2964 O O . GLU B 1 111 ? 15.167 44.779 -18.748 1.00 25.85 111 GLU B O 1
ATOM 2970 N N . SER B 1 112 ? 16.312 44.015 -16.988 1.00 32.20 112 SER B N 1
ATOM 2971 C CA . SER B 1 112 ? 15.534 44.879 -16.038 1.00 33.03 112 SER B CA 1
ATOM 2972 C C . SER B 1 112 ? 15.548 46.383 -16.301 1.00 33.31 112 SER B C 1
ATOM 2973 O O . SER B 1 112 ? 14.614 47.058 -15.896 1.00 31.68 112 SER B O 1
ATOM 2976 N N . ASN B 1 113 ? 16.570 46.921 -16.997 1.00 32.84 113 ASN B N 1
ATOM 2977 C CA . ASN B 1 113 ? 16.589 48.376 -17.337 1.00 26.94 113 ASN B CA 1
ATOM 2978 C C . ASN B 1 113 ? 16.104 48.699 -18.728 1.00 25.35 113 ASN B C 1
ATOM 2979 O O . ASN B 1 113 ? 16.019 49.874 -19.083 1.00 22.08 113 ASN B O 1
ATOM 2984 N N . VAL B 1 114 ? 15.845 47.677 -19.532 1.00 21.85 114 VAL B N 1
ATOM 2985 C CA . VAL B 1 114 ? 15.528 47.877 -20.998 1.00 23.62 114 VAL B CA 1
ATOM 2986 C C . VAL B 1 114 ? 14.087 47.502 -21.319 1.00 22.86 114 VAL B C 1
ATOM 2987 O O . VAL B 1 114 ? 13.671 46.374 -21.119 1.00 29.79 114 VAL B O 1
ATOM 2991 N N . SER B 1 115 ? 13.338 48.445 -21.838 1.00 22.90 115 SER B N 1
ATOM 2992 C CA . SER B 1 115 ? 11.958 48.180 -22.245 1.00 27.17 115 SER B CA 1
ATOM 2993 C C . SER B 1 115 ? 11.820 47.612 -23.681 1.00 26.83 115 SER B C 1
ATOM 2994 O O . SER B 1 115 ? 10.930 46.799 -23.952 1.00 25.68 115 SER B O 1
ATOM 2997 N N . LYS B 1 116 ? 12.685 48.043 -24.593 1.00 26.03 116 LYS B N 1
ATOM 2998 C CA . LYS B 1 116 ? 12.679 47.512 -25.963 1.00 26.57 116 LYS B CA 1
ATOM 2999 C C . LYS B 1 116 ? 14.051 47.571 -26.630 1.00 26.28 116 LYS B C 1
ATOM 3000 O O . LYS B 1 116 ? 14.898 48.401 -26.266 1.00 25.65 116 LYS B O 1
ATOM 3006 N N . LEU B 1 117 ? 14.241 46.666 -27.587 1.00 23.16 117 LEU B N 1
ATOM 3007 C CA . LEU B 1 117 ? 15.456 46.505 -28.345 1.00 23.33 117 LEU B CA 1
ATOM 3008 C C . LEU B 1 117 ? 15.189 46.766 -29.826 1.00 22.18 117 LEU B C 1
ATOM 3009 O O . LEU B 1 117 ? 14.209 46.277 -30.362 1.00 23.14 117 LEU B O 1
ATOM 3014 N N . ILE B 1 118 ? 16.070 47.488 -30.486 1.00 24.93 118 ILE B N 1
ATOM 3015 C CA . ILE B 1 118 ? 16.012 47.669 -31.913 1.00 25.50 118 ILE B CA 1
ATOM 3016 C C . ILE B 1 118 ? 17.331 47.179 -32.424 1.00 25.73 118 ILE B C 1
ATOM 3017 O O . ILE B 1 118 ? 18.367 47.521 -31.853 1.00 23.96 118 ILE B O 1
ATOM 3022 N N . LEU B 1 119 ? 17.294 46.347 -33.456 1.00 21.01 119 LEU B N 1
ATOM 3023 C CA . LEU B 1 119 ? 18.495 45.812 -34.032 1.00 22.61 119 LEU B CA 1
ATOM 3024 C C . LEU B 1 119 ? 18.465 46.289 -35.489 1.00 22.72 119 LEU B C 1
ATOM 3025 O O . LEU B 1 119 ? 17.599 45.900 -36.195 1.00 24.80 119 LEU B O 1
ATOM 3030 N N . ALA B 1 120 ? 19.424 47.132 -35.907 1.00 22.41 120 ALA B N 1
ATOM 3031 C CA . ALA B 1 120 ? 19.384 47.878 -37.177 1.00 20.16 120 ALA B CA 1
ATOM 3032 C C . ALA B 1 120 ? 20.589 47.434 -37.973 1.00 19.12 120 ALA B C 1
ATOM 3033 O O . ALA B 1 120 ? 21.686 47.673 -37.568 1.00 19.68 120 ALA B O 1
ATOM 3035 N N . GLY B 1 121 ? 20.387 46.701 -39.083 1.00 20.19 121 GLY B N 1
ATOM 3036 C CA . GLY B 1 121 ? 21.494 46.163 -39.845 1.00 19.14 121 GLY B CA 1
ATOM 3037 C C . GLY B 1 121 ? 22.471 45.345 -39.010 1.00 19.00 121 GLY B C 1
ATOM 3038 O O . GLY B 1 121 ? 23.651 45.361 -39.250 1.00 18.71 121 GLY B O 1
ATOM 3039 N N . ALA B 1 122 ? 22.001 44.652 -37.968 1.00 19.11 122 ALA B N 1
ATOM 3040 C CA . ALA B 1 122 ? 22.879 44.128 -36.946 1.00 22.52 122 ALA B CA 1
ATOM 3041 C C . ALA B 1 122 ? 23.806 42.997 -37.435 1.00 22.90 122 ALA B C 1
ATOM 3042 O O . ALA B 1 122 ? 23.403 42.136 -38.236 1.00 26.31 122 ALA B O 1
ATOM 3044 N N . ALA B 1 123 ? 25.013 43.001 -36.888 1.00 25.39 123 ALA B N 1
ATOM 3045 C CA . ALA B 1 123 ? 26.004 41.944 -37.082 1.00 26.13 123 ALA B CA 1
ATOM 3046 C C . ALA B 1 123 ? 25.706 40.780 -36.143 1.00 25.45 123 ALA B C 1
ATOM 3047 O O . ALA B 1 123 ? 26.434 40.473 -35.206 1.00 27.83 123 ALA B O 1
ATOM 3049 N N . ALA B 1 124 ? 24.613 40.112 -36.413 1.00 27.37 124 ALA B N 1
ATOM 3050 C CA . ALA B 1 124 ? 24.141 39.047 -35.507 1.00 29.97 124 ALA B CA 1
ATOM 3051 C C . ALA B 1 124 ? 23.214 38.106 -36.237 1.00 27.01 124 ALA B C 1
ATOM 3052 O O . ALA B 1 124 ? 22.566 38.538 -37.170 1.00 25.96 124 ALA B O 1
ATOM 3054 N N . PRO B 1 125 ? 23.160 36.841 -35.802 1.00 29.35 125 PRO B N 1
ATOM 3055 C CA . PRO B 1 125 ? 23.949 36.302 -34.635 1.00 27.71 125 PRO B CA 1
ATOM 3056 C C . PRO B 1 125 ? 25.446 36.087 -34.808 1.00 27.10 125 PRO B C 1
ATOM 3057 O O . PRO B 1 125 ? 26.160 35.874 -33.794 1.00 27.19 125 PRO B O 1
ATOM 3061 N N . VAL B 1 126 ? 25.914 36.113 -36.055 0.50 23.15 126 VAL B N 1
ATOM 3062 C CA . VAL B 1 126 ? 27.311 35.994 -36.357 0.50 22.21 126 VAL B CA 1
ATOM 3063 C C . VAL B 1 126 ? 27.512 36.850 -37.574 0.50 20.84 126 VAL B C 1
ATOM 3064 O O . VAL B 1 126 ? 26.676 36.917 -38.458 0.50 17.00 126 VAL B O 1
ATOM 3068 N N . PHE B 1 127 ? 28.644 37.517 -37.607 1.00 21.22 127 PHE B N 1
ATOM 3069 C CA . PHE B 1 127 ? 28.965 38.398 -38.757 1.00 25.17 127 PHE B CA 1
ATOM 3070 C C . PHE B 1 127 ? 29.646 37.616 -39.899 1.00 28.03 127 PHE B C 1
ATOM 3071 O O . PHE B 1 127 ? 29.665 38.078 -41.035 1.00 31.19 127 PHE B O 1
ATOM 3079 N N . THR B 1 128 ? 30.276 36.508 -39.548 1.00 25.30 128 THR B N 1
ATOM 3080 C CA . THR B 1 128 ? 31.036 35.686 -40.496 1.00 29.29 128 THR B CA 1
ATOM 3081 C C . THR B 1 128 ? 30.420 34.272 -40.623 1.00 28.31 128 THR B C 1
ATOM 3082 O O . THR B 1 128 ? 29.652 33.835 -39.758 1.00 30.46 128 THR B O 1
ATOM 3086 N N . GLN B 1 129 ? 30.712 33.597 -41.731 1.00 29.49 129 GLN B N 1
ATOM 3087 C CA . GLN B 1 129 ? 30.085 32.285 -42.010 1.00 31.96 129 GLN B CA 1
ATOM 3088 C C . GLN B 1 129 ? 30.587 31.216 -41.042 1.00 30.75 129 GLN B C 1
ATOM 3089 O O . GLN B 1 129 ? 31.676 31.331 -40.489 1.00 32.65 129 GLN B O 1
ATOM 3095 N N . ARG B 1 130 ? 29.739 30.236 -40.761 1.00 36.79 130 ARG B N 1
ATOM 3096 C CA . ARG B 1 130 ? 30.053 29.122 -39.863 1.00 39.91 130 ARG B CA 1
ATOM 3097 C C . ARG B 1 130 ? 29.333 27.885 -40.375 1.00 47.24 130 ARG B C 1
ATOM 3098 O O . ARG B 1 130 ? 28.428 27.997 -41.217 1.00 46.09 130 ARG B O 1
ATOM 3106 N N . ASP B 1 131 ? 29.755 26.731 -39.836 1.00 50.83 131 ASP B N 1
ATOM 3107 C CA . ASP B 1 131 ? 29.150 25.397 -40.037 1.00 57.77 131 ASP B CA 1
ATOM 3108 C C . ASP B 1 131 ? 27.812 25.331 -40.823 1.00 55.77 131 ASP B C 1
ATOM 3109 O O . ASP B 1 131 ? 27.822 24.981 -42.004 1.00 61.30 131 ASP B O 1
ATOM 3114 N N . GLY B 1 132 ? 26.697 25.667 -40.174 1.00 49.69 132 GLY B N 1
ATOM 3115 C CA . GLY B 1 132 ? 25.372 25.747 -40.811 1.00 43.09 132 GLY B CA 1
ATOM 3116 C C . GLY B 1 132 ? 24.824 27.171 -40.772 1.00 45.25 132 GLY B C 1
ATOM 3117 O O . GLY B 1 132 ? 23.654 27.407 -40.413 1.00 48.51 132 GLY B O 1
ATOM 3118 N N . TYR B 1 133 ? 25.686 28.132 -41.119 1.00 43.35 133 TYR B N 1
ATOM 3119 C CA . TYR B 1 133 ? 25.335 29.560 -41.117 1.00 38.43 133 TYR B CA 1
ATOM 3120 C C . TYR B 1 133 ? 26.070 30.125 -42.316 1.00 39.38 133 TYR B C 1
ATOM 3121 O O . TYR B 1 133 ? 27.092 30.792 -42.179 1.00 37.69 133 TYR B O 1
ATOM 3130 N N . PRO B 1 134 ? 25.571 29.814 -43.522 1.00 37.57 134 PRO B N 1
ATOM 3131 C CA . PRO B 1 134 ? 26.326 30.135 -44.735 1.00 39.00 134 PRO B CA 1
ATOM 3132 C C . PRO B 1 134 ? 25.978 31.551 -45.255 1.00 38.82 134 PRO B C 1
ATOM 3133 O O . PRO B 1 134 ? 25.608 31.744 -46.423 1.00 38.24 134 PRO B O 1
ATOM 3137 N N . TYR B 1 135 ? 26.118 32.543 -44.380 1.00 38.87 135 TYR B N 1
ATOM 3138 C CA . TYR B 1 135 ? 25.790 33.927 -44.698 1.00 40.27 135 TYR B CA 1
ATOM 3139 C C . TYR B 1 135 ? 26.878 34.840 -44.151 1.00 37.81 135 TYR B C 1
ATOM 3140 O O . TYR B 1 135 ? 27.319 34.626 -43.023 1.00 33.80 135 TYR B O 1
ATOM 3149 N N . GLY B 1 136 ? 27.287 35.818 -44.952 1.00 35.60 136 GLY B N 1
ATOM 3150 C CA . GLY B 1 136 ? 28.185 36.917 -44.531 1.00 36.31 136 GLY B CA 1
ATOM 3151 C C . GLY B 1 136 ? 29.591 36.777 -45.069 1.00 32.51 136 GLY B C 1
ATOM 3152 O O . GLY B 1 136 ? 29.889 35.888 -45.831 1.00 36.69 136 GLY B O 1
ATOM 3153 N N . MET B 1 137 ? 30.463 37.655 -44.647 1.00 29.83 137 MET B N 1
ATOM 3154 C CA . MET B 1 137 ? 31.852 37.537 -44.968 1.00 30.67 137 MET B CA 1
ATOM 3155 C C . MET B 1 137 ? 32.411 36.231 -44.377 1.00 30.25 137 MET B C 1
ATOM 3156 O O . MET B 1 137 ? 31.903 35.748 -43.395 1.00 29.05 137 MET B O 1
ATOM 3161 N N . THR B 1 138 ? 33.416 35.627 -44.993 1.00 31.16 138 THR B N 1
ATOM 3162 C CA . THR B 1 138 ? 34.034 34.454 -44.389 1.00 32.15 138 THR B CA 1
ATOM 3163 C C . THR B 1 138 ? 34.978 35.088 -43.435 1.00 34.82 138 THR B C 1
ATOM 3164 O O . THR B 1 138 ? 35.183 36.311 -43.501 1.00 34.61 138 THR B O 1
ATOM 3168 N N . LYS B 1 139 ? 35.552 34.287 -42.550 1.00 32.72 139 LYS B N 1
ATOM 3169 C CA . LYS B 1 139 ? 36.637 34.744 -41.699 1.00 35.28 139 LYS B CA 1
ATOM 3170 C C . LYS B 1 139 ? 37.836 35.315 -42.433 1.00 38.49 139 LYS B C 1
ATOM 3171 O O . LYS B 1 139 ? 38.502 36.261 -41.938 1.00 34.73 139 LYS B O 1
ATOM 3177 N N . ASP B 1 140 ? 38.153 34.749 -43.588 1.00 41.19 140 ASP B N 1
ATOM 3178 C CA . ASP B 1 140 ? 39.311 35.230 -44.331 1.00 43.86 140 ASP B CA 1
ATOM 3179 C C . ASP B 1 140 ? 39.020 36.623 -44.966 1.00 39.65 140 ASP B C 1
ATOM 3180 O O . ASP B 1 140 ? 39.940 37.472 -45.019 1.00 35.96 140 ASP B O 1
ATOM 3185 N N . GLU B 1 141 ? 37.766 36.901 -45.362 1.00 35.93 141 GLU B N 1
ATOM 3186 C CA . GLU B 1 141 ? 37.428 38.277 -45.776 1.00 34.93 141 GLU B CA 1
ATOM 3187 C C . GLU B 1 141 ? 37.635 39.346 -44.677 1.00 34.65 141 GLU B C 1
ATOM 3188 O O . GLU B 1 141 ? 37.979 40.458 -44.983 1.00 29.92 141 GLU B O 1
ATOM 3194 N N . VAL B 1 142 ? 37.429 39.013 -43.418 1.00 29.58 142 VAL B N 1
ATOM 3195 C CA . VAL B 1 142 ? 37.614 40.020 -42.362 1.00 30.44 142 VAL B CA 1
ATOM 3196 C C . VAL B 1 142 ? 39.094 40.195 -42.020 1.00 29.76 142 VAL B C 1
ATOM 3197 O O . VAL B 1 142 ? 39.567 41.316 -41.738 1.00 27.15 142 VAL B O 1
ATOM 3201 N N . ASP B 1 143 ? 39.837 39.093 -42.031 1.00 31.30 143 ASP B N 1
ATOM 3202 C CA . ASP B 1 143 ? 41.306 39.169 -41.999 1.00 34.16 143 ASP B CA 1
ATOM 3203 C C . ASP B 1 143 ? 41.876 40.073 -43.096 1.00 29.66 143 ASP B C 1
ATOM 3204 O O . ASP B 1 143 ? 42.771 40.846 -42.812 1.00 32.08 143 ASP B O 1
ATOM 3209 N N . ALA B 1 144 ? 41.291 40.024 -44.288 1.00 28.71 144 ALA B N 1
ATOM 3210 C CA . ALA B 1 144 ? 41.646 40.929 -45.382 1.00 30.86 144 ALA B CA 1
ATOM 3211 C C . ALA B 1 144 ? 41.446 42.405 -45.012 1.00 34.52 144 ALA B C 1
ATOM 3212 O O . ALA B 1 144 ? 42.316 43.225 -45.293 1.00 30.19 144 ALA B O 1
ATOM 3214 N N . LEU B 1 145 ? 40.311 42.742 -44.384 1.00 32.03 145 LEU B N 1
ATOM 3215 C CA . LEU B 1 145 ? 40.111 44.092 -43.875 1.00 30.52 145 LEU B CA 1
ATOM 3216 C C . LEU B 1 145 ? 41.099 44.511 -42.799 1.00 30.59 145 LEU B C 1
ATOM 3217 O O . LEU B 1 145 ? 41.585 45.671 -42.782 1.00 28.09 145 LEU B O 1
ATOM 3222 N N . ILE B 1 146 ? 41.382 43.593 -41.886 1.00 25.86 146 ILE B N 1
ATOM 3223 C CA . ILE B 1 146 ? 42.345 43.849 -40.830 1.00 25.84 146 ILE B CA 1
ATOM 3224 C C . ILE B 1 146 ? 43.755 44.130 -41.412 1.00 25.68 146 ILE B C 1
ATOM 3225 O O . ILE B 1 146 ? 44.438 45.080 -41.006 1.00 27.14 146 ILE B O 1
ATOM 3230 N N . GLU B 1 147 ? 44.113 43.358 -42.418 1.00 29.65 147 GLU B N 1
ATOM 3231 C CA . GLU B 1 147 ? 45.422 43.472 -43.085 1.00 32.92 147 GLU B CA 1
ATOM 3232 C C . GLU B 1 147 ? 45.527 44.818 -43.738 1.00 27.87 147 GLU B C 1
ATOM 3233 O O . GLU B 1 147 ? 46.536 45.480 -43.571 1.00 29.87 147 GLU B O 1
ATOM 3239 N N . ASP B 1 148 ? 44.460 45.208 -44.438 1.00 27.97 148 ASP B N 1
ATOM 3240 C CA . ASP B 1 148 ? 44.344 46.525 -45.081 1.00 30.06 148 ASP B CA 1
ATOM 3241 C C . ASP B 1 148 ? 44.405 47.681 -44.051 1.00 30.26 148 ASP B C 1
ATOM 3242 O O . ASP B 1 148 ? 45.107 48.663 -44.289 1.00 25.74 148 ASP B O 1
ATOM 3247 N N . THR B 1 149 ? 43.708 47.565 -42.914 1.00 25.14 149 THR B N 1
ATOM 3248 C CA . THR B 1 149 ? 43.845 48.637 -41.895 1.00 26.28 149 THR B CA 1
ATOM 3249 C C . THR B 1 149 ? 45.254 48.805 -41.338 1.00 24.50 149 THR B C 1
ATOM 3250 O O . THR B 1 149 ? 45.692 49.956 -40.997 1.00 23.97 149 THR B O 1
ATOM 3254 N N . LYS B 1 150 ? 46.028 47.711 -41.308 1.00 22.03 150 LYS B N 1
ATOM 3255 C CA . LYS B 1 150 ? 47.419 47.775 -40.850 1.00 23.87 150 LYS B CA 1
ATOM 3256 C C . LYS B 1 150 ? 48.434 48.421 -41.839 1.00 23.83 150 LYS B C 1
ATOM 3257 O O . LYS B 1 150 ? 49.544 48.681 -41.476 1.00 24.76 150 LYS B O 1
ATOM 3263 N N . GLN B 1 151 ? 47.972 48.756 -43.032 1.00 25.07 151 GLN B N 1
ATOM 3264 C CA . GLN B 1 151 ? 48.770 49.318 -44.128 1.00 24.86 151 GLN B CA 1
ATOM 3265 C C . GLN B 1 151 ? 48.311 50.656 -44.645 1.00 25.39 151 GLN B C 1
ATOM 3266 O O . GLN B 1 151 ? 49.146 51.453 -45.032 1.00 22.28 151 GLN B O 1
ATOM 3272 N N . ASP B 1 152 ? 46.984 50.893 -44.664 1.00 24.74 152 ASP B N 1
ATOM 3273 C CA . ASP B 1 152 ? 46.399 52.113 -45.265 1.00 24.94 152 ASP B CA 1
ATOM 3274 C C . ASP B 1 152 ? 44.952 52.133 -44.759 1.00 22.03 152 ASP B C 1
ATOM 3275 O O . ASP B 1 152 ? 44.058 51.707 -45.464 1.00 16.91 152 ASP B O 1
ATOM 3280 N N . ARG B 1 153 ? 44.740 52.642 -43.540 1.00 19.28 153 ARG B N 1
ATOM 3281 C CA . ARG B 1 153 ? 43.372 52.652 -42.958 1.00 17.05 153 ARG B CA 1
ATOM 3282 C C . ARG B 1 153 ? 42.414 53.593 -43.722 1.00 17.32 153 ARG B C 1
ATOM 3283 O O . ARG B 1 153 ? 41.295 53.207 -44.047 1.00 17.60 153 ARG B O 1
ATOM 3291 N N . PRO B 1 154 ? 42.825 54.805 -44.066 1.00 19.55 154 PRO B N 1
ATOM 3292 C CA . PRO B 1 154 ? 41.813 55.595 -44.803 1.00 19.84 154 PRO B CA 1
ATOM 3293 C C . PRO B 1 154 ? 41.377 54.977 -46.136 1.00 19.01 154 PRO B C 1
ATOM 3294 O O . PRO B 1 154 ? 40.201 55.122 -46.525 1.00 16.36 154 PRO B O 1
ATOM 3298 N N . SER B 1 155 ? 42.303 54.292 -46.836 1.00 18.79 155 SER B N 1
ATOM 3299 C CA . SER B 1 155 ? 41.915 53.600 -48.139 1.00 20.45 155 SER B CA 1
ATOM 3300 C C . SER B 1 155 ? 40.951 52.422 -47.928 1.00 20.67 155 SER B C 1
ATOM 3301 O O . SER B 1 155 ? 39.965 52.263 -48.679 1.00 19.53 155 SER B O 1
ATOM 3304 N N . MET B 1 156 ? 41.227 51.664 -46.865 1.00 20.22 156 MET B N 1
ATOM 3305 C CA . MET B 1 156 ? 40.359 50.581 -46.345 1.00 20.24 156 MET B CA 1
ATOM 3306 C C . MET B 1 156 ? 38.973 51.128 -46.148 1.00 19.49 156 MET B C 1
ATOM 3307 O O . MET B 1 156 ? 37.975 50.539 -46.624 1.00 17.95 156 MET B O 1
ATOM 3312 N N . LEU B 1 157 ? 38.902 52.242 -45.419 1.00 20.86 157 LEU B N 1
ATOM 3313 C CA . LEU B 1 157 ? 37.617 52.920 -45.148 1.00 18.54 157 LEU B CA 1
ATOM 3314 C C . LEU B 1 157 ? 36.865 53.389 -46.381 1.00 17.35 157 LEU B C 1
ATOM 3315 O O . LEU B 1 157 ? 35.674 53.287 -46.429 1.00 16.32 157 LEU B O 1
ATOM 3320 N N . LYS B 1 158 ? 37.534 54.030 -47.317 1.00 21.06 158 LYS B N 1
ATOM 3321 C CA . LYS B 1 158 ? 36.884 54.461 -48.573 1.00 21.58 158 LYS B CA 1
ATOM 3322 C C . LYS B 1 158 ? 36.248 53.229 -49.277 1.00 22.75 158 LYS B C 1
ATOM 3323 O O . LYS B 1 158 ? 35.086 53.256 -49.712 1.00 23.55 158 LYS B O 1
ATOM 3329 N N . GLY B 1 159 ? 36.978 52.131 -49.266 1.00 22.37 159 GLY B N 1
ATOM 3330 C CA . GLY B 1 159 ? 36.490 50.880 -49.797 1.00 24.63 159 GLY B CA 1
ATOM 3331 C C . GLY B 1 159 ? 35.293 50.360 -49.077 1.00 24.31 159 GLY B C 1
ATOM 3332 O O . GLY B 1 159 ? 34.360 49.917 -49.695 1.00 22.24 159 GLY B O 1
ATOM 3333 N N . PHE B 1 160 ? 35.300 50.433 -47.751 1.00 24.96 160 PHE B N 1
ATOM 3334 C CA . PHE B 1 160 ? 34.130 50.034 -46.964 1.00 26.00 160 PHE B CA 1
ATOM 3335 C C . PHE B 1 160 ? 32.880 50.951 -47.184 1.00 26.06 160 PHE B C 1
ATOM 3336 O O . PHE B 1 160 ? 31.734 50.478 -47.341 1.00 22.59 160 PHE B O 1
ATOM 3344 N N . GLY B 1 161 ? 33.107 52.269 -47.262 1.00 26.19 161 GLY B N 1
ATOM 3345 C CA . GLY B 1 161 ? 32.075 53.290 -47.626 1.00 25.09 161 GLY B CA 1
ATOM 3346 C C . GLY B 1 161 ? 31.348 52.968 -48.945 1.00 25.83 161 GLY B C 1
ATOM 3347 O O . GLY B 1 161 ? 30.141 53.160 -49.061 1.00 26.58 161 GLY B O 1
ATOM 3348 N N . GLU B 1 162 ? 32.111 52.431 -49.903 1.00 29.13 162 GLU B N 1
ATOM 3349 C CA . GLU B 1 162 ? 31.597 52.037 -51.217 1.00 29.55 162 GLU B CA 1
ATOM 3350 C C . GLU B 1 162 ? 30.601 50.876 -51.186 1.00 30.25 162 GLU B C 1
ATOM 3351 O O . GLU B 1 162 ? 29.703 50.805 -52.031 1.00 31.23 162 GLU B O 1
ATOM 3357 N N . ILE B 1 163 ? 30.760 49.982 -50.208 1.00 28.41 163 ILE B N 1
ATOM 3358 C CA . ILE B 1 163 ? 29.871 48.832 -50.021 1.00 32.10 163 ILE B CA 1
ATOM 3359 C C . ILE B 1 163 ? 28.803 49.095 -48.913 1.00 28.80 163 ILE B C 1
ATOM 3360 O O . ILE B 1 163 ? 27.995 48.256 -48.639 1.00 27.10 163 ILE B O 1
ATOM 3365 N N . PHE B 1 164 ? 28.777 50.302 -48.342 1.00 27.97 164 PHE B N 1
ATOM 3366 C CA . PHE B 1 164 ? 28.001 50.658 -47.127 1.00 24.39 164 PHE B CA 1
ATOM 3367 C C . PHE B 1 164 ? 26.628 51.177 -47.491 1.00 23.26 164 PHE B C 1
ATOM 3368 O O . PHE B 1 164 ? 25.677 50.959 -46.753 1.00 19.43 164 PHE B O 1
ATOM 3376 N N . PHE B 1 165 ? 26.492 51.827 -48.651 1.00 23.77 165 PHE B N 1
ATOM 3377 C CA . PHE B 1 165 ? 25.270 52.547 -49.005 1.00 26.61 165 PHE B CA 1
ATOM 3378 C C . PHE B 1 165 ? 24.782 52.028 -50.329 1.00 26.97 165 PHE B C 1
ATOM 3379 O O . PHE B 1 165 ? 25.572 51.701 -51.191 1.00 24.87 165 PHE B O 1
ATOM 3387 N N . ALA B 1 166 ? 23.475 51.940 -50.474 1.00 29.75 166 ALA B N 1
ATOM 3388 C CA . ALA B 1 166 ? 22.900 51.504 -51.752 1.00 33.74 166 ALA B CA 1
ATOM 3389 C C . ALA B 1 166 ? 22.870 52.659 -52.757 1.00 34.13 166 ALA B C 1
ATOM 3390 O O . ALA B 1 166 ? 22.926 52.435 -53.959 1.00 33.38 166 ALA B O 1
ATOM 3392 N N . LYS B 1 167 ? 22.741 53.887 -52.263 1.00 33.03 167 LYS B N 1
ATOM 3393 C CA . LYS B 1 167 ? 22.672 55.073 -53.116 1.00 32.50 167 LYS B CA 1
ATOM 3394 C C . LYS B 1 167 ? 23.957 55.878 -53.050 1.00 28.09 167 LYS B C 1
ATOM 3395 O O . LYS B 1 167 ? 24.708 55.819 -52.046 1.00 28.17 167 LYS B O 1
ATOM 3401 N N . GLU B 1 168 ? 24.243 56.596 -54.138 1.00 29.28 168 GLU B N 1
ATOM 3402 C CA . GLU B 1 168 ? 25.333 57.546 -54.128 1.00 29.83 168 GLU B CA 1
ATOM 3403 C C . GLU B 1 168 ? 24.863 58.827 -53.432 1.00 27.06 168 GLU B C 1
ATOM 3404 O O . GLU B 1 168 ? 24.063 59.540 -53.945 1.00 26.43 168 GLU B O 1
ATOM 3410 N N . HIS B 1 169 ? 25.399 59.137 -52.250 1.00 29.18 169 HIS B N 1
ATOM 3411 C CA . HIS B 1 169 ? 25.025 60.372 -51.509 1.00 25.27 169 HIS B CA 1
ATOM 3412 C C . HIS B 1 169 ? 25.981 61.505 -51.885 1.00 23.09 169 HIS B C 1
ATOM 3413 O O . HIS B 1 169 ? 27.059 61.258 -52.472 1.00 20.34 169 HIS B O 1
ATOM 3420 N N . PRO B 1 170 ? 25.582 62.759 -51.582 1.00 22.85 170 PRO B N 1
ATOM 3421 C CA . PRO B 1 170 ? 26.387 63.912 -51.941 1.00 23.20 170 PRO B CA 1
ATOM 3422 C C . PRO B 1 170 ? 27.809 63.774 -51.378 1.00 21.91 170 PRO B C 1
ATOM 3423 O O . PRO B 1 170 ? 28.011 63.223 -50.279 1.00 27.34 170 PRO B O 1
ATOM 3427 N N . GLU B 1 171 ? 28.776 64.227 -52.143 1.00 23.64 171 GLU B N 1
ATOM 3428 C CA . GLU B 1 171 ? 30.192 64.170 -51.779 1.00 24.62 171 GLU B CA 1
ATOM 3429 C C . GLU B 1 171 ? 30.442 64.714 -50.324 1.00 23.17 171 GLU B C 1
ATOM 3430 O O . GLU B 1 171 ? 31.166 64.091 -49.571 1.00 19.62 171 GLU B O 1
ATOM 3436 N N . PRO B 1 172 ? 29.866 65.870 -49.973 1.00 21.00 172 PRO B N 1
ATOM 3437 C CA . PRO B 1 172 ? 30.078 66.337 -48.592 1.00 20.66 172 PRO B CA 1
ATOM 3438 C C . PRO B 1 172 ? 29.500 65.453 -47.519 1.00 18.90 172 PRO B C 1
ATOM 3439 O O . PRO B 1 172 ? 30.086 65.426 -46.457 1.00 18.79 172 PRO B O 1
ATOM 3443 N N . LEU B 1 173 ? 28.338 64.775 -47.759 1.00 18.59 173 LEU B N 1
ATOM 3444 C CA . LEU B 1 173 ? 27.792 63.800 -46.841 1.00 18.88 173 LEU B CA 1
ATOM 3445 C C . LEU B 1 173 ? 28.699 62.556 -46.687 1.00 19.37 173 LEU B C 1
ATOM 3446 O O . LEU B 1 173 ? 28.945 62.126 -45.594 1.00 15.62 173 LEU B O 1
ATOM 3451 N N . GLN B 1 174 ? 29.153 61.992 -47.795 1.00 19.17 174 GLN B N 1
ATOM 3452 C CA . GLN B 1 174 ? 30.088 60.879 -47.741 1.00 20.06 174 GLN B CA 1
ATOM 3453 C C . GLN B 1 174 ? 31.360 61.234 -47.001 1.00 18.31 174 GLN B C 1
ATOM 3454 O O . GLN B 1 174 ? 31.853 60.405 -46.260 1.00 17.14 174 GLN B O 1
ATOM 3460 N N . GLN B 1 175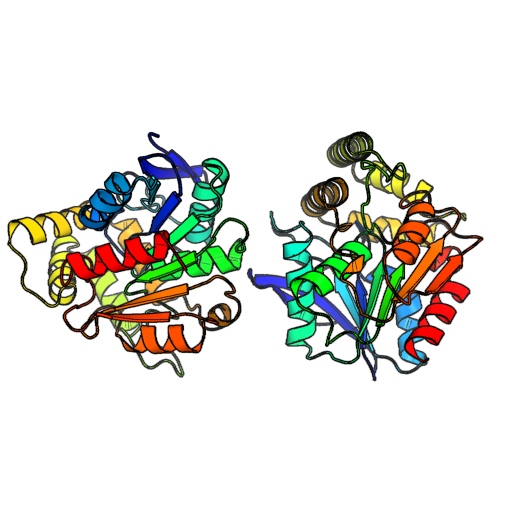 ? 31.902 62.450 -47.196 1.00 20.66 175 GLN B N 1
ATOM 3461 C CA . GLN B 1 175 ? 33.133 62.829 -46.531 1.00 21.31 175 GLN B CA 1
ATOM 3462 C C . GLN B 1 175 ? 32.937 62.942 -45.014 1.00 19.15 175 GLN B C 1
ATOM 3463 O O . GLN B 1 175 ? 33.816 62.580 -44.219 1.00 16.88 175 GLN B O 1
ATOM 3469 N N . TRP B 1 176 ? 31.814 63.508 -44.628 1.00 17.60 176 TRP B N 1
ATOM 3470 C CA . TRP B 1 176 ? 31.443 63.535 -43.229 1.00 17.05 176 TRP B CA 1
ATOM 3471 C C . TRP B 1 176 ? 31.509 62.130 -42.615 1.00 17.33 176 TRP B C 1
ATOM 3472 O O . TRP B 1 176 ? 32.035 61.948 -41.518 1.00 17.55 176 TRP B O 1
ATOM 3483 N N . PHE B 1 177 ? 30.891 61.171 -43.283 1.00 17.17 177 PHE B N 1
ATOM 3484 C CA . PHE B 1 177 ? 30.763 59.830 -42.766 1.00 18.81 177 PHE B CA 1
ATOM 3485 C C . PHE B 1 177 ? 32.105 59.134 -42.716 1.00 18.37 177 PHE B C 1
ATOM 3486 O O . PHE B 1 177 ? 32.444 58.489 -41.711 1.00 15.52 177 PHE B O 1
ATOM 3494 N N . HIS B 1 178 ? 32.872 59.297 -43.791 1.00 17.83 178 HIS B N 1
ATOM 3495 C CA . HIS B 1 178 ? 34.268 58.859 -43.812 1.00 18.47 178 HIS B CA 1
ATOM 3496 C C . HIS B 1 178 ? 35.105 59.377 -42.616 1.00 18.25 178 HIS B C 1
ATOM 3497 O O . HIS B 1 178 ? 35.758 58.598 -41.897 1.00 17.70 178 HIS B O 1
ATOM 3504 N N . ASN B 1 179 ? 35.040 60.695 -42.369 1.00 19.14 179 ASN B N 1
ATOM 3505 C CA . ASN B 1 179 ? 35.817 61.294 -41.302 1.00 19.67 179 ASN B CA 1
ATOM 3506 C C . ASN B 1 179 ? 35.409 60.803 -39.894 1.00 20.43 179 ASN B C 1
ATOM 3507 O O . ASN B 1 179 ? 36.291 60.749 -39.019 1.00 20.97 179 ASN B O 1
ATOM 3512 N N . LEU B 1 180 ? 34.128 60.381 -39.703 1.00 19.46 180 LEU B N 1
ATOM 3513 C CA . LEU B 1 180 ? 33.692 59.763 -38.447 1.00 20.22 180 LEU B CA 1
ATOM 3514 C C . LEU B 1 180 ? 34.493 58.483 -38.185 1.00 18.61 180 LEU B C 1
ATOM 3515 O O . LEU B 1 180 ? 34.825 58.185 -37.055 1.00 18.91 180 LEU B O 1
ATOM 3520 N N . SER B 1 181 ? 34.807 57.733 -39.247 1.00 17.13 181 SER B N 1
ATOM 3521 C CA . SER B 1 181 ? 35.598 56.575 -39.120 1.00 17.49 181 SER B CA 1
ATOM 3522 C C . SER B 1 181 ? 37.084 56.831 -39.040 1.00 17.95 181 SER B C 1
ATOM 3523 O O . SER B 1 181 ? 37.768 56.099 -38.337 1.00 19.83 181 SER B O 1
ATOM 3526 N N . VAL B 1 182 ? 37.593 57.869 -39.690 1.00 19.30 182 VAL B N 1
ATOM 3527 C CA . VAL B 1 182 ? 39.035 58.157 -39.597 1.00 19.46 182 VAL B CA 1
ATOM 3528 C C . VAL B 1 182 ? 39.446 58.586 -38.183 1.00 20.78 182 VAL B C 1
ATOM 3529 O O . VAL B 1 182 ? 40.507 58.215 -37.744 1.00 19.62 182 VAL B O 1
ATOM 3533 N N . ASP B 1 183 ? 38.519 59.200 -37.453 1.00 21.47 183 ASP B N 1
ATOM 3534 C CA . ASP B 1 183 ? 38.655 59.511 -36.034 1.00 23.81 183 ASP B CA 1
ATOM 3535 C C . ASP B 1 183 ? 38.890 58.319 -35.122 1.00 20.24 183 ASP B C 1
ATOM 3536 O O . ASP B 1 183 ? 39.495 58.457 -34.058 1.00 20.85 183 ASP B O 1
ATOM 3541 N N . ALA B 1 184 ? 38.417 57.170 -35.503 1.00 17.41 184 ALA B N 1
ATOM 3542 C CA . ALA B 1 184 ? 38.559 55.992 -34.728 1.00 21.38 184 ALA B CA 1
ATOM 3543 C C . ALA B 1 184 ? 40.059 55.678 -34.492 1.00 21.03 184 ALA B C 1
ATOM 3544 O O . ALA B 1 184 ? 40.936 55.958 -35.336 1.00 18.50 184 ALA B O 1
ATOM 3546 N N . SER B 1 185 ? 40.363 55.177 -33.307 1.00 19.28 185 SER B N 1
ATOM 3547 C CA . SER B 1 185 ? 41.700 54.637 -33.069 1.00 20.50 185 SER B CA 1
ATOM 3548 C C . SER B 1 185 ? 42.010 53.478 -34.069 1.00 18.94 185 SER B C 1
ATOM 3549 O O . SER B 1 185 ? 41.167 52.638 -34.320 1.00 18.03 185 SER B O 1
ATOM 3552 N N . SER B 1 186 ? 43.218 53.434 -34.625 1.00 19.98 186 SER B N 1
ATOM 3553 C CA . SER B 1 186 ? 43.582 52.338 -35.525 1.00 22.80 186 SER B CA 1
ATOM 3554 C C . SER B 1 186 ? 43.492 50.993 -34.817 1.00 20.52 186 SER B C 1
ATOM 3555 O O . SER B 1 186 ? 43.018 50.010 -35.396 1.00 20.33 186 SER B O 1
ATOM 3558 N N . HIS B 1 187 ? 43.895 50.984 -33.539 1.00 20.58 187 HIS B N 1
ATOM 3559 C CA . HIS B 1 187 ? 44.067 49.704 -32.824 1.00 21.13 187 HIS B CA 1
ATOM 3560 C C . HIS B 1 187 ? 42.719 49.180 -32.318 1.00 20.58 187 HIS B C 1
ATOM 3561 O O . HIS B 1 187 ? 42.482 47.982 -32.337 1.00 19.36 187 HIS B O 1
ATOM 3568 N N . GLY B 1 188 ? 41.821 50.069 -31.923 1.00 19.31 188 GLY B N 1
ATOM 3569 C CA . GLY B 1 188 ? 40.423 49.650 -31.677 1.00 20.32 188 GLY B CA 1
ATOM 3570 C C . GLY B 1 188 ? 39.733 49.091 -32.900 1.00 20.95 188 GLY B C 1
ATOM 3571 O O . GLY B 1 188 ? 39.074 48.060 -32.830 1.00 19.41 188 GLY B O 1
ATOM 3572 N N . THR B 1 189 ? 39.893 49.789 -34.032 1.00 20.27 189 THR B N 1
ATOM 3573 C CA . THR B 1 189 ? 39.350 49.341 -35.279 1.00 19.50 189 THR B CA 1
ATOM 3574 C C . THR B 1 189 ? 39.816 47.906 -35.537 1.00 20.40 189 THR B C 1
ATOM 3575 O O . THR B 1 189 ? 38.996 47.063 -35.850 1.00 20.34 189 THR B O 1
ATOM 3579 N N . ILE B 1 190 ? 41.103 47.627 -35.360 1.00 19.74 190 ILE B N 1
ATOM 3580 C CA . ILE B 1 190 ? 41.588 46.243 -35.564 1.00 22.46 190 ILE B CA 1
ATOM 3581 C C . ILE B 1 190 ? 40.988 45.222 -34.582 1.00 20.12 190 ILE B C 1
ATOM 3582 O O . ILE B 1 190 ? 40.451 44.207 -34.997 1.00 22.30 190 ILE B O 1
ATOM 3587 N N . GLN B 1 191 ? 41.117 45.482 -33.295 1.00 20.54 191 GLN B N 1
ATOM 3588 C CA . GLN B 1 191 ? 40.594 44.587 -32.252 1.00 24.04 191 GLN B CA 1
ATOM 3589 C C . GLN B 1 191 ? 39.077 44.329 -32.370 1.00 23.25 191 GLN B C 1
ATOM 3590 O O . GLN B 1 191 ? 38.635 43.176 -32.212 1.00 23.70 191 GLN B O 1
ATOM 3596 N N . SER B 1 192 ? 38.276 45.329 -32.770 1.00 23.26 192 SER B N 1
ATOM 3597 C CA . SER B 1 192 ? 36.841 45.107 -32.985 1.00 20.71 192 SER B CA 1
ATOM 3598 C C . SER B 1 192 ? 36.550 44.286 -34.207 1.00 21.54 192 SER B C 1
ATOM 3599 O O . SER B 1 192 ? 35.572 43.549 -34.197 1.00 19.83 192 SER B O 1
ATOM 3602 N N . ALA B 1 193 ? 37.324 44.466 -35.290 1.00 22.37 193 ALA B N 1
ATOM 3603 C CA . ALA B 1 193 ? 37.291 43.533 -36.457 1.00 23.19 193 ALA B CA 1
ATOM 3604 C C . ALA B 1 193 ? 37.540 42.086 -36.075 1.00 22.83 193 ALA B C 1
ATOM 3605 O O . ALA B 1 193 ? 36.886 41.216 -36.607 1.00 25.86 193 ALA B O 1
ATOM 3607 N N . ILE B 1 194 ? 38.439 41.835 -35.120 1.00 24.03 194 ILE B N 1
ATOM 3608 C CA . ILE B 1 194 ? 38.713 40.478 -34.605 1.00 25.32 194 ILE B CA 1
ATOM 3609 C C . ILE B 1 194 ? 37.471 39.906 -33.863 1.00 26.36 194 ILE B C 1
ATOM 3610 O O . ILE B 1 194 ? 37.127 38.752 -34.038 1.00 30.17 194 ILE B O 1
ATOM 3615 N N . ALA B 1 195 ? 36.825 40.729 -33.047 1.00 24.13 195 ALA B N 1
ATOM 3616 C CA . ALA B 1 195 ? 35.572 40.360 -32.396 1.00 25.50 195 ALA B CA 1
ATOM 3617 C C . ALA B 1 195 ? 34.480 40.138 -33.450 1.00 25.39 195 ALA B C 1
ATOM 3618 O O . ALA B 1 195 ? 33.725 39.145 -33.383 1.00 25.26 195 ALA B O 1
ATOM 3620 N N . LEU B 1 196 ? 34.398 41.025 -34.442 1.00 24.33 196 LEU B N 1
ATOM 3621 C CA . LEU B 1 196 ? 33.470 40.776 -35.565 1.00 25.74 196 LEU B CA 1
ATOM 3622 C C . LEU B 1 196 ? 33.742 39.428 -36.201 1.00 27.02 196 LEU B C 1
ATOM 3623 O O . LEU B 1 196 ? 32.810 38.667 -36.505 1.00 28.54 196 LEU B O 1
ATOM 3628 N N . ARG B 1 197 ? 35.016 39.082 -36.349 1.00 24.88 197 ARG B N 1
ATOM 3629 C CA . ARG B 1 197 ? 35.284 37.865 -37.029 1.00 30.01 197 ARG B CA 1
ATOM 3630 C C . ARG B 1 197 ? 34.808 36.668 -36.214 1.00 25.24 197 ARG B C 1
ATOM 3631 O O . ARG B 1 197 ? 34.255 35.733 -36.774 1.00 23.92 197 ARG B O 1
ATOM 3639 N N . ASP B 1 198 ? 34.986 36.742 -34.899 1.00 26.68 198 ASP B N 1
ATOM 3640 C CA . ASP B 1 198 ? 34.979 35.541 -34.052 1.00 27.24 198 ASP B CA 1
ATOM 3641 C C . ASP B 1 198 ? 33.728 35.350 -33.208 1.00 27.48 198 ASP B C 1
ATOM 3642 O O . ASP B 1 198 ? 33.446 34.221 -32.826 1.00 33.66 198 ASP B O 1
ATOM 3647 N N . GLU B 1 199 ? 32.990 36.409 -32.903 1.00 26.05 199 GLU B N 1
ATOM 3648 C CA . GLU B 1 199 ? 31.884 36.341 -31.951 1.00 27.18 199 GLU B CA 1
ATOM 3649 C C . GLU B 1 199 ? 30.682 35.627 -32.568 1.00 26.06 199 GLU B C 1
ATOM 3650 O O . GLU B 1 199 ? 30.430 35.742 -33.752 1.00 26.91 199 GLU B O 1
ATOM 3656 N N . ASP B 1 200 ? 29.949 34.872 -31.756 1.00 28.73 200 ASP B N 1
ATOM 3657 C CA . ASP B 1 200 ? 28.883 34.003 -32.247 1.00 30.41 200 ASP B CA 1
ATOM 3658 C C . ASP B 1 200 ? 27.776 33.993 -31.183 1.00 32.35 200 ASP B C 1
ATOM 3659 O O . ASP B 1 200 ? 27.966 33.430 -30.115 1.00 36.51 200 ASP B O 1
ATOM 3664 N N . LEU B 1 201 ? 26.659 34.651 -31.465 1.00 28.90 201 LEU B N 1
ATOM 3665 C CA . LEU B 1 201 ? 25.565 34.743 -30.511 1.00 33.99 201 LEU B CA 1
ATOM 3666 C C . LEU B 1 201 ? 24.414 33.787 -30.815 1.00 32.64 201 LEU B C 1
ATOM 3667 O O . LEU B 1 201 ? 23.327 33.974 -30.258 1.00 32.03 201 LEU B O 1
ATOM 3672 N N . ARG B 1 202 ? 24.631 32.736 -31.619 1.00 32.96 202 ARG B N 1
ATOM 3673 C CA . ARG B 1 202 ? 23.484 31.874 -32.025 1.00 33.36 202 ARG B CA 1
ATOM 3674 C C . ARG B 1 202 ? 22.732 31.241 -30.821 1.00 32.54 202 ARG B C 1
ATOM 3675 O O . ARG B 1 202 ? 21.522 31.357 -30.715 1.00 31.23 202 ARG B O 1
ATOM 3683 N N . ASP B 1 203 ? 23.466 30.654 -29.901 1.00 36.68 203 ASP B N 1
ATOM 3684 C CA . ASP B 1 203 ? 22.895 30.110 -28.643 1.00 42.41 203 ASP B CA 1
ATOM 3685 C C . ASP B 1 203 ? 22.071 31.104 -27.824 1.00 37.82 203 ASP B C 1
ATOM 3686 O O . ASP B 1 203 ? 21.126 30.723 -27.123 1.00 34.62 203 ASP B O 1
ATOM 3691 N N . GLY B 1 204 ? 22.449 32.376 -27.874 1.00 38.67 204 GLY B N 1
ATOM 3692 C CA . GLY B 1 204 ? 21.871 33.397 -27.026 1.00 33.83 204 GLY B CA 1
ATOM 3693 C C . GLY B 1 204 ? 20.549 33.987 -27.488 1.00 34.06 204 GLY B C 1
ATOM 3694 O O . GLY B 1 204 ? 19.759 34.428 -26.638 1.00 31.00 204 GLY B O 1
ATOM 3695 N N . LEU B 1 205 ? 20.326 34.069 -28.802 1.00 31.00 205 LEU B N 1
ATOM 3696 C CA . LEU B 1 205 ? 19.080 34.624 -29.369 1.00 33.62 205 LEU B CA 1
ATOM 3697 C C . LEU B 1 205 ? 17.779 34.150 -28.735 1.00 31.09 205 LEU B C 1
ATOM 3698 O O . LEU B 1 205 ? 16.944 34.967 -28.358 1.00 30.09 205 LEU B O 1
ATOM 3703 N N . PRO B 1 206 ? 17.592 32.826 -28.587 1.00 38.94 206 PRO B N 1
ATOM 3704 C CA . PRO B 1 206 ? 16.377 32.388 -27.857 1.00 39.97 206 PRO B CA 1
ATOM 3705 C C . PRO B 1 206 ? 16.278 32.740 -26.354 1.00 41.79 206 PRO B C 1
ATOM 3706 O O . PRO B 1 206 ? 15.239 32.464 -25.758 1.00 43.66 206 PRO B O 1
ATOM 3710 N N . LYS B 1 207 ? 17.308 33.337 -25.752 1.00 36.80 207 LYS B N 1
ATOM 3711 C CA . LYS B 1 207 ? 17.264 33.784 -24.350 1.00 38.29 207 LYS B CA 1
ATOM 3712 C C . LYS B 1 207 ? 16.788 35.209 -24.214 1.00 38.88 207 LYS B C 1
ATOM 3713 O O . LYS B 1 207 ? 16.428 35.656 -23.122 1.00 42.33 207 LYS B O 1
ATOM 3719 N N . ILE B 1 208 ? 16.737 35.917 -25.336 1.00 36.75 208 ILE B N 1
ATOM 3720 C CA . ILE B 1 208 ? 16.281 37.287 -25.342 1.00 35.01 208 ILE B CA 1
ATOM 3721 C C . ILE B 1 208 ? 14.787 37.230 -25.105 1.00 39.00 208 ILE B C 1
ATOM 3722 O O . ILE B 1 208 ? 14.125 36.416 -25.762 1.00 36.82 208 ILE B O 1
ATOM 3727 N N . THR B 1 209 ? 14.290 38.058 -24.163 1.00 38.85 209 THR B N 1
ATOM 3728 C CA . THR B 1 209 ? 12.852 38.172 -23.800 1.00 42.45 209 THR B CA 1
ATOM 3729 C C . THR B 1 209 ? 12.208 39.505 -24.153 1.00 41.02 209 THR B C 1
ATOM 3730 O O . THR B 1 209 ? 10.988 39.608 -24.163 1.00 43.64 209 THR B O 1
ATOM 3734 N N . VAL B 1 210 ? 13.019 40.528 -24.392 1.00 32.37 210 VAL B N 1
ATOM 3735 C CA . VAL B 1 210 ? 12.545 41.891 -24.539 1.00 32.58 210 VAL B CA 1
ATOM 3736 C C . VAL B 1 210 ? 11.856 42.025 -25.890 1.00 28.67 210 VAL B C 1
ATOM 3737 O O . VAL B 1 210 ? 12.260 41.374 -26.861 1.00 32.81 210 VAL B O 1
ATOM 3741 N N . ASP B 1 211 ? 10.861 42.886 -25.941 1.00 26.53 211 ASP B N 1
ATOM 3742 C CA . ASP B 1 211 ? 10.247 43.341 -27.198 1.00 26.99 211 ASP B CA 1
ATOM 3743 C C . ASP B 1 211 ? 11.294 43.831 -28.175 1.00 27.38 211 ASP B C 1
ATOM 3744 O O . ASP B 1 211 ? 12.001 44.779 -27.864 1.00 24.49 211 ASP B O 1
ATOM 3749 N N . THR B 1 212 ? 11.362 43.193 -29.349 1.00 26.84 212 THR B N 1
ATOM 3750 C CA . THR B 1 212 ? 12.351 43.551 -30.371 1.00 27.59 212 THR B CA 1
ATOM 3751 C C . THR B 1 212 ? 11.765 44.003 -31.729 1.00 28.89 212 THR B C 1
ATOM 3752 O O . THR B 1 212 ? 10.732 43.467 -32.213 1.00 25.92 212 THR B O 1
ATOM 3756 N N . LEU B 1 213 ? 12.412 45.029 -32.301 1.00 28.16 213 LEU B N 1
ATOM 3757 C CA . LEU B 1 213 ? 12.239 45.422 -33.697 1.00 26.30 213 LEU B CA 1
ATOM 3758 C C . LEU B 1 213 ? 13.548 45.255 -34.460 1.00 26.12 213 LEU B C 1
ATOM 3759 O O . LEU B 1 213 ? 14.568 45.826 -34.040 1.00 23.68 213 LEU B O 1
ATOM 3764 N N . ILE B 1 214 ? 13.486 44.541 -35.609 1.00 23.34 214 ILE B N 1
ATOM 3765 C CA . ILE B 1 214 ? 14.607 44.342 -36.502 1.00 26.04 214 ILE B CA 1
ATOM 3766 C C . ILE B 1 214 ? 14.356 45.254 -37.705 1.00 26.56 214 ILE B C 1
ATOM 3767 O O . ILE B 1 214 ? 13.317 45.147 -38.344 1.00 25.03 214 ILE B O 1
ATOM 3772 N N . MET B 1 215 ? 15.330 46.105 -38.001 1.00 23.94 215 MET B N 1
ATOM 3773 C CA . MET B 1 215 ? 15.306 47.016 -39.134 1.00 24.21 215 MET B CA 1
ATOM 3774 C C . MET B 1 215 ? 16.491 46.552 -39.993 1.00 22.52 215 MET B C 1
ATOM 3775 O O . MET B 1 215 ? 17.627 46.439 -39.458 1.00 20.24 215 MET B O 1
ATOM 3780 N N . HIS B 1 216 ? 16.280 46.257 -41.300 1.00 19.73 216 HIS B N 1
ATOM 3781 C CA . HIS B 1 216 ? 17.420 45.814 -42.101 1.00 20.52 216 HIS B CA 1
ATOM 3782 C C . HIS B 1 216 ? 17.193 46.107 -43.601 1.00 22.03 216 HIS B C 1
ATOM 3783 O O . HIS B 1 216 ? 16.064 45.966 -44.098 1.00 25.62 216 HIS B O 1
ATOM 3790 N N . GLY B 1 217 ? 18.268 46.557 -44.256 1.00 22.85 217 GLY B N 1
ATOM 3791 C CA . GLY B 1 217 ? 18.300 46.835 -45.702 1.00 24.33 217 GLY B CA 1
ATOM 3792 C C . GLY B 1 217 ? 18.299 45.567 -46.546 1.00 27.11 217 GLY B C 1
ATOM 3793 O O . GLY B 1 217 ? 19.111 44.643 -46.330 1.00 26.99 217 GLY B O 1
ATOM 3794 N N . LYS B 1 218 ? 17.400 45.532 -47.532 1.00 27.11 218 LYS B N 1
ATOM 3795 C CA . LYS B 1 218 ? 17.352 44.405 -48.436 1.00 30.12 218 LYS B CA 1
ATOM 3796 C C . LYS B 1 218 ? 18.679 44.284 -49.185 1.00 30.09 218 LYS B C 1
ATOM 3797 O O . LYS B 1 218 ? 19.137 43.162 -49.415 1.00 32.86 218 LYS B O 1
ATOM 3803 N N . LYS B 1 219 ? 19.336 45.431 -49.471 1.00 27.92 219 LYS B N 1
ATOM 3804 C CA . LYS B 1 219 ? 20.577 45.473 -50.234 1.00 28.97 219 LYS B CA 1
ATOM 3805 C C . LYS B 1 219 ? 21.899 45.585 -49.476 1.00 26.37 219 LYS B C 1
ATOM 3806 O O . LYS B 1 219 ? 22.914 45.927 -50.058 1.00 26.83 219 LYS B O 1
ATOM 3812 N N . ASP B 1 220 ? 21.907 45.223 -48.187 1.00 23.95 220 ASP B N 1
ATOM 3813 C CA . ASP B 1 220 ? 23.065 45.354 -47.358 1.00 22.84 220 ASP B CA 1
ATOM 3814 C C . ASP B 1 220 ? 24.130 44.354 -47.818 1.00 24.22 220 ASP B C 1
ATOM 3815 O O . ASP B 1 220 ? 23.882 43.153 -47.857 1.00 24.28 220 ASP B O 1
ATOM 3820 N N . GLN B 1 221 ? 25.299 44.859 -48.197 1.00 24.96 221 GLN B N 1
ATOM 3821 C CA . GLN B 1 221 ? 26.410 44.045 -48.631 1.00 28.22 221 GLN B CA 1
ATOM 3822 C C . GLN B 1 221 ? 27.334 43.750 -47.459 1.00 32.23 221 GLN B C 1
ATOM 3823 O O . GLN B 1 221 ? 28.231 42.935 -47.550 1.00 32.62 221 GLN B O 1
ATOM 3829 N N . VAL B 1 222 ? 27.143 44.459 -46.354 1.00 29.76 222 VAL B N 1
ATOM 3830 C CA . VAL B 1 222 ? 28.013 44.331 -45.196 1.00 28.27 222 VAL B CA 1
ATOM 3831 C C . VAL B 1 222 ? 27.528 43.210 -44.232 1.00 29.48 222 VAL B C 1
ATOM 3832 O O . VAL B 1 222 ? 28.305 42.310 -43.881 1.00 29.83 222 VAL B O 1
ATOM 3836 N N . CYS B 1 223 ? 26.272 43.370 -43.774 1.00 25.45 223 CYS B N 1
ATOM 3837 C CA . CYS B 1 223 ? 25.492 42.399 -43.069 1.00 25.58 223 CYS B CA 1
ATOM 3838 C C . CYS B 1 223 ? 24.331 41.977 -43.977 1.00 22.48 223 CYS B C 1
ATOM 3839 O O . CYS B 1 223 ? 23.335 42.669 -44.130 1.00 23.12 223 CYS B O 1
ATOM 3842 N N . PRO B 1 224 ? 24.439 40.804 -44.567 1.00 25.65 224 PRO B N 1
ATOM 3843 C CA . PRO B 1 224 ? 23.426 40.432 -45.512 1.00 23.97 224 PRO B CA 1
ATOM 3844 C C . PRO B 1 224 ? 22.030 40.268 -44.878 1.00 24.56 224 PRO B C 1
ATOM 3845 O O . PRO B 1 224 ? 21.847 39.838 -43.676 1.00 24.53 224 PRO B O 1
ATOM 3849 N N . PHE B 1 225 ? 21.048 40.598 -45.677 1.00 21.44 225 PHE B N 1
ATOM 3850 C CA . PHE B 1 225 ? 19.675 40.516 -45.219 1.00 24.31 225 PHE B CA 1
ATOM 3851 C C . PHE B 1 225 ? 19.299 39.187 -44.556 1.00 27.60 225 PHE B C 1
ATOM 3852 O O . PHE B 1 225 ? 18.448 39.190 -43.618 1.00 25.97 225 PHE B O 1
ATOM 3860 N N . GLU B 1 226 ? 19.922 38.074 -45.013 1.00 30.09 226 GLU B N 1
ATOM 3861 C CA . GLU B 1 226 ? 19.739 36.770 -44.382 1.00 30.02 226 GLU B CA 1
ATOM 3862 C C . GLU B 1 226 ? 19.975 36.786 -42.841 1.00 30.54 226 GLU B C 1
ATOM 3863 O O . GLU B 1 226 ? 19.279 36.055 -42.092 1.00 27.20 226 GLU B O 1
ATOM 3869 N N . PHE B 1 227 ? 20.921 37.602 -42.369 1.00 25.85 227 PHE B N 1
ATOM 3870 C CA . PHE B 1 227 ? 21.092 37.764 -40.884 1.00 22.59 227 PHE B CA 1
ATOM 3871 C C . PHE B 1 227 ? 19.762 38.173 -40.233 1.00 23.51 227 PHE B C 1
ATOM 3872 O O . PHE B 1 227 ? 19.402 37.679 -39.143 1.00 22.81 227 PHE B O 1
ATOM 3880 N N . ALA B 1 228 ? 19.020 39.074 -40.889 1.00 24.10 228 ALA B N 1
ATOM 3881 C CA . ALA B 1 228 ? 17.740 39.555 -40.358 1.00 25.35 228 ALA B CA 1
ATOM 3882 C C . ALA B 1 228 ? 16.705 38.449 -40.263 1.00 27.41 228 ALA B C 1
ATOM 3883 O O . ALA B 1 228 ? 16.005 38.340 -39.289 1.00 27.04 228 ALA B O 1
ATOM 3885 N N . GLU B 1 229 ? 16.611 37.627 -41.304 1.00 29.32 229 GLU B N 1
ATOM 3886 C CA . GLU B 1 229 ? 15.741 36.452 -41.258 1.00 29.02 229 GLU B CA 1
ATOM 3887 C C . GLU B 1 229 ? 16.074 35.543 -40.080 1.00 27.37 229 GLU B C 1
ATOM 3888 O O . GLU B 1 229 ? 15.196 35.041 -39.396 1.00 26.63 229 GLU B O 1
ATOM 3894 N N . VAL B 1 230 ? 17.343 35.350 -39.816 1.00 25.10 230 VAL B N 1
ATOM 3895 C CA . VAL B 1 230 ? 17.757 34.476 -38.739 1.00 28.58 230 VAL B CA 1
ATOM 3896 C C . VAL B 1 230 ? 17.362 35.074 -37.381 1.00 30.79 230 VAL B C 1
ATOM 3897 O O . VAL B 1 230 ? 16.798 34.380 -36.510 1.00 30.21 230 VAL B O 1
ATOM 3901 N N . MET B 1 231 ? 17.575 36.368 -37.240 1.00 25.86 231 MET B N 1
ATOM 3902 C CA . MET B 1 231 ? 17.236 37.035 -35.997 1.00 27.10 231 MET B CA 1
ATOM 3903 C C . MET B 1 231 ? 15.759 37.001 -35.715 1.00 26.37 231 MET B C 1
ATOM 3904 O O . MET B 1 231 ? 15.385 36.778 -34.577 1.00 26.67 231 MET B O 1
ATOM 3909 N N . HIS B 1 232 ? 14.945 37.246 -36.751 1.00 26.11 232 HIS B N 1
ATOM 3910 C CA . HIS B 1 232 ? 13.479 37.282 -36.666 1.00 28.35 232 HIS B CA 1
ATOM 3911 C C . HIS B 1 232 ? 12.905 35.893 -36.279 1.00 30.14 232 HIS B C 1
ATOM 3912 O O . HIS B 1 232 ? 11.872 35.809 -35.599 1.00 31.67 232 HIS B O 1
ATOM 3919 N N . GLU B 1 233 ? 13.551 34.827 -36.732 1.00 33.86 233 GLU B N 1
ATOM 3920 C CA . GLU B 1 233 ? 13.077 33.498 -36.425 1.00 40.58 233 GLU B CA 1
ATOM 3921 C C . GLU B 1 233 ? 13.351 33.147 -34.966 1.00 40.21 233 GLU B C 1
ATOM 3922 O O . GLU B 1 233 ? 12.510 32.504 -34.333 1.00 47.05 233 GLU B O 1
ATOM 3928 N N . ASN B 1 234 ? 14.482 33.612 -34.447 1.00 32.58 234 ASN B N 1
ATOM 3929 C CA . ASN B 1 234 ? 15.021 33.162 -33.172 1.00 33.23 234 ASN B CA 1
ATOM 3930 C C . ASN B 1 234 ? 14.797 34.065 -31.961 1.00 36.22 234 ASN B C 1
ATOM 3931 O O . ASN B 1 234 ? 14.912 33.591 -30.808 1.00 39.32 234 ASN B O 1
ATOM 3936 N N . ILE B 1 235 ? 14.519 35.342 -32.187 1.00 28.66 235 ILE B N 1
ATOM 3937 C CA . ILE B 1 235 ? 14.196 36.248 -31.081 1.00 30.37 235 ILE B CA 1
ATOM 3938 C C . ILE B 1 235 ? 12.670 36.272 -30.995 1.00 32.27 235 ILE B C 1
ATOM 3939 O O . ILE B 1 235 ? 11.977 36.657 -31.956 1.00 29.65 235 ILE B O 1
ATOM 3944 N N . ALA B 1 236 ? 12.166 35.889 -29.819 1.00 36.10 236 ALA B N 1
ATOM 3945 C CA . ALA B 1 236 ? 10.755 35.783 -29.522 1.00 33.60 236 ALA B CA 1
ATOM 3946 C C . ALA B 1 236 ? 9.983 37.073 -29.635 1.00 32.49 236 ALA B C 1
ATOM 3947 O O . ALA B 1 236 ? 10.369 38.154 -29.115 1.00 34.95 236 ALA B O 1
ATOM 3949 N N . GLY B 1 237 ? 8.911 37.006 -30.387 1.00 31.63 237 GLY B N 1
ATOM 3950 C CA . GLY B 1 237 ? 8.103 38.166 -30.615 1.00 33.23 237 GLY B CA 1
ATOM 3951 C C . GLY B 1 237 ? 8.674 39.305 -31.453 1.00 32.90 237 GLY B C 1
ATOM 3952 O O . GLY B 1 237 ? 7.944 40.225 -31.708 1.00 29.24 237 GLY B O 1
ATOM 3953 N N . SER B 1 238 ? 9.948 39.257 -31.878 1.00 32.57 238 SER B N 1
ATOM 3954 C CA . SER B 1 238 ? 10.520 40.288 -32.774 1.00 31.11 238 SER B CA 1
ATOM 3955 C C . SER B 1 238 ? 9.650 40.646 -33.999 1.00 30.08 238 SER B C 1
ATOM 3956 O O . SER B 1 238 ? 9.090 39.755 -34.635 1.00 32.11 238 SER B O 1
ATOM 3959 N N . ARG B 1 239 ? 9.539 41.935 -34.312 1.00 29.46 239 ARG B N 1
ATOM 3960 C CA . ARG B 1 239 ? 8.983 42.415 -35.593 1.00 32.72 239 ARG B CA 1
ATOM 3961 C C . ARG B 1 239 ? 10.107 42.684 -36.577 1.00 32.80 239 ARG B C 1
ATOM 3962 O O . ARG B 1 239 ? 11.215 42.995 -36.176 1.00 34.50 239 ARG B O 1
ATOM 3970 N N . LEU B 1 240 ? 9.819 42.599 -37.863 1.00 29.84 240 LEU B N 1
ATOM 3971 C CA . LEU B 1 240 ? 10.834 42.871 -38.894 1.00 30.78 240 LEU B CA 1
ATOM 3972 C C . LEU B 1 240 ? 10.330 43.942 -39.834 1.00 31.66 240 LEU B C 1
ATOM 3973 O O . LEU B 1 240 ? 9.287 43.754 -40.453 1.00 28.17 240 LEU B O 1
ATOM 3978 N N . GLU B 1 241 ? 11.062 45.058 -39.956 1.00 33.20 241 GLU B N 1
ATOM 3979 C CA . GLU B 1 241 ? 10.789 46.051 -40.998 1.00 29.97 241 GLU B CA 1
ATOM 3980 C C . GLU B 1 241 ? 11.914 46.082 -42.041 1.00 28.14 241 GLU B C 1
ATOM 3981 O O . GLU B 1 241 ? 13.031 46.466 -41.740 1.00 24.29 241 GLU B O 1
ATOM 3987 N N . VAL B 1 242 ? 11.571 45.750 -43.279 1.00 25.39 242 VAL B N 1
ATOM 3988 C CA . VAL B 1 242 ? 12.509 45.598 -44.369 1.00 23.61 242 VAL B CA 1
ATOM 3989 C C . VAL B 1 242 ? 12.629 46.974 -45.016 1.00 25.13 242 VAL B C 1
ATOM 3990 O O . VAL B 1 242 ? 11.643 47.593 -45.393 1.00 29.51 242 VAL B O 1
ATOM 3994 N N . PHE B 1 243 ? 13.858 47.394 -45.236 1.00 27.22 243 PHE B N 1
ATOM 3995 C CA . PHE B 1 243 ? 14.144 48.620 -45.905 1.00 26.65 243 PHE B CA 1
ATOM 3996 C C . PHE B 1 243 ? 14.485 48.245 -47.339 1.00 25.78 243 PHE B C 1
ATOM 3997 O O . PHE B 1 243 ? 15.568 47.760 -47.620 1.00 24.76 243 PHE B O 1
ATOM 4005 N N . GLU B 1 244 ? 13.536 48.484 -48.241 1.00 26.54 244 GLU B N 1
ATOM 4006 C CA . GLU B 1 244 ? 13.611 47.933 -49.612 1.00 33.14 244 GLU B CA 1
ATOM 4007 C C . GLU B 1 244 ? 14.645 48.633 -50.429 1.00 32.60 244 GLU B C 1
ATOM 4008 O O . GLU B 1 244 ? 15.201 48.057 -51.372 1.00 33.09 244 GLU B O 1
ATOM 4014 N N . GLU B 1 245 ? 14.895 49.894 -50.089 1.00 30.74 245 GLU B N 1
ATOM 4015 C CA . GLU B 1 245 ? 15.694 50.748 -50.899 1.00 32.37 245 GLU B CA 1
ATOM 4016 C C . GLU B 1 245 ? 17.076 50.998 -50.247 1.00 32.94 245 GLU B C 1
ATOM 4017 O O . GLU B 1 245 ? 17.838 51.826 -50.734 1.00 28.06 245 GLU B O 1
ATOM 4023 N N . SER B 1 246 ? 17.448 50.221 -49.223 1.00 28.60 246 SER B N 1
ATOM 4024 C CA . SER B 1 246 ? 18.628 50.523 -48.432 1.00 27.93 246 SER B CA 1
ATOM 4025 C C . SER B 1 246 ? 19.633 49.421 -48.436 1.00 25.18 246 SER B C 1
ATOM 4026 O O . SER B 1 246 ? 19.285 48.249 -48.433 1.00 23.41 246 SER B O 1
ATOM 4029 N N . GLY B 1 247 ? 20.882 49.831 -48.381 1.00 22.01 247 GLY B N 1
ATOM 4030 C CA . GLY B 1 247 ? 21.968 48.976 -48.062 1.00 21.74 247 GLY B CA 1
ATOM 4031 C C . GLY B 1 247 ? 22.129 48.952 -46.545 1.00 22.82 247 GLY B C 1
ATOM 4032 O O . GLY B 1 247 ? 21.159 49.056 -45.750 1.00 22.58 247 GLY B O 1
ATOM 4033 N N . HIS B 1 248 ? 23.371 48.854 -46.157 1.00 21.49 248 HIS B N 1
ATOM 4034 C CA . HIS B 1 248 ? 23.734 48.795 -44.746 1.00 21.83 248 HIS B CA 1
ATOM 4035 C C . HIS B 1 248 ? 23.333 50.103 -44.077 1.00 21.82 248 HIS B C 1
ATOM 4036 O O . HIS B 1 248 ? 22.567 50.098 -43.121 1.00 23.79 248 HIS B O 1
ATOM 4043 N N . GLY B 1 249 ? 23.702 51.201 -44.693 1.00 21.77 249 GLY B N 1
ATOM 4044 C CA . GLY B 1 249 ? 23.464 52.511 -44.119 1.00 20.68 249 GLY B CA 1
ATOM 4045 C C . GLY B 1 249 ? 22.079 53.023 -44.308 1.00 20.50 249 GLY B C 1
ATOM 4046 O O . GLY B 1 249 ? 21.904 54.071 -44.906 1.00 20.38 249 GLY B O 1
ATOM 4047 N N . MET B 1 250 ? 21.062 52.325 -43.766 1.00 22.64 250 MET B N 1
ATOM 4048 C CA . MET B 1 250 ? 19.697 52.819 -43.946 1.00 23.87 250 MET B CA 1
ATOM 4049 C C . MET B 1 250 ? 19.443 54.186 -43.377 1.00 23.04 250 MET B C 1
ATOM 4050 O O . MET B 1 250 ? 18.515 54.888 -43.789 1.00 20.97 250 MET B O 1
ATOM 4055 N N . PHE B 1 251 ? 20.238 54.544 -42.375 1.00 22.33 251 PHE B N 1
ATOM 4056 C CA . PHE B 1 251 ? 20.042 55.822 -41.683 1.00 22.21 251 PHE B CA 1
ATOM 4057 C C . PHE B 1 251 ? 20.259 57.031 -42.603 1.00 25.36 251 PHE B C 1
ATOM 4058 O O . PHE B 1 251 ? 19.808 58.129 -42.267 1.00 31.65 251 PHE B O 1
ATOM 4066 N N . LEU B 1 252 ? 20.911 56.831 -43.761 1.00 24.33 252 LEU B N 1
ATOM 4067 C CA . LEU B 1 252 ? 20.938 57.772 -44.861 1.00 23.87 252 LEU B CA 1
ATOM 4068 C C . LEU B 1 252 ? 20.239 57.313 -46.157 1.00 23.95 252 LEU B C 1
ATOM 4069 O O . LEU B 1 252 ? 19.683 58.145 -46.869 1.00 28.97 252 LEU B O 1
ATOM 4074 N N . ASP B 1 253 ? 20.316 56.027 -46.515 1.00 25.57 253 ASP B N 1
ATOM 4075 C CA . ASP B 1 253 ? 19.651 55.530 -47.728 1.00 26.94 253 ASP B CA 1
ATOM 4076 C C . ASP B 1 253 ? 18.114 55.804 -47.678 1.00 25.83 253 ASP B C 1
ATOM 4077 O O . ASP B 1 253 ? 17.545 56.206 -48.701 1.00 27.37 253 ASP B O 1
ATOM 4082 N N . GLU B 1 254 ? 17.486 55.606 -46.506 1.00 25.32 254 GLU B N 1
ATOM 4083 C CA . GLU B 1 254 ? 16.047 55.855 -46.255 1.00 26.51 254 GLU B CA 1
ATOM 4084 C C . GLU B 1 254 ? 15.900 56.603 -44.949 1.00 25.43 254 GLU B C 1
ATOM 4085 O O . GLU B 1 254 ? 15.199 56.203 -44.040 1.00 25.55 254 GLU B O 1
ATOM 4091 N N . ARG B 1 255 ? 16.587 57.727 -44.898 1.00 25.90 255 ARG B N 1
ATOM 4092 C CA . ARG B 1 255 ? 16.642 58.535 -43.725 1.00 28.50 255 ARG B CA 1
ATOM 4093 C C . ARG B 1 255 ? 15.302 58.739 -43.034 1.00 24.86 255 ARG B C 1
ATOM 4094 O O . ARG B 1 255 ? 15.165 58.472 -41.841 1.00 25.24 255 ARG B O 1
ATOM 4102 N N . GLU B 1 256 ? 14.341 59.279 -43.774 1.00 26.61 256 GLU B N 1
ATOM 4103 C CA . GLU B 1 256 ? 13.026 59.583 -43.234 1.00 28.03 256 GLU B CA 1
ATOM 4104 C C . GLU B 1 256 ? 12.278 58.371 -42.704 1.00 26.42 256 GLU B C 1
ATOM 4105 O O . GLU B 1 256 ? 11.744 58.397 -41.551 1.00 27.10 256 GLU B O 1
ATOM 4111 N N . LYS B 1 257 ? 12.274 57.281 -43.483 1.00 25.46 257 LYS B N 1
ATOM 4112 C CA . LYS B 1 257 ? 11.610 56.056 -43.038 1.00 27.63 257 LYS B CA 1
ATOM 4113 C C . LYS B 1 257 ? 12.310 55.443 -41.795 1.00 26.71 257 LYS B C 1
ATOM 4114 O O . LYS B 1 257 ? 11.678 55.030 -40.794 1.00 24.81 257 LYS B O 1
ATOM 4120 N N . PHE B 1 258 ? 13.628 55.418 -41.843 1.00 27.40 258 PHE B N 1
ATOM 4121 C CA . PHE B 1 258 ? 14.388 54.885 -40.712 1.00 26.05 258 PHE B CA 1
ATOM 4122 C C . PHE B 1 258 ? 14.061 55.694 -39.457 1.00 25.33 258 PHE B C 1
ATOM 4123 O O . PHE B 1 258 ? 13.687 55.104 -38.442 1.00 25.58 258 PHE B O 1
ATOM 4131 N N . THR B 1 259 ? 14.192 57.029 -39.530 1.00 25.14 259 THR B N 1
ATOM 4132 C CA . THR B 1 259 ? 13.902 57.898 -38.385 1.00 26.52 259 THR B CA 1
ATOM 4133 C C . THR B 1 259 ? 12.469 57.785 -37.884 1.00 27.53 259 THR B C 1
ATOM 4134 O O . THR B 1 259 ? 12.219 57.643 -36.718 1.00 24.99 259 THR B O 1
ATOM 4138 N N . GLU B 1 260 ? 11.499 57.817 -38.765 1.00 30.10 260 GLU B N 1
ATOM 4139 C CA . GLU B 1 260 ? 10.147 57.839 -38.275 1.00 32.06 260 GLU B CA 1
ATOM 4140 C C . GLU B 1 260 ? 9.647 56.449 -37.794 1.00 30.72 260 GLU B C 1
ATOM 4141 O O . GLU B 1 260 ? 8.891 56.391 -36.874 1.00 30.86 260 GLU B O 1
ATOM 4147 N N . THR B 1 261 ? 10.173 55.339 -38.325 1.00 29.58 261 THR B N 1
ATOM 4148 C CA . THR B 1 261 ? 10.003 54.007 -37.725 1.00 29.80 261 THR B CA 1
ATOM 4149 C C . THR B 1 261 ? 10.616 53.902 -36.299 1.00 29.93 261 THR B C 1
ATOM 4150 O O . THR B 1 261 ? 10.061 53.272 -35.392 1.00 27.12 261 THR B O 1
ATOM 4154 N N . LEU B 1 262 ? 11.771 54.527 -36.115 1.00 28.73 262 LEU B N 1
ATOM 4155 C CA . LEU B 1 262 ? 12.521 54.433 -34.848 1.00 28.42 262 LEU B CA 1
ATOM 4156 C C . LEU B 1 262 ? 11.708 55.197 -33.794 1.00 27.36 262 LEU B C 1
ATOM 4157 O O . LEU B 1 262 ? 11.436 54.731 -32.697 1.00 25.85 262 LEU B O 1
ATOM 4162 N N . VAL B 1 263 ? 11.231 56.360 -34.204 1.00 27.09 263 VAL B N 1
ATOM 4163 C CA . VAL B 1 263 ? 10.481 57.236 -33.347 1.00 29.86 263 VAL B CA 1
ATOM 4164 C C . VAL B 1 263 ? 9.165 56.646 -32.907 1.00 30.65 263 VAL B C 1
ATOM 4165 O O . VAL B 1 263 ? 8.798 56.776 -31.747 1.00 26.43 263 VAL B O 1
ATOM 4169 N N . SER B 1 264 ? 8.436 56.086 -33.870 1.00 32.90 264 SER B N 1
ATOM 4170 C CA . SER B 1 264 ? 7.192 55.408 -33.588 1.00 34.24 264 SER B CA 1
ATOM 4171 C C . SER B 1 264 ? 7.363 54.272 -32.602 1.00 34.46 264 SER B C 1
ATOM 4172 O O . SER B 1 264 ? 6.561 54.142 -31.705 1.00 32.23 264 SER B O 1
ATOM 4175 N N . TYR B 1 265 ? 8.381 53.431 -32.794 1.00 29.40 265 TYR B N 1
ATOM 4176 C CA . TYR B 1 265 ? 8.658 52.339 -31.879 1.00 28.46 265 TYR B CA 1
ATOM 4177 C C . TYR B 1 265 ? 9.094 52.810 -30.476 1.00 28.33 265 TYR B C 1
ATOM 4178 O O . TYR B 1 265 ? 8.690 52.209 -29.481 1.00 28.85 265 TYR B O 1
ATOM 4187 N N . VAL B 1 266 ? 9.900 53.867 -30.392 1.00 30.42 266 VAL B N 1
ATOM 4188 C CA . VAL B 1 266 ? 10.205 54.457 -29.068 1.00 36.16 266 VAL B CA 1
ATOM 4189 C C . VAL B 1 266 ? 8.914 54.907 -28.371 1.00 35.30 266 VAL B C 1
ATOM 4190 O O . VAL B 1 266 ? 8.743 54.615 -27.191 1.00 30.94 266 VAL B O 1
ATOM 4194 N N . LYS B 1 267 ? 8.014 55.559 -29.130 1.00 36.60 267 LYS B N 1
ATOM 4195 C CA . LYS B 1 267 ? 6.648 55.929 -28.642 1.00 40.22 267 LYS B CA 1
ATOM 4196 C C . LYS B 1 267 ? 5.777 54.726 -28.202 1.00 42.60 267 LYS B C 1
ATOM 4197 O O . LYS B 1 267 ? 5.132 54.797 -27.165 1.00 44.05 267 LYS B O 1
ATOM 4203 N N . SER B 1 268 ? 5.752 53.631 -28.984 1.00 40.47 268 SER B N 1
ATOM 4204 C CA . SER B 1 268 ? 5.076 52.402 -28.577 1.00 40.58 268 SER B CA 1
ATOM 4205 C C . SER B 1 268 ? 5.615 51.108 -29.192 1.00 44.05 268 SER B C 1
ATOM 4206 O O . SER B 1 268 ? 5.833 51.030 -30.400 1.00 36.91 268 SER B O 1
ATOM 4209 N N . SER B 1 269 ? 5.686 50.069 -28.358 1.00 49.71 269 SER B N 1
ATOM 4210 C CA . SER B 1 269 ? 6.170 48.745 -28.740 1.00 51.04 269 SER B CA 1
ATOM 4211 C C . SER B 1 269 ? 5.085 47.962 -29.474 1.00 51.87 269 SER B C 1
ATOM 4212 O O . SER B 1 269 ? 5.351 47.347 -30.493 1.00 44.74 269 SER B O 1
#

Solvent-accessible surface area: 21056 Å² total; per-residue (Å²): 159,20,74,83,6,90,3,42,37,27,13,86,0,9,0,16,46,51,38,85,45,90,10,1,0,0,0,0,3,20,2,2,5,2,57,1,0,57,70,3,33,78,73,1,57,137,55,41,32,60,1,0,0,0,2,3,2,1,1,20,113,13,73,41,36,92,71,9,6,58,3,69,36,2,0,27,5,0,25,4,0,5,88,81,37,174,4,90,66,0,5,0,0,0,0,7,2,0,0,0,0,0,0,41,1,3,52,73,72,32,40,116,49,8,44,28,0,0,0,0,0,0,3,0,2,1,17,0,69,49,114,84,2,90,64,22,29,49,88,112,91,4,57,56,39,15,85,61,9,142,134,69,49,76,64,12,8,145,37,17,25,121,59,4,18,37,76,158,25,85,143,102,41,80,97,62,13,46,66,14,5,48,75,4,24,55,73,0,1,23,64,0,3,58,8,8,51,61,34,61,6,76,145,12,1,87,146,4,112,12,100,4,0,0,0,0,0,109,128,10,101,3,0,26,13,66,0,0,78,21,0,78,134,54,3,84,83,15,106,45,45,38,0,112,99,0,0,1,0,0,2,13,5,26,103,106,73,0,9,102,17,1,11,63,20,10,103,114,134,50,85,76,10,112,2,120,82,34,12,96,1,21,2,51,6,52,32,88,46,88,12,1,0,0,0,0,2,15,4,2,5,4,63,1,1,52,67,1,39,83,85,0,52,116,70,47,37,51,0,0,0,0,2,4,1,1,1,16,131,14,54,36,34,84,89,7,6,59,4,72,37,2,0,20,4,1,16,29,0,1,85,86,46,167,7,87,71,0,6,0,0,0,0,7,1,0,0,0,0,0,0,37,1,5,15,24,59,33,48,117,40,11,43,17,0,0,0,0,0,0,3,0,2,1,12,0,68,47,133,66,5,89,66,18,29,58,88,112,92,3,53,38,34,10,91,58,9,140,141,82,44,74,65,12,8,135,33,15,27,128,66,5,26,41,94,175,26,87,145,90,41,84,96,62,14,43,70,15,5,48,78,3,23,53,75,0,0,25,65,0,4,60,7,10,54,66,34,63,6,71,124,8,1,86,69,4,105,12,72,2,7,0,0,0,0,110,106,9,113,2,0,26,19,76,0,0,89,24,0,75,155,66,3,70,72,11,140,47,74,38,0,111,101,0,2,1,0,0,0,16,5,22,99,92,75,0,4,68,28,0,5,67,14,14,124,80,58

Sequence (537 aa):
MGTFIQAVDGTKIYVEDIGSGQPVVMLHGWPANNNMFEYQKNRLLEEGYRYIGVDYRGYGKSDAPATGYDYTTMASDINEVIQQLKLTNVTLLGFSMGGGIALKYLLNHGESNVSKLILAGAAAPVFTQRDGYPYGMTKDEVDALIEDTKQDRPSMLKGFGEIFFAKEHPEPLQQWFHNLSVDASSHGTIQSAIALRDEDLRDGLPKITVDTLIMHGKKDQVCPFEFAEVMHENIAGSRLEVFEESGHGMFLDEREKFTETLVSYVKSMGTFIQAVDGTKIYVEDIGSGQPVVMLHGWPANNNMFEYQKNRLLEEGYRYIGVDYRGYGKSDAPATGYDYTTMASDINEVIQQLKLTNVTLLGFSMGGGIALKYLLNHGESNVSKLILAGAAAPVFTQRDGYPYGMTKDEVDALIEDTKQDRPSMLKGFGEIFFAKEHPEPLQQWFHNLSVDASSHGTIQSAIALRDEDLRDGLPKITVDTLIMHGKKDQVCPFEFAEVMHENIAGSRLEVFEESGHGMFLDEREKFTETLVSYVKSS

Nearest PDB structures (foldseek):
  5h3h-assembly1_A  TM=1.004E+00  e=1.821E-59  Exiguobacterium antarcticum B7
  3hi4-assembly2_F  TM=9.793E-01  e=2.067E-32  Pseudomonas fluorescens
  3hea-assembly2_D  TM=9.780E-01  e=2.991E-32  Pseudomonas fluorescens
  3ia2-assembly1_C  TM=9.775E-01  e=1.676E-31  Pseudomonas fluorescens
  1a8q-assembly1_A  TM=9.569E-01  e=6.736E-30  Kitasatospora aureofaciens

CATH classification: 3.40.50.1820

Radius of gyration: 26.54 Å; Cα contacts (8 Å, |Δi|>4): 1184; chains: 2; bounding box: 53×63×74 Å